Protein 4Z3N (pdb70)

Sequence (431 aa):
FTVAGMFDGSLYKLLLRMALPMFVGMLTQVTYAIADIFWLSHGIIAGVGLVFPVGMGLFAIANGIQIGMGSLLSRAIGMQRLDRAQRILSVGIIIALFFAIVITVLGYVYAQPLLRSLGATKSIIGYATEFYYYSLLTVFSIMLIGVMMGLFQGAGKIMVIMKASLLGALVNIMLDPIMIFVFDFGVKGVALASFLAQLSMVAYFIYTLMGSWKIYREFLSVGMAQMLMQLIIAVGIVIYNFFIVRLDVNAMAAFTLTGRIDYFIITPMLAIATALLTVVGQNWGHGNVTRTLNAYWAAVALAFSIVLVLAVMHIVLAPWMYPLFTRVVAVSDYAVLQTRIMALALPFVAISLLASEYYQAIGKPWYSVLLTLMRHVFISVPVVYLLAIVLEMRITGVYFGAMSGTFVAALLAWRLLRLSPRLLRWNQEAV

B-factor: mean 42.23, std 15.07, range [13.69, 118.96]

Radius of gyration: 22.19 Å; Cα contacts (8 Å, |Δi|>4): 615; chains: 1; bounding box: 62×49×59 Å

Secondary structure (DSSP, 8-state):
---TTTTTS-HHHHHHHHHHHHHHHHHHHHHHHHHHHHHTT---GGGGGGGHHHHHHHHHHHHHHHHHHHHHHHHHHHTT-TTHHHHHHHHHHHHHHHHHHHHHHHHHHTHHHHHHTT--TTT-SHHHHHHHHHHHTTHHHHHHHHHHHHHHHHTT-HHHHHHHHHHHHHHHHHHHHHHHHTS--HHHHHHHHHHHHHHHHHHHHHHHH---HHHHHHHHHHHHHHHHHHHHHHHHHHHHHHHHHHH-HHHHHHHHHHHHHHHHHHHHHHHHHHHHHHHHHHHHHTT-HHHHHHHHHHHHHHHHHHHHHHHHHHHHHHHHHGGGT-S-HHHHHHHHHHHHHHTTHHHHHHHHHHHHHHHHHHT-HHHHHHHHHHHHTTTHHHHHHIIIIISS--HHHHHHHHHHHHHHHHHHHHHHSS--HHHHHHHHHH-

Organism: Escherichia coli (NCBI:txid562)

Structure (mmCIF, N/CA/C/O backbone):
data_4Z3N
#
_entry.id   4Z3N
#
_cell.length_a   79.460
_cell.length_b   79.460
_cell.length_c   174.921
_cell.angle_alpha   90.00
_cell.angle_beta   90.00
_cell.angle_gamma   120.00
#
_symmetry.space_group_name_H-M   'P 31 2 1'
#
loop_
_entity.id
_entity.type
_entity.pdbx_description
1 polymer 'Putative drug/sodium antiporter'
2 non-polymer '(2R)-2,3-dihydroxypropyl (9Z)-octadec-9-enoate'
3 non-polymer 'CACODYLATE ION'
4 water water
#
loop_
_atom_site.group_PDB
_atom_site.id
_atom_site.type_symbol
_atom_site.label_atom_id
_atom_site.label_alt_id
_atom_site.label_comp_id
_atom_site.label_asym_id
_atom_site.label_entity_id
_atom_site.label_seq_id
_atom_site.pdbx_PDB_ins_code
_atom_site.Cartn_x
_atom_site.Cartn_y
_atom_site.Cartn_z
_atom_site.occupancy
_atom_site.B_iso_or_equiv
_atom_site.auth_seq_id
_atom_site.auth_comp_id
_atom_site.auth_asym_id
_atom_site.auth_atom_id
_atom_site.pdbx_PDB_model_num
ATOM 1 N N . PHE A 1 18 ? 17.881 -22.383 -3.206 1.00 56.04 18 PHE A N 1
ATOM 2 C CA . PHE A 1 18 ? 16.471 -22.775 -3.241 1.00 58.50 18 PHE A CA 1
ATOM 3 C C . PHE A 1 18 ? 15.532 -21.605 -2.992 1.00 63.94 18 PHE A C 1
ATOM 4 O O . PHE A 1 18 ? 14.425 -21.567 -3.538 1.00 60.95 18 PHE A O 1
ATOM 12 N N . THR A 1 19 ? 15.981 -20.654 -2.174 1.00 70.69 19 THR A N 1
ATOM 13 C CA . THR A 1 19 ? 15.109 -19.599 -1.648 1.00 73.29 19 THR A CA 1
ATOM 14 C C . THR A 1 19 ? 14.396 -18.765 -2.721 1.00 70.90 19 THR A C 1
ATOM 15 O O . THR A 1 19 ? 13.160 -18.689 -2.705 1.00 70.99 19 THR A O 1
ATOM 19 N N . VAL A 1 20 ? 15.140 -18.172 -3.659 1.00 60.97 20 VAL A N 1
ATOM 20 C CA . VAL A 1 20 ? 14.506 -17.332 -4.681 1.00 58.17 20 VAL A CA 1
ATOM 21 C C . VAL A 1 20 ? 13.774 -16.131 -4.094 1.00 54.16 20 VAL A C 1
ATOM 22 O O . VAL A 1 20 ? 12.560 -16.165 -3.946 1.00 55.92 20 VAL A O 1
ATOM 26 N N . ALA A 1 21 ? 14.519 -15.097 -3.717 1.00 54.61 21 ALA A N 1
ATOM 27 C CA . ALA A 1 21 ? 13.986 -13.949 -2.976 1.00 51.01 21 ALA A CA 1
ATOM 28 C C . ALA A 1 21 ? 12.715 -13.315 -3.546 1.00 48.74 21 ALA A C 1
ATOM 29 O O . ALA A 1 21 ? 12.597 -13.101 -4.756 1.00 50.07 21 ALA A O 1
ATOM 31 N N . GLY A 1 22 ? 11.778 -13.005 -2.647 1.00 47.86 22 GLY A N 1
ATOM 32 C CA . GLY A 1 22 ? 10.547 -12.298 -2.978 1.00 40.56 22 GLY A CA 1
ATOM 33 C C . GLY A 1 22 ? 9.401 -13.236 -3.320 1.00 45.25 22 GLY A C 1
ATOM 34 O O . GLY A 1 22 ? 8.284 -12.799 -3.636 1.00 37.24 22 GLY A O 1
ATOM 35 N N . MET A 1 23 ? 9.687 -14.535 -3.258 1.00 41.37 23 MET A N 1
ATOM 36 C CA . MET A 1 23 ? 8.753 -15.565 -3.689 1.00 37.41 23 MET A CA 1
ATOM 37 C C . MET A 1 23 ? 7.462 -15.576 -2.873 1.00 38.34 23 MET A C 1
ATOM 38 O O . MET A 1 23 ? 6.356 -15.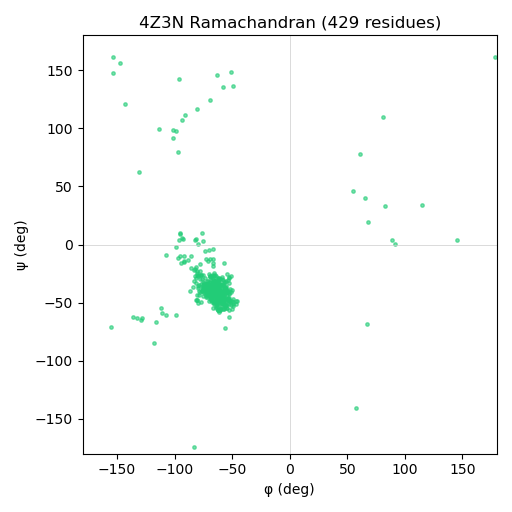525 -3.422 1.00 36.81 23 MET A O 1
ATOM 43 N N . PHE A 1 24 ? 7.608 -15.713 -1.562 1.00 38.29 24 PHE A N 1
ATOM 44 C CA . PHE A 1 24 ? 6.457 -15.794 -0.678 1.00 35.89 24 PHE A CA 1
ATOM 45 C C . PHE A 1 24 ? 5.918 -14.442 -0.215 1.00 39.50 24 PHE A C 1
ATOM 46 O O . PHE A 1 24 ? 4.704 -14.290 -0.061 1.00 41.81 24 PHE A O 1
ATOM 54 N N . ASP A 1 25 ? 6.789 -13.483 0.090 1.00 44.10 25 ASP A N 1
ATOM 55 C CA . ASP A 1 25 ? 6.286 -12.183 0.561 1.00 46.58 25 ASP A CA 1
ATOM 56 C C . ASP A 1 25 ? 6.385 -10.980 -0.385 1.00 42.60 25 ASP A C 1
ATOM 57 O O . ASP A 1 25 ? 5.790 -9.944 -0.113 1.00 57.54 25 ASP A O 1
ATOM 62 N N . GLY A 1 26 ? 7.072 -11.101 -1.505 1.00 39.83 26 GLY A N 1
ATOM 63 C CA . GLY A 1 26 ? 7.405 -9.907 -2.275 1.00 45.16 26 GLY A CA 1
ATOM 64 C C . GLY A 1 26 ? 6.393 -9.300 -3.246 1.00 41.72 26 GLY A C 1
ATOM 65 O O . GLY A 1 26 ? 5.234 -9.716 -3.326 1.00 42.14 26 GLY A O 1
ATOM 66 N N . SER A 1 27 ? 6.842 -8.289 -3.985 1.00 35.58 27 SER A N 1
ATOM 67 C CA . SER A 1 27 ? 6.058 -7.736 -5.087 1.00 35.27 27 SER A CA 1
ATOM 68 C C . SER A 1 27 ? 5.976 -8.739 -6.249 1.00 38.26 27 SER A C 1
ATOM 69 O O . SER A 1 27 ? 6.996 -9.204 -6.779 1.00 36.49 27 SER A O 1
ATOM 72 N N . LEU A 1 28 ? 4.756 -9.070 -6.645 1.00 31.15 28 LEU A N 1
ATOM 73 C CA . LEU A 1 28 ? 4.574 -10.089 -7.658 1.00 33.10 28 LEU A CA 1
ATOM 74 C C . LEU A 1 28 ? 5.091 -9.626 -9.015 1.00 33.70 28 LEU A C 1
ATOM 75 O O . LEU A 1 28 ? 5.655 -10.431 -9.761 1.00 35.17 28 LEU A O 1
ATOM 80 N N . TYR A 1 29 ? 4.933 -8.339 -9.328 1.00 30.16 29 TYR A N 1
ATOM 81 C CA . TYR A 1 29 ? 5.412 -7.830 -10.614 1.00 33.83 29 TYR A CA 1
ATOM 82 C C . TYR A 1 29 ? 6.921 -7.930 -10.720 1.00 33.64 29 TYR A C 1
ATOM 83 O O . TYR A 1 29 ? 7.429 -8.419 -11.728 1.00 34.64 29 TYR A O 1
ATOM 92 N N . LYS A 1 30 ? 7.629 -7.481 -9.686 1.00 33.90 30 LYS A N 1
ATOM 93 C CA . LYS A 1 30 ? 9.083 -7.626 -9.620 1.00 37.63 30 LYS A CA 1
ATOM 94 C C . LYS A 1 30 ? 9.491 -9.103 -9.691 1.00 37.40 30 LYS A C 1
ATOM 95 O O . LYS A 1 30 ? 10.406 -9.481 -10.431 1.00 37.46 30 LYS A O 1
ATOM 101 N N . LEU A 1 31 ? 8.798 -9.935 -8.926 1.00 34.32 31 LEU A N 1
ATOM 102 C CA . LEU A 1 31 ? 9.093 -11.358 -8.890 1.00 34.41 31 LEU A CA 1
ATOM 103 C C . LEU A 1 31 ? 8.916 -12.025 -10.269 1.00 38.85 31 LEU A C 1
ATOM 104 O O . LEU A 1 31 ? 9.821 -12.706 -10.741 1.00 39.08 31 LEU A O 1
ATOM 109 N N . LEU A 1 32 ? 7.776 -11.816 -10.926 1.00 32.15 32 LEU A N 1
ATOM 110 C CA . LEU A 1 32 ? 7.552 -12.414 -12.239 1.00 37.39 32 LEU A CA 1
ATOM 111 C C . LEU A 1 32 ? 8.511 -11.887 -13.325 1.00 38.76 32 LEU A C 1
ATOM 112 O O . LEU A 1 32 ? 8.952 -12.646 -14.199 1.00 38.34 32 LEU A O 1
ATOM 117 N N . LEU A 1 33 ? 8.821 -10.597 -13.288 1.00 35.90 33 LEU A N 1
ATOM 118 C CA . LEU A 1 33 ? 9.656 -10.010 -14.326 1.00 32.83 33 LEU A CA 1
ATOM 119 C C . LEU A 1 33 ? 11.075 -10.477 -14.220 1.00 37.07 33 LEU A C 1
ATOM 120 O O . LEU A 1 33 ? 11.717 -10.756 -15.226 1.00 43.87 33 LEU A O 1
ATOM 125 N N . ARG A 1 34 ? 11.582 -10.543 -12.996 1.00 41.10 34 ARG A N 1
ATOM 126 C CA . ARG A 1 34 ? 12.975 -10.910 -12.802 1.00 39.13 34 ARG A CA 1
ATOM 127 C C . ARG A 1 34 ? 13.200 -12.358 -13.192 1.00 37.93 34 ARG A C 1
ATOM 128 O O . ARG A 1 34 ? 14.306 -12.757 -13.546 1.00 41.67 34 ARG A O 1
ATOM 136 N N . MET A 1 35 ? 12.146 -13.149 -13.092 1.00 36.48 35 MET A N 1
ATOM 137 C CA . MET A 1 35 ? 12.177 -14.522 -13.537 1.00 31.02 35 MET A CA 1
ATOM 138 C C . MET A 1 35 ? 11.907 -14.666 -15.024 1.00 37.04 35 MET A C 1
ATOM 139 O O . MET A 1 35 ? 12.498 -15.529 -15.686 1.00 39.39 35 MET A O 1
ATOM 144 N N . ALA A 1 36 ? 11.007 -13.838 -15.556 1.00 37.63 36 ALA A N 1
ATOM 145 C CA . ALA A 1 36 ? 10.602 -13.972 -16.962 1.00 32.74 36 ALA A CA 1
ATOM 146 C C . ALA A 1 36 ? 11.580 -13.341 -17.928 1.00 33.11 36 ALA A C 1
ATOM 147 O O . ALA A 1 36 ? 11.624 -13.745 -19.077 1.00 36.21 36 ALA A O 1
ATOM 149 N N . LEU A 1 37 ? 12.340 -12.338 -17.494 1.00 34.43 37 LEU A N 1
ATOM 150 C CA . LEU A 1 37 ? 13.232 -11.638 -18.430 1.00 38.17 37 LEU A CA 1
ATOM 151 C C . LEU A 1 37 ? 14.403 -12.503 -18.899 1.00 39.98 37 LEU A C 1
ATOM 152 O O . LEU A 1 37 ? 14.693 -12.542 -20.094 1.00 39.83 37 LEU A O 1
ATOM 157 N N . PRO A 1 38 ? 15.086 -13.189 -17.963 1.00 38.64 38 PRO A N 1
ATOM 158 C CA . PRO A 1 38 ? 16.136 -14.147 -18.343 1.00 35.78 38 PRO A CA 1
ATOM 159 C C . PRO A 1 38 ? 15.614 -15.207 -19.291 1.00 35.57 38 PRO A C 1
ATOM 160 O O . PRO A 1 38 ? 16.328 -15.637 -20.193 1.00 37.28 38 PRO A O 1
ATOM 164 N N . MET A 1 39 ? 14.371 -15.624 -19.058 1.00 39.07 39 MET A N 1
ATOM 165 C CA . MET A 1 39 ? 13.709 -16.655 -19.857 1.00 40.65 39 MET A CA 1
ATOM 166 C C . MET A 1 39 ? 13.458 -16.157 -21.269 1.00 37.00 39 MET A C 1
ATOM 167 O O . MET A 1 39 ? 13.588 -16.902 -22.237 1.00 34.70 39 MET A O 1
ATOM 172 N N . PHE A 1 40 ? 13.094 -14.887 -21.374 1.00 33.87 40 PHE A N 1
ATOM 173 C CA . PHE A 1 40 ? 12.907 -14.276 -22.666 1.00 37.56 40 PHE A CA 1
ATOM 174 C C . PHE A 1 40 ? 14.240 -14.144 -23.425 1.00 37.22 40 PHE A C 1
ATOM 175 O O . PHE A 1 40 ? 14.276 -14.317 -24.644 1.00 37.64 40 PHE A O 1
ATOM 183 N N . VAL A 1 41 ? 15.331 -13.850 -22.724 1.00 33.95 41 VAL A N 1
ATOM 184 C CA . VAL A 1 41 ? 16.622 -13.729 -23.401 1.00 39.03 41 VAL A CA 1
ATOM 185 C C . VAL A 1 41 ? 16.987 -15.090 -23.968 1.00 38.31 41 VAL A C 1
ATOM 186 O O . VAL A 1 41 ? 17.451 -15.205 -25.105 1.00 32.46 41 VAL A O 1
ATOM 190 N N . GLY A 1 42 ? 16.746 -16.122 -23.164 1.00 42.73 42 GLY A N 1
ATOM 191 C CA . GLY A 1 42 ? 16.974 -17.495 -23.581 1.00 39.93 42 GLY A CA 1
ATOM 192 C C . GLY A 1 42 ? 16.206 -17.822 -24.846 1.00 38.23 42 GLY A C 1
ATOM 193 O O . GLY A 1 42 ? 16.686 -18.559 -25.708 1.00 38.45 42 GLY A O 1
ATOM 194 N N . MET A 1 43 ? 15.007 -17.260 -24.964 1.00 40.92 43 MET A N 1
ATOM 195 C CA . MET A 1 43 ? 14.162 -17.555 -26.107 1.00 38.05 43 MET A CA 1
ATOM 196 C C . MET A 1 43 ? 14.687 -16.840 -27.339 1.00 36.07 43 MET A C 1
ATOM 197 O O . MET A 1 43 ? 14.600 -17.360 -28.429 1.00 40.60 43 MET A O 1
ATOM 202 N N . LEU A 1 44 ? 15.263 -15.663 -27.164 1.00 37.51 44 LEU A N 1
ATOM 203 C CA . LEU A 1 44 ? 15.847 -14.978 -28.301 1.00 40.44 44 LEU A CA 1
ATOM 204 C C . LEU A 1 44 ? 17.057 -15.750 -28.845 1.00 42.76 44 LEU A C 1
ATOM 205 O O . LEU A 1 44 ? 17.226 -15.823 -30.064 1.00 45.35 44 LEU A O 1
ATOM 210 N N . THR A 1 45 ? 17.881 -16.332 -27.964 1.00 37.60 45 THR A N 1
ATOM 211 C CA . THR A 1 45 ? 19.032 -17.124 -28.414 1.00 39.91 45 THR A CA 1
ATOM 212 C C . THR A 1 45 ? 18.613 -18.174 -29.440 1.00 47.59 45 THR A C 1
ATOM 213 O O . THR A 1 45 ? 19.319 -18.411 -30.424 1.00 51.87 45 THR A O 1
ATOM 217 N N . GLN A 1 46 ? 17.472 -18.813 -29.190 1.00 47.96 46 GLN A N 1
ATOM 218 C CA . GLN A 1 46 ? 16.973 -19.867 -30.060 1.00 47.78 46 GLN A CA 1
ATOM 219 C C . GLN A 1 46 ? 16.842 -19.398 -31.498 1.00 46.74 46 GLN A C 1
ATOM 220 O O . GLN A 1 46 ? 17.100 -20.167 -32.421 1.00 53.22 46 GLN A O 1
ATOM 226 N N . VAL A 1 47 ? 16.463 -18.139 -31.687 1.00 44.54 47 VAL A N 1
ATOM 227 C CA . VAL A 1 47 ? 16.272 -17.607 -33.032 1.00 48.62 47 VAL A CA 1
ATOM 228 C C . VAL A 1 47 ? 17.607 -17.525 -33.753 1.00 50.02 47 VAL A C 1
ATOM 229 O O . VAL A 1 47 ? 17.696 -17.861 -34.934 1.00 50.54 47 VAL A O 1
ATOM 233 N N . THR A 1 48 ? 18.646 -17.107 -33.030 1.00 49.07 48 THR A N 1
ATOM 234 C CA . THR A 1 48 ? 19.969 -16.929 -33.624 1.00 50.62 48 THR A CA 1
ATOM 235 C C . THR A 1 48 ? 20.468 -18.168 -34.373 1.00 48.84 48 THR A C 1
ATOM 236 O O . THR A 1 48 ? 21.240 -18.038 -35.317 1.00 48.84 48 THR A O 1
ATOM 240 N N . TYR A 1 49 ? 20.030 -19.359 -33.963 1.00 45.39 49 TYR A N 1
ATOM 241 C CA . TYR A 1 49 ? 20.458 -20.587 -34.635 1.00 46.53 49 TYR A CA 1
ATOM 242 C C . TYR A 1 49 ? 20.177 -20.527 -36.130 1.00 45.14 49 TYR A C 1
ATOM 243 O O . TYR A 1 49 ? 21.084 -20.692 -36.927 1.00 43.00 49 TYR A O 1
ATOM 252 N N . ALA A 1 50 ? 18.925 -20.267 -36.493 1.00 46.29 50 ALA A N 1
ATOM 253 C CA . ALA A 1 50 ? 18.525 -20.156 -37.888 1.00 42.63 50 ALA A CA 1
ATOM 254 C C . ALA A 1 50 ? 19.263 -19.022 -38.618 1.00 50.86 50 ALA A C 1
ATOM 255 O O . ALA A 1 50 ? 19.744 -19.201 -39.742 1.00 53.63 50 ALA A O 1
ATOM 257 N N . ILE A 1 51 ? 19.355 -17.858 -37.984 1.00 48.11 51 ILE A N 1
ATOM 258 C CA . ILE A 1 51 ? 20.081 -16.745 -38.583 1.00 48.64 51 ILE A CA 1
ATOM 259 C C . ILE A 1 51 ? 21.524 -17.138 -38.919 1.00 50.43 51 ILE A C 1
ATOM 260 O O . ILE A 1 51 ? 21.956 -16.973 -40.064 1.00 50.55 51 ILE A O 1
ATOM 265 N N . ALA A 1 52 ? 22.254 -17.663 -37.931 1.00 48.55 52 ALA A N 1
ATOM 266 C CA . ALA A 1 52 ? 23.635 -18.097 -38.136 1.00 48.13 52 ALA A CA 1
ATOM 267 C C . ALA A 1 52 ? 23.695 -19.222 -39.165 1.00 49.82 52 ALA A C 1
ATOM 268 O O . ALA A 1 52 ? 24.534 -19.213 -40.065 1.00 49.72 52 ALA A O 1
ATOM 270 N N . ASP A 1 53 ? 22.799 -20.189 -39.025 1.00 50.52 53 ASP A N 1
ATOM 271 C CA . ASP A 1 53 ? 22.732 -21.295 -39.965 1.00 51.86 53 ASP A CA 1
ATOM 272 C C . ASP A 1 53 ? 22.626 -20.790 -41.394 1.00 55.67 53 ASP A C 1
ATOM 273 O O . ASP A 1 53 ? 23.463 -21.124 -42.233 1.00 56.99 53 ASP A O 1
ATOM 278 N N . ILE A 1 54 ? 21.619 -19.967 -41.670 1.00 57.17 54 ILE A N 1
ATOM 279 C CA . ILE A 1 54 ? 21.380 -19.536 -43.046 1.00 60.25 54 ILE A CA 1
ATOM 280 C C . ILE A 1 54 ? 22.447 -18.552 -43.529 1.00 55.75 54 ILE A C 1
ATOM 281 O O . ILE A 1 54 ? 22.779 -18.522 -44.708 1.00 66.57 54 ILE A O 1
ATOM 286 N N . PHE A 1 55 ? 22.989 -17.764 -42.614 1.00 55.02 55 PHE A N 1
ATOM 287 C CA . PHE A 1 55 ? 24.109 -16.875 -42.917 1.00 57.77 55 PHE A CA 1
ATOM 288 C C . PHE A 1 55 ? 25.293 -17.658 -43.471 1.00 60.26 55 PHE A C 1
ATOM 289 O O . PHE A 1 55 ? 25.874 -17.285 -44.484 1.00 64.87 55 PHE A O 1
ATOM 297 N N . TRP A 1 56 ? 25.642 -18.751 -42.800 1.00 63.09 56 TRP A N 1
ATOM 298 C CA . TRP A 1 56 ? 26.755 -19.599 -43.218 1.00 58.97 56 TRP A CA 1
ATOM 299 C C . TRP A 1 56 ? 26.397 -20.552 -44.360 1.00 64.52 56 TRP A C 1
ATOM 300 O O . TRP A 1 56 ? 27.267 -20.943 -45.134 1.00 68.15 56 TRP A O 1
ATOM 311 N N . LEU A 1 57 ? 25.121 -20.921 -44.460 1.00 65.61 57 LEU A N 1
ATOM 312 C CA . LEU A 1 57 ? 24.625 -21.770 -45.550 1.00 64.73 57 LEU A CA 1
ATOM 313 C C . LEU A 1 57 ? 24.629 -21.017 -46.887 1.00 77.12 57 LEU A C 1
ATOM 314 O O . LEU A 1 57 ? 24.320 -21.580 -47.943 1.00 81.49 57 LEU A O 1
ATOM 319 N N . SER A 1 58 ? 24.979 -19.736 -46.826 1.00 79.57 58 SER A N 1
ATOM 320 C CA . SER A 1 58 ? 25.063 -18.890 -48.006 1.00 80.28 58 SER A CA 1
ATOM 321 C C . SER A 1 58 ? 26.410 -19.113 -48.688 1.00 84.29 58 SER A C 1
ATOM 322 O O . SER A 1 58 ? 26.743 -18.436 -49.667 1.00 84.38 58 SER A O 1
ATOM 325 N N . HIS A 1 59 ? 27.185 -20.054 -48.147 1.00 78.11 59 HIS A N 1
ATOM 326 C CA . HIS A 1 59 ? 28.531 -20.339 -48.640 1.00 83.60 59 HIS A CA 1
ATOM 327 C C . HIS A 1 59 ? 29.451 -19.151 -48.374 1.00 84.51 59 HIS A C 1
ATOM 328 O O . HIS A 1 59 ? 30.113 -19.079 -47.337 1.00 84.05 59 HIS A O 1
ATOM 335 N N . GLY A 1 66 ? 19.669 -27.511 -53.045 1.00 83.21 66 GLY A N 1
ATOM 336 C CA . GLY A 1 66 ? 18.678 -27.871 -54.041 1.00 85.81 66 GLY A CA 1
ATOM 337 C C . GLY A 1 66 ? 18.597 -29.375 -54.189 1.00 89.04 66 GLY A C 1
ATOM 338 O O . GLY A 1 66 ? 17.873 -29.902 -55.039 1.00 89.78 66 GLY A O 1
ATOM 339 N N . ILE A 1 67 ? 19.358 -30.065 -53.347 1.00 84.37 67 ILE A N 1
ATOM 340 C CA . ILE A 1 67 ? 19.385 -31.520 -53.331 1.00 86.78 67 ILE A CA 1
ATOM 341 C C . ILE A 1 67 ? 19.172 -32.010 -51.883 1.00 85.00 67 ILE A C 1
ATOM 342 O O . ILE A 1 67 ? 18.154 -32.636 -51.560 1.00 78.86 67 ILE A O 1
ATOM 347 N N . ILE A 1 68 ? 20.127 -31.686 -51.015 1.00 78.14 68 ILE A N 1
ATOM 348 C CA . ILE A 1 68 ? 20.050 -31.976 -49.586 1.00 75.94 68 ILE A CA 1
ATOM 349 C C . ILE A 1 68 ? 18.932 -31.174 -48.899 1.00 76.24 68 ILE A C 1
ATOM 350 O O . ILE A 1 68 ? 18.638 -31.373 -47.719 1.00 74.13 68 ILE A O 1
ATOM 355 N N . ALA A 1 69 ? 18.269 -30.307 -49.657 1.00 78.09 69 ALA A N 1
ATOM 356 C CA . ALA A 1 69 ? 17.372 -29.304 -49.092 1.00 72.49 69 ALA A CA 1
ATOM 357 C C . ALA A 1 69 ? 16.057 -29.924 -48.638 1.00 69.35 69 ALA A C 1
ATOM 358 O O . ALA A 1 69 ? 15.149 -29.213 -48.228 1.00 66.89 69 ALA A O 1
ATOM 360 N N . GLY A 1 70 ? 15.951 -31.247 -48.757 1.00 72.11 70 GLY A N 1
ATOM 361 C CA . GLY A 1 70 ? 14.911 -32.015 -48.088 1.00 70.23 70 GLY A CA 1
ATOM 362 C C . GLY A 1 70 ? 15.184 -32.208 -46.594 1.00 77.49 70 GLY A C 1
ATOM 363 O O . GLY A 1 70 ? 14.517 -32.996 -45.918 1.00 76.42 70 GLY A O 1
ATOM 364 N N . VAL A 1 71 ? 16.192 -31.504 -46.082 1.00 74.82 71 VAL A N 1
ATOM 365 C CA . VAL A 1 71 ? 16.382 -31.351 -44.648 1.00 65.26 71 VAL A CA 1
ATOM 366 C C . VAL A 1 71 ? 15.111 -30.722 -44.068 1.00 68.60 71 VAL A C 1
ATOM 367 O O . VAL A 1 71 ? 14.693 -31.033 -42.950 1.00 68.84 71 VAL A O 1
ATOM 371 N N . GLY A 1 72 ? 14.493 -29.840 -44.850 1.00 67.67 72 GLY A N 1
ATOM 372 C CA . GLY A 1 72 ? 13.299 -29.135 -44.422 1.00 61.43 72 GLY A CA 1
ATOM 373 C C . GLY A 1 72 ? 12.124 -30.072 -44.255 1.00 62.94 72 GLY A C 1
ATOM 374 O O . GLY A 1 72 ? 11.208 -29.804 -43.488 1.00 69.78 72 GLY A O 1
ATOM 375 N N . LEU A 1 73 ? 12.150 -31.178 -44.983 1.00 65.86 73 LEU A N 1
ATOM 376 C CA . LEU A 1 73 ? 11.104 -32.188 -44.884 1.00 66.80 73 LEU A CA 1
ATOM 377 C C . LEU A 1 73 ? 11.046 -32.751 -43.466 1.00 67.31 73 LEU A C 1
ATOM 378 O O . LEU A 1 73 ? 9.981 -33.110 -42.963 1.00 68.54 73 LEU A O 1
ATOM 383 N N . VAL A 1 74 ? 12.203 -32.810 -42.820 1.00 64.06 74 VAL A N 1
ATOM 384 C CA . VAL A 1 74 ? 12.314 -33.461 -41.524 1.00 64.36 74 VAL A CA 1
ATOM 385 C C . VAL A 1 74 ? 12.129 -32.455 -40.383 1.00 62.90 74 VAL A C 1
ATOM 386 O O . VAL A 1 74 ? 12.259 -32.799 -39.205 1.00 53.17 74 VAL A O 1
ATOM 390 N N . PHE A 1 75 ? 11.816 -31.214 -40.744 1.00 63.15 75 PHE A N 1
ATOM 391 C CA . PHE A 1 75 ? 11.660 -30.134 -39.772 1.00 59.05 75 PHE A CA 1
ATOM 392 C C . PHE A 1 75 ? 10.576 -30.408 -38.722 1.00 56.21 75 PHE A C 1
ATOM 393 O O . PHE A 1 75 ? 10.794 -30.185 -37.533 1.00 51.76 75 PHE A O 1
ATOM 401 N N . PRO A 1 76 ? 9.396 -30.881 -39.155 1.00 60.15 76 PRO A N 1
ATOM 402 C CA . PRO A 1 76 ? 8.333 -31.230 -38.203 1.00 54.87 76 PRO A CA 1
ATOM 403 C C . PRO A 1 76 ? 8.767 -32.215 -37.113 1.00 50.03 76 PRO A C 1
ATOM 404 O O . PRO A 1 76 ? 8.224 -32.173 -36.011 1.00 47.06 76 PRO A O 1
ATOM 408 N N . VAL A 1 77 ? 9.712 -33.099 -37.413 1.00 50.14 77 VAL A N 1
ATOM 409 C CA . VAL A 1 77 ? 10.108 -34.101 -36.430 1.00 49.35 77 VAL A CA 1
ATOM 410 C C . VAL A 1 77 ? 10.871 -33.422 -35.291 1.00 44.22 77 VAL A C 1
ATOM 411 O O . VAL A 1 77 ? 10.669 -33.744 -34.119 1.00 41.77 77 VAL A O 1
ATOM 415 N N . GLY A 1 78 ? 11.713 -32.456 -35.639 1.00 37.86 78 GLY A N 1
ATOM 416 C CA . GLY A 1 78 ? 12.430 -31.689 -34.646 1.00 36.11 78 GLY A CA 1
ATOM 417 C C . GLY A 1 78 ? 11.487 -30.919 -33.742 1.00 44.34 78 GLY A C 1
ATOM 418 O O . GLY A 1 78 ? 11.793 -30.648 -32.580 1.00 48.62 78 GLY A O 1
ATOM 419 N N . MET A 1 79 ? 10.329 -30.558 -34.278 1.00 46.36 79 MET A N 1
ATOM 420 C CA . MET A 1 79 ? 9.353 -29.800 -33.504 1.00 47.86 79 MET A CA 1
ATOM 421 C C . MET A 1 79 ? 8.469 -30.646 -32.577 1.00 46.18 79 MET A C 1
ATOM 422 O O . MET A 1 79 ? 8.005 -30.153 -31.559 1.00 44.99 79 MET A O 1
ATOM 427 N N . GLY A 1 80 ? 8.252 -31.910 -32.918 1.00 41.60 80 GLY A N 1
ATOM 428 C CA . GLY A 1 80 ? 7.578 -32.822 -32.019 1.00 39.17 80 GLY A CA 1
ATOM 429 C C . GLY A 1 80 ? 8.515 -33.314 -30.925 1.00 38.10 80 GLY A C 1
ATOM 430 O O . GLY A 1 80 ? 8.083 -33.863 -29.906 1.00 32.75 80 GLY A O 1
ATOM 431 N N . LEU A 1 81 ? 9.812 -33.137 -31.143 1.00 38.94 81 LEU A N 1
ATOM 432 C CA . LEU A 1 81 ? 10.791 -33.470 -30.120 1.00 37.13 81 LEU A CA 1
ATOM 433 C C . LEU A 1 81 ? 10.884 -32.355 -29.090 1.00 38.98 81 LEU A C 1
ATOM 434 O O . LEU A 1 81 ? 10.909 -32.632 -27.887 1.00 40.96 81 LEU A O 1
ATOM 439 N N . PHE A 1 82 ? 10.912 -31.102 -29.545 1.00 37.02 82 PHE A N 1
ATOM 440 C CA . PHE A 1 82 ? 10.863 -29.983 -28.602 1.00 38.71 82 PHE A CA 1
ATOM 441 C C . PHE A 1 82 ? 9.528 -29.976 -27.857 1.00 35.63 82 PHE A C 1
ATOM 442 O O . PHE A 1 82 ? 9.456 -29.565 -26.712 1.00 35.68 82 PHE A O 1
ATOM 450 N N . ALA A 1 83 ? 8.478 -30.448 -28.520 1.00 35.85 83 ALA A N 1
ATOM 451 C CA . ALA A 1 83 ? 7.144 -30.480 -27.942 1.00 36.05 83 ALA A CA 1
ATOM 452 C C . ALA A 1 83 ? 7.072 -31.455 -26.772 1.00 34.02 83 ALA A C 1
ATOM 453 O O . ALA A 1 83 ? 6.491 -31.154 -25.727 1.00 32.34 83 ALA A O 1
ATOM 455 N N . ILE A 1 84 ? 7.663 -32.625 -26.966 1.00 29.74 84 ILE A N 1
ATOM 456 C CA . ILE A 1 84 ? 7.680 -33.645 -25.949 1.00 30.44 84 ILE A CA 1
ATOM 457 C C . ILE A 1 84 ? 8.668 -33.251 -24.859 1.00 33.61 84 ILE A C 1
ATOM 458 O O . ILE A 1 84 ? 8.415 -33.472 -23.679 1.00 32.15 84 ILE A O 1
ATOM 463 N N . ALA A 1 85 ? 9.787 -32.651 -25.255 1.00 32.11 85 ALA A N 1
ATOM 464 C CA . ALA A 1 85 ? 10.766 -32.180 -24.288 1.00 27.64 85 ALA A CA 1
ATOM 465 C C . ALA A 1 85 ? 10.127 -31.126 -23.383 1.00 32.76 85 ALA A C 1
ATOM 466 O O . ALA A 1 85 ? 10.428 -31.019 -22.184 1.00 30.21 85 ALA A O 1
ATOM 468 N N . ASN A 1 86 ? 9.224 -30.358 -23.977 1.00 32.48 86 ASN A N 1
ATOM 469 C CA . ASN A 1 86 ? 8.564 -29.274 -23.280 1.00 32.62 86 ASN A CA 1
ATOM 470 C C . ASN A 1 86 ? 7.605 -29.797 -22.216 1.00 35.22 86 ASN A C 1
ATOM 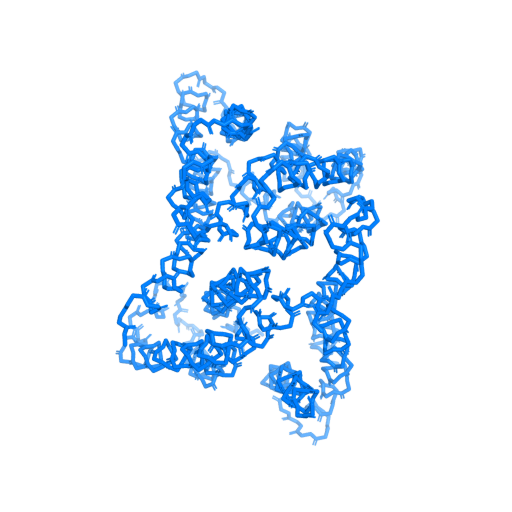471 O O . ASN A 1 86 ? 7.450 -29.192 -21.151 1.00 33.65 86 ASN A O 1
ATOM 476 N N . GLY A 1 87 ? 6.957 -30.913 -22.536 1.00 31.44 87 GLY A N 1
ATOM 477 C CA . GLY A 1 87 ? 6.034 -31.566 -21.640 1.00 28.59 87 GLY A CA 1
ATOM 478 C C . GLY A 1 87 ? 6.791 -32.125 -20.460 1.00 30.72 87 GLY A C 1
ATOM 479 O O . GLY A 1 87 ? 6.313 -32.075 -19.319 1.00 30.94 87 GLY A O 1
ATOM 480 N N . ILE A 1 88 ? 7.980 -32.656 -20.735 1.00 30.74 88 ILE A N 1
ATOM 481 C CA . ILE A 1 88 ? 8.865 -33.151 -19.675 1.00 32.39 88 ILE A CA 1
ATOM 482 C C . ILE A 1 88 ? 9.298 -32.004 -18.782 1.00 32.62 88 ILE A C 1
ATOM 483 O O . ILE A 1 88 ? 9.399 -32.148 -17.574 1.00 33.21 88 ILE A O 1
ATOM 488 N N . GLN A 1 89 ? 9.532 -30.849 -19.388 1.00 33.61 89 GLN A N 1
ATOM 489 C CA . GLN A 1 89 ? 9.983 -29.700 -18.631 1.00 30.29 89 GLN A CA 1
ATOM 490 C C . GLN A 1 89 ? 8.949 -29.246 -17.591 1.00 31.36 89 GLN A C 1
ATOM 491 O O . GLN A 1 89 ? 9.313 -28.978 -16.451 1.00 30.72 89 GLN A O 1
ATOM 497 N N . ILE A 1 90 ? 7.679 -29.177 -17.989 1.00 28.23 90 ILE A N 1
ATOM 498 C CA . ILE A 1 90 ? 6.617 -28.609 -17.162 1.00 28.40 90 ILE A CA 1
ATOM 499 C C . ILE A 1 90 ? 6.260 -29.624 -16.065 1.00 30.64 90 ILE A C 1
ATOM 500 O O . ILE A 1 90 ? 6.040 -29.262 -14.913 1.00 31.05 90 ILE A O 1
ATOM 505 N N . GLY A 1 91 ? 6.238 -30.900 -16.419 1.00 28.18 91 GLY A N 1
ATOM 506 C CA . GLY A 1 91 ? 6.087 -31.943 -15.431 1.00 28.70 91 GLY A CA 1
ATOM 507 C C . GLY A 1 91 ? 7.168 -31.797 -14.371 1.00 31.64 91 GLY A C 1
ATOM 508 O O . GLY A 1 91 ? 6.908 -31.847 -13.159 1.00 33.36 91 GLY A O 1
ATOM 509 N N . MET A 1 92 ? 8.399 -31.616 -14.822 1.00 30.20 92 MET A N 1
ATOM 510 C CA . MET A 1 92 ? 9.485 -31.380 -13.895 1.00 32.92 92 MET A CA 1
ATOM 511 C C . MET A 1 92 ? 9.249 -30.077 -13.113 1.00 35.21 92 MET A C 1
ATOM 512 O O . MET A 1 92 ? 9.213 -30.092 -11.884 1.00 37.29 92 MET A O 1
ATOM 517 N N . GLY A 1 93 ? 9.077 -28.965 -13.827 1.00 31.63 93 GLY A N 1
ATOM 518 C CA . GLY A 1 93 ? 8.853 -27.676 -13.206 1.00 27.72 93 GLY A CA 1
ATOM 519 C C . GLY A 1 93 ? 7.669 -27.674 -12.245 1.00 32.75 93 GLY A C 1
ATOM 520 O O . GLY A 1 93 ? 7.692 -27.050 -11.187 1.00 30.44 93 GLY A O 1
ATOM 521 N N . SER A 1 94 ? 6.618 -28.390 -12.606 1.00 31.46 94 SER A N 1
ATOM 522 C CA . SER A 1 94 ? 5.395 -28.335 -11.827 1.00 29.12 94 SER A CA 1
ATOM 523 C C . SER A 1 94 ? 5.603 -29.066 -10.492 1.00 32.15 94 SER A C 1
ATOM 524 O O . SER A 1 94 ? 5.254 -28.572 -9.420 1.00 29.38 94 SER A O 1
ATOM 527 N N . LEU A 1 95 ? 6.218 -30.236 -10.580 1.00 32.33 95 LEU A N 1
ATOM 528 C CA . LEU A 1 95 ? 6.362 -31.134 -9.453 1.00 32.85 95 LEU A CA 1
ATOM 529 C C . LEU A 1 95 ? 7.445 -30.672 -8.461 1.00 35.20 95 LEU A C 1
ATOM 530 O O . LEU A 1 95 ? 7.281 -30.773 -7.247 1.00 30.42 95 LEU A O 1
ATOM 535 N N . LEU A 1 96 ? 8.550 -30.170 -9.001 1.00 33.28 96 LEU A N 1
ATOM 536 C CA . LEU A 1 96 ? 9.670 -29.722 -8.201 1.00 34.88 96 LEU A CA 1
ATOM 537 C C . LEU A 1 96 ? 9.303 -28.466 -7.413 1.00 35.81 96 LEU A C 1
ATOM 538 O O . LEU A 1 96 ? 9.569 -28.362 -6.206 1.00 34.46 96 LEU A O 1
ATOM 543 N N . SER A 1 97 ? 8.676 -27.523 -8.103 1.00 34.50 97 SER A N 1
ATOM 544 C CA . SER A 1 97 ? 8.282 -26.261 -7.495 1.00 34.52 97 SER A CA 1
ATOM 545 C C . SER A 1 97 ? 7.254 -26.438 -6.354 1.00 33.41 97 SER A C 1
ATOM 546 O O . SER A 1 97 ? 7.275 -25.662 -5.395 1.00 30.84 97 SER A O 1
ATOM 549 N N . ARG A 1 98 ? 6.362 -27.430 -6.461 1.00 30.86 98 ARG A N 1
ATOM 550 C CA . ARG A 1 98 ? 5.430 -27.729 -5.356 1.00 35.42 98 ARG A CA 1
ATOM 551 C C . ARG A 1 98 ? 6.159 -28.415 -4.191 1.00 33.47 98 ARG A C 1
ATOM 552 O O . ARG A 1 98 ? 5.899 -28.102 -3.027 1.00 34.15 98 ARG A O 1
ATOM 560 N N . ALA A 1 99 ? 7.070 -29.332 -4.506 1.00 35.11 99 ALA A N 1
ATOM 561 C CA . ALA A 1 99 ? 7.925 -29.953 -3.487 1.00 37.29 99 ALA A CA 1
ATOM 562 C C . ALA A 1 99 ? 8.749 -28.914 -2.720 1.00 36.66 99 ALA A C 1
ATOM 563 O O . ALA A 1 99 ? 8.845 -28.968 -1.501 1.00 33.93 99 ALA A O 1
ATOM 565 N N . ILE A 1 100 ? 9.360 -27.979 -3.437 1.00 36.59 100 ILE A N 1
ATOM 566 C CA . ILE A 1 100 ? 10.150 -26.954 -2.772 1.00 37.87 100 ILE A CA 1
ATOM 567 C C . ILE A 1 100 ? 9.270 -26.088 -1.875 1.00 39.74 100 ILE A C 1
ATOM 568 O O . ILE A 1 100 ? 9.621 -25.829 -0.738 1.00 40.97 100 ILE A O 1
ATOM 573 N N . GLY A 1 101 ? 8.126 -25.652 -2.391 1.00 39.54 101 GLY A N 1
ATOM 574 C CA . GLY A 1 101 ? 7.219 -24.818 -1.633 1.00 34.63 101 GLY A CA 1
ATOM 575 C C . GLY A 1 101 ? 6.720 -25.534 -0.388 1.00 40.55 101 GLY A C 1
ATOM 576 O O . GLY A 1 101 ? 6.560 -24.922 0.672 1.00 40.57 101 GLY A O 1
ATOM 577 N N . MET A 1 102 ? 6.448 -26.830 -0.523 1.00 39.25 102 MET A N 1
ATOM 578 C CA . MET A 1 102 ? 6.071 -27.665 0.612 1.00 37.41 102 MET A CA 1
ATOM 579 C C . MET A 1 102 ? 7.246 -27.890 1.573 1.00 51.25 102 MET A C 1
ATOM 580 O O . MET A 1 102 ? 7.070 -28.386 2.693 1.00 50.26 102 MET A O 1
ATOM 585 N N . GLN A 1 103 ? 8.443 -27.524 1.114 1.00 48.97 103 GLN A N 1
ATOM 586 C CA . GLN A 1 103 ? 9.674 -27.717 1.864 1.00 45.42 103 GLN A CA 1
ATOM 587 C C . GLN A 1 103 ? 10.029 -29.176 2.074 1.00 47.25 103 GLN A C 1
ATOM 588 O O . GLN A 1 103 ? 10.489 -29.556 3.147 1.00 48.11 103 GLN A O 1
ATOM 594 N N . ARG A 1 104 ? 9.815 -30.000 1.056 1.00 47.86 104 ARG A N 1
ATOM 595 C CA . ARG A 1 104 ? 10.387 -31.332 1.087 1.00 53.10 104 ARG A CA 1
ATOM 596 C C . ARG A 1 104 ? 11.429 -31.478 0.010 1.00 54.76 104 ARG A C 1
ATOM 597 O O . ARG A 1 104 ? 11.072 -31.843 -1.115 1.00 55.84 104 ARG A O 1
ATOM 605 N N . LEU A 1 105 ? 12.718 -31.355 0.350 1.00 58.59 105 LEU A N 1
ATOM 606 C CA . LEU A 1 105 ? 13.706 -31.594 -0.694 1.00 65.29 105 LEU A CA 1
ATOM 607 C C . LEU A 1 105 ? 14.018 -33.014 -0.367 1.00 65.25 105 LEU A C 1
ATOM 608 O O . LEU A 1 105 ? 15.018 -33.371 0.244 1.00 83.17 105 LEU A O 1
ATOM 613 N N . ASP A 1 106 ? 13.083 -33.800 -0.851 1.00 63.15 106 ASP A N 1
ATOM 614 C CA . ASP A 1 106 ? 12.765 -35.065 -0.251 1.00 64.57 106 ASP A CA 1
ATOM 615 C C . ASP A 1 106 ? 12.156 -35.908 -1.358 1.00 61.42 106 ASP A C 1
ATOM 616 O O . ASP A 1 106 ? 12.744 -36.850 -1.880 1.00 58.36 106 ASP A O 1
ATOM 621 N N . ARG A 1 107 ? 10.945 -35.484 -1.714 1.00 58.98 107 ARG A N 1
ATOM 622 C CA . ARG A 1 107 ? 10.345 -35.776 -2.999 1.00 63.17 107 ARG A CA 1
ATOM 623 C C . ARG A 1 107 ? 11.165 -35.120 -4.117 1.00 54.81 107 ARG A C 1
ATOM 624 O O . ARG A 1 107 ? 11.183 -35.604 -5.244 1.00 48.49 107 ARG A O 1
ATOM 632 N N . ALA A 1 108 ? 11.857 -34.032 -3.786 1.00 50.66 108 ALA A N 1
ATOM 633 C CA . ALA A 1 108 ? 12.623 -33.273 -4.770 1.00 51.35 108 ALA A CA 1
ATOM 634 C C . ALA A 1 108 ? 13.698 -34.107 -5.471 1.00 56.62 108 ALA A C 1
ATOM 635 O O . ALA A 1 108 ? 13.791 -34.087 -6.699 1.00 62.98 108 ALA A O 1
ATOM 637 N N . GLN A 1 109 ? 14.510 -34.834 -4.711 1.00 58.49 109 GLN A N 1
ATOM 638 C CA . GLN A 1 109 ? 15.524 -35.671 -5.330 1.00 61.41 109 GLN A CA 1
ATOM 639 C C . GLN A 1 109 ? 14.866 -36.866 -6.027 1.00 57.03 109 GLN A C 1
ATOM 640 O O . GLN A 1 109 ? 15.354 -37.335 -7.058 1.00 54.84 109 GLN A O 1
ATOM 646 N N . ARG A 1 110 ? 13.760 -37.346 -5.463 1.00 51.88 110 ARG A N 1
ATOM 647 C CA . ARG A 1 110 ? 12.916 -38.334 -6.131 1.00 51.32 110 ARG A CA 1
ATOM 648 C C . ARG A 1 110 ? 12.513 -37.868 -7.533 1.00 52.97 110 ARG A C 1
ATOM 649 O O . ARG A 1 110 ? 12.578 -38.625 -8.511 1.00 50.03 110 ARG A O 1
ATOM 657 N N . ILE A 1 111 ? 12.071 -36.614 -7.601 1.00 49.08 111 ILE A N 1
ATOM 658 C CA . ILE A 1 111 ? 11.430 -36.071 -8.781 1.00 47.69 111 ILE A CA 1
ATOM 659 C C . ILE A 1 111 ? 12.417 -36.021 -9.930 1.00 49.18 111 ILE A C 1
ATOM 660 O O . ILE A 1 111 ? 12.063 -36.348 -11.060 1.00 45.58 111 ILE A O 1
ATOM 665 N N . LEU A 1 112 ? 13.655 -35.627 -9.637 1.00 52.03 112 LEU A N 1
ATOM 666 C CA . LEU A 1 112 ? 14.693 -35.563 -10.661 1.00 47.89 112 LEU A CA 1
ATOM 667 C C . LEU A 1 112 ? 14.885 -36.975 -11.205 1.00 52.23 112 LEU A C 1
ATOM 668 O O . LEU A 1 112 ? 14.904 -37.206 -12.423 1.00 48.78 112 LEU A O 1
ATOM 673 N N . SER A 1 113 ? 14.983 -37.924 -10.282 1.00 50.04 113 SER A N 1
ATOM 674 C CA . SER A 1 113 ? 15.111 -39.324 -10.641 1.00 44.50 113 SER A CA 1
ATOM 675 C C . SER A 1 113 ? 14.012 -39.754 -11.605 1.00 46.28 113 SER A C 1
ATOM 676 O O . SER A 1 113 ? 14.299 -40.173 -12.728 1.00 49.10 113 SER A O 1
ATOM 679 N N . VAL A 1 114 ? 12.765 -39.669 -11.142 1.00 46.51 114 VAL A N 1
ATOM 680 C CA . VAL A 1 114 ? 11.596 -39.978 -11.952 1.00 43.48 114 VAL A CA 1
ATOM 681 C C . VAL A 1 114 ? 11.548 -39.124 -13.218 1.00 42.58 114 VAL A C 1
ATOM 682 O O . VAL A 1 114 ? 11.091 -39.584 -14.264 1.00 43.35 114 VAL A O 1
ATOM 686 N N . GLY A 1 115 ? 12.049 -37.897 -13.131 1.00 39.83 115 GLY A N 1
ATOM 687 C CA . GLY A 1 115 ? 12.170 -37.039 -14.299 1.00 42.29 115 GLY A CA 1
ATOM 688 C C . GLY A 1 115 ? 13.102 -37.620 -15.355 1.00 42.69 115 GLY A C 1
ATOM 689 O O . GLY A 1 115 ? 12.783 -37.673 -16.537 1.00 37.80 115 GLY A O 1
ATOM 690 N N . ILE A 1 116 ? 14.264 -38.075 -14.911 1.00 45.62 116 ILE A N 1
ATOM 691 C CA . ILE A 1 116 ? 15.248 -38.668 -15.803 1.00 46.70 116 ILE A CA 1
ATOM 692 C C . ILE A 1 116 ? 14.749 -39.983 -16.415 1.00 46.96 116 ILE A C 1
ATOM 693 O O . ILE A 1 116 ? 14.904 -40.207 -17.629 1.00 44.67 116 ILE A O 1
ATOM 698 N N . ILE A 1 117 ? 14.144 -40.836 -15.586 1.00 43.14 117 ILE A N 1
ATOM 699 C CA . ILE A 1 117 ? 13.645 -42.143 -16.030 1.00 41.62 117 ILE A CA 1
ATOM 700 C C . ILE A 1 117 ? 12.547 -42.002 -17.086 1.00 43.18 117 ILE A C 1
ATOM 701 O O . ILE A 1 117 ? 12.505 -42.744 -18.074 1.00 42.48 117 ILE A O 1
ATOM 706 N N . ILE A 1 118 ? 11.659 -41.042 -16.863 1.00 42.71 118 ILE A N 1
ATOM 707 C CA . ILE A 1 118 ? 10.582 -40.760 -17.797 1.00 39.14 118 ILE A CA 1
ATOM 708 C C . ILE A 1 118 ? 11.157 -40.296 -19.136 1.00 40.50 118 ILE A C 1
ATOM 709 O O . ILE A 1 118 ? 10.714 -40.710 -20.210 1.00 37.20 118 ILE A O 1
ATOM 714 N N . ALA A 1 119 ? 12.164 -39.437 -19.054 1.00 45.24 119 ALA A N 1
ATOM 715 C CA . ALA A 1 119 ? 12.849 -38.924 -20.227 1.00 38.19 119 ALA A CA 1
ATOM 716 C C . ALA A 1 119 ? 13.516 -40.062 -20.987 1.00 42.16 119 ALA A C 1
ATOM 717 O O . ALA A 1 119 ? 13.567 -40.060 -22.214 1.00 41.98 119 ALA A O 1
ATOM 719 N N . LEU A 1 120 ? 14.038 -41.037 -20.248 1.00 44.15 120 LEU A N 1
ATOM 720 C CA . LEU A 1 120 ? 14.710 -42.166 -20.867 1.00 39.74 120 LEU A CA 1
ATOM 721 C C . LEU A 1 120 ? 13.736 -43.031 -21.680 1.00 43.52 120 LEU A C 1
ATOM 722 O O . LEU A 1 120 ? 13.963 -43.268 -22.877 1.00 43.15 120 LEU A O 1
ATOM 727 N N . PHE A 1 121 ? 12.654 -43.489 -21.043 1.00 42.60 121 PHE A N 1
ATOM 728 C CA . PHE A 1 121 ? 11.665 -44.341 -21.720 1.00 43.90 121 PHE A CA 1
ATOM 729 C C . PHE A 1 121 ? 11.044 -43.651 -22.927 1.00 44.30 121 PHE A C 1
ATOM 730 O O . PHE A 1 121 ? 10.705 -44.278 -23.934 1.00 41.28 121 PHE A O 1
ATOM 738 N N . PHE A 1 122 ? 10.873 -42.344 -22.806 1.00 47.69 122 PHE A N 1
ATOM 739 C CA . PHE A 1 122 ? 10.326 -41.570 -23.895 1.00 45.15 122 PHE A CA 1
ATOM 740 C C . PHE A 1 122 ? 11.311 -41.605 -25.054 1.00 39.86 122 PHE A C 1
ATOM 741 O O . PHE A 1 122 ? 10.898 -41.706 -26.201 1.00 42.68 122 PHE A O 1
ATOM 749 N N . ALA A 1 123 ? 12.608 -41.572 -24.760 1.00 38.00 123 ALA A N 1
ATOM 750 C CA . ALA A 1 123 ? 13.621 -41.603 -25.830 1.00 44.19 123 ALA A CA 1
ATOM 751 C C . ALA A 1 123 ? 13.701 -42.975 -26.524 1.00 41.45 123 ALA A C 1
ATOM 752 O O . ALA A 1 123 ? 13.818 -43.062 -27.741 1.00 34.62 123 ALA A O 1
ATOM 754 N N . ILE A 1 124 ? 13.637 -44.039 -25.728 1.00 46.46 124 ILE A N 1
ATOM 755 C CA . ILE A 1 124 ? 13.583 -45.410 -26.237 1.00 44.23 124 ILE A CA 1
ATOM 756 C C . ILE A 1 124 ? 12.352 -45.686 -27.115 1.00 42.54 124 ILE A C 1
ATOM 757 O O . ILE A 1 124 ? 12.472 -46.147 -28.245 1.00 46.37 124 ILE A O 1
ATOM 762 N N . VAL A 1 125 ? 11.165 -45.437 -26.583 1.00 41.83 125 VAL A N 1
ATOM 763 C CA . VAL A 1 125 ? 9.952 -45.639 -27.359 1.00 44.24 125 VAL A CA 1
ATOM 764 C C . VAL A 1 125 ? 10.001 -44.842 -28.673 1.00 42.90 125 VAL A C 1
ATOM 765 O O . VAL A 1 125 ? 9.608 -45.337 -29.722 1.00 45.18 125 VAL A O 1
ATOM 769 N N . ILE A 1 126 ? 10.509 -43.616 -28.616 1.00 42.89 126 ILE A N 1
ATOM 770 C CA . ILE A 1 126 ? 10.552 -42.757 -29.798 1.00 43.29 126 ILE A CA 1
ATOM 771 C C . ILE A 1 126 ? 11.606 -43.192 -30.840 1.00 45.04 126 ILE A C 1
ATOM 772 O O . ILE A 1 126 ? 11.356 -43.117 -32.043 1.00 45.39 126 ILE A O 1
ATOM 777 N N . THR A 1 127 ? 12.780 -43.630 -30.380 1.00 43.39 127 THR A N 1
ATOM 778 C CA . THR A 1 127 ? 13.824 -44.123 -31.280 1.00 43.81 127 THR A CA 1
ATOM 779 C C . THR A 1 127 ? 13.460 -45.491 -31.864 1.00 49.17 127 THR A C 1
ATOM 780 O O . THR A 1 127 ? 13.799 -45.807 -33.006 1.00 52.96 127 THR A O 1
ATOM 784 N N . VAL A 1 128 ? 12.781 -46.311 -31.080 1.00 46.41 128 VAL A N 1
ATOM 785 C CA . VAL A 1 128 ? 12.449 -47.646 -31.535 1.00 48.64 128 VAL A CA 1
ATOM 786 C C . VAL A 1 128 ? 11.280 -47.641 -32.519 1.00 50.31 128 VAL A C 1
ATOM 787 O O . VAL A 1 128 ? 11.368 -48.236 -33.589 1.00 56.47 128 VAL A O 1
ATOM 791 N N . LEU A 1 129 ? 10.194 -46.965 -32.162 1.00 47.44 129 LEU A N 1
ATOM 792 C CA . LEU A 1 129 ? 9.091 -46.765 -33.092 1.00 47.36 129 LEU A CA 1
ATOM 793 C C . LEU A 1 129 ? 9.505 -45.830 -34.212 1.00 50.55 129 LEU A C 1
ATOM 794 O O . LEU A 1 129 ? 8.957 -45.883 -35.314 1.00 56.45 129 LEU A O 1
ATOM 799 N N . GLY A 1 130 ? 10.467 -44.962 -33.922 1.00 49.06 130 GLY A N 1
ATOM 800 C CA . GLY A 1 130 ? 11.028 -44.098 -34.942 1.00 52.30 130 GLY A CA 1
ATOM 801 C C . GLY A 1 130 ? 11.632 -44.934 -36.052 1.00 51.53 130 GLY A C 1
ATOM 802 O O . GLY A 1 130 ? 11.294 -44.766 -37.221 1.00 48.15 130 GLY A O 1
ATOM 803 N N . TYR A 1 131 ? 12.506 -45.857 -35.661 1.00 47.86 131 TYR A N 1
ATOM 804 C CA . TYR A 1 131 ? 13.232 -46.721 -36.580 1.00 52.53 131 TYR A CA 1
ATOM 805 C C . TYR A 1 131 ? 12.330 -47.615 -37.433 1.00 58.09 131 TYR A C 1
ATOM 806 O O . TYR A 1 131 ? 12.428 -47.611 -38.661 1.00 62.16 131 TYR A O 1
ATOM 815 N N . VAL A 1 132 ? 11.458 -48.378 -36.777 1.00 56.45 132 VAL A N 1
ATOM 816 C CA . VAL A 1 132 ? 10.748 -49.470 -37.433 1.00 54.74 132 VAL A CA 1
ATOM 817 C C . VAL A 1 132 ? 9.632 -48.953 -38.320 1.00 56.93 132 VAL A C 1
ATOM 818 O O . VAL A 1 132 ? 9.343 -49.525 -39.372 1.00 60.80 132 VAL A O 1
ATOM 822 N N . TYR A 1 133 ? 9.000 -47.870 -37.893 1.00 58.41 133 TYR A N 1
ATOM 823 C CA . TYR A 1 133 ? 7.962 -47.238 -38.695 1.00 63.62 133 TYR A CA 1
ATOM 824 C C . TYR A 1 133 ? 8.520 -46.090 -39.522 1.00 58.91 133 TYR A C 1
ATOM 825 O O . TYR A 1 133 ? 7.764 -45.322 -40.106 1.00 58.82 133 TYR A O 1
ATOM 834 N N . ALA A 1 134 ? 9.846 -45.967 -39.543 1.00 58.67 134 ALA A N 1
ATOM 835 C CA . ALA A 1 134 ? 10.532 -44.903 -40.290 1.00 56.93 134 ALA A CA 1
ATOM 836 C C . ALA A 1 134 ? 10.013 -44.708 -41.717 1.00 60.71 134 ALA A C 1
ATOM 837 O O . ALA A 1 134 ? 9.712 -43.587 -42.126 1.00 61.73 134 ALA A O 1
ATOM 839 N N . GLN A 1 135 ? 9.893 -45.798 -42.464 1.00 60.14 135 GLN A N 1
ATOM 840 C CA . GLN A 1 135 ? 9.500 -45.713 -43.860 1.00 60.29 135 GLN A CA 1
ATOM 841 C C . GLN A 1 135 ? 8.098 -45.096 -44.035 1.00 68.16 135 GLN A C 1
ATOM 842 O O . GLN A 1 135 ? 7.949 -44.061 -44.694 1.00 69.09 135 GLN A O 1
ATOM 848 N N . PRO A 1 136 ? 7.068 -45.706 -43.419 1.00 67.42 136 PRO A N 1
ATOM 849 C CA . PRO A 1 136 ? 5.710 -45.151 -43.531 1.00 69.14 136 PRO A CA 1
ATOM 850 C C . PRO A 1 136 ? 5.562 -43.732 -42.978 1.00 69.34 136 PRO A C 1
ATOM 851 O O . PRO A 1 136 ? 4.875 -42.904 -43.595 1.00 70.98 136 PRO A O 1
ATOM 855 N N . LEU A 1 137 ? 6.191 -43.460 -41.836 1.00 63.51 137 LEU A N 1
ATOM 856 C CA . LEU A 1 137 ? 6.149 -42.123 -41.241 1.00 67.92 137 LEU A CA 1
ATOM 857 C C . LEU A 1 137 ? 6.627 -41.073 -42.243 1.00 68.14 137 LEU A C 1
ATOM 858 O O . LEU A 1 137 ? 5.930 -40.097 -42.509 1.00 68.16 137 LEU A O 1
ATOM 863 N N . LEU A 1 138 ? 7.808 -41.299 -42.810 1.00 67.84 138 LEU A N 1
ATOM 864 C CA . LEU A 1 138 ? 8.384 -40.403 -43.807 1.00 67.61 138 LEU A CA 1
ATOM 865 C C . LEU A 1 138 ? 7.463 -40.165 -45.014 1.00 73.95 138 LEU A C 1
ATOM 866 O O . LEU A 1 138 ? 7.487 -39.087 -45.620 1.00 69.00 138 LEU A O 1
ATOM 871 N N . ARG A 1 139 ? 6.651 -41.162 -45.362 1.00 72.74 139 ARG A N 1
ATOM 872 C CA . ARG A 1 139 ? 5.729 -41.011 -46.487 1.00 75.67 139 ARG A CA 1
ATOM 873 C C . ARG A 1 139 ? 4.721 -39.888 -46.245 1.00 72.58 139 ARG A C 1
ATOM 874 O O . ARG A 1 139 ? 4.371 -39.165 -47.174 1.00 76.65 139 ARG A O 1
ATOM 882 N N . SER A 1 140 ? 4.291 -39.713 -44.998 1.00 70.11 140 SER A N 1
ATOM 883 C CA . SER A 1 140 ? 3.225 -38.758 -44.689 1.00 73.96 140 SER A CA 1
ATOM 884 C C . SER A 1 140 ? 3.776 -37.341 -44.587 1.00 76.68 140 SER A C 1
ATOM 885 O O . SER A 1 140 ? 3.055 -36.403 -44.248 1.00 78.97 140 SER A O 1
ATOM 888 N N . LEU A 1 141 ? 5.065 -37.204 -44.878 1.00 79.23 141 LEU A N 1
ATOM 889 C CA . LEU A 1 141 ? 5.742 -35.912 -44.894 1.00 73.64 141 LEU A CA 1
ATOM 890 C C . LEU A 1 141 ? 6.070 -35.416 -46.321 1.00 74.58 141 LEU A C 1
ATOM 891 O O . LEU A 1 141 ? 5.631 -34.331 -46.709 1.00 74.79 141 LEU A O 1
ATOM 896 N N . GLY A 1 142 ? 6.869 -36.174 -47.080 1.00 76.10 142 GLY A N 1
ATOM 897 C CA . GLY A 1 142 ? 7.305 -35.733 -48.406 1.00 81.09 142 GLY A CA 1
ATOM 898 C C . GLY A 1 142 ? 7.661 -36.790 -49.448 1.00 81.74 142 GLY A C 1
ATOM 899 O O . GLY A 1 142 ? 7.951 -37.934 -49.110 1.00 84.41 142 GLY A O 1
ATOM 900 N N . ALA A 1 143 ? 7.677 -36.383 -50.720 1.00 91.12 143 ALA A N 1
ATOM 901 C CA . ALA A 1 143 ? 7.782 -37.307 -51.868 1.00 99.27 143 ALA A CA 1
ATOM 902 C C . ALA A 1 143 ? 9.202 -37.500 -52.430 1.00 94.40 143 ALA A C 1
ATOM 903 O O . ALA A 1 143 ? 9.973 -36.551 -52.549 1.00 95.74 143 ALA A O 1
ATOM 905 N N . THR A 1 144 ? 9.506 -38.733 -52.829 1.00 93.88 144 THR A N 1
ATOM 906 C CA . THR A 1 144 ? 10.886 -39.173 -53.069 1.00 98.81 144 THR A CA 1
ATOM 907 C C . THR A 1 144 ? 11.419 -39.056 -54.508 1.00 101.86 144 THR A C 1
ATOM 908 O O . THR A 1 144 ? 12.536 -39.510 -54.783 1.00 96.56 144 THR A O 1
ATOM 912 N N . LYS A 1 145 ? 10.640 -38.460 -55.411 1.00 105.77 145 LYS A N 1
ATOM 913 C CA . LYS A 1 145 ? 11.032 -38.333 -56.820 1.00 109.94 145 LYS A CA 1
ATOM 914 C C . LYS A 1 145 ? 12.433 -37.746 -56.958 1.00 112.67 145 LYS A C 1
ATOM 915 O O . LYS A 1 145 ? 13.137 -38.002 -57.940 1.00 118.96 145 LYS A O 1
ATOM 921 N N . SER A 1 146 ? 12.830 -36.957 -55.969 1.00 101.56 146 SER A N 1
ATOM 922 C CA . SER A 1 146 ? 14.199 -36.480 -55.880 1.00 101.71 146 SER A CA 1
ATOM 923 C C . SER A 1 146 ? 14.735 -36.789 -54.486 1.00 101.96 146 SER A C 1
ATOM 924 O O . SER A 1 146 ? 15.663 -37.581 -54.328 1.00 100.89 146 SER A O 1
ATOM 927 N N . ILE A 1 147 ? 14.122 -36.183 -53.473 1.00 100.75 147 ILE A N 1
ATOM 928 C CA . ILE A 1 147 ? 14.613 -36.300 -52.111 1.00 92.80 147 ILE A CA 1
ATOM 929 C C . ILE A 1 147 ? 13.951 -37.435 -51.331 1.00 89.81 147 ILE A C 1
ATOM 930 O O . ILE A 1 147 ? 12.778 -37.360 -50.977 1.00 89.89 147 ILE A O 1
ATOM 935 N N . ILE A 1 148 ? 14.709 -38.503 -51.102 1.00 91.06 148 ILE A N 1
ATOM 936 C CA . ILE A 1 148 ? 14.351 -39.534 -50.131 1.00 83.85 148 ILE A CA 1
ATOM 937 C C . ILE A 1 148 ? 15.573 -39.920 -49.295 1.00 79.32 148 ILE A C 1
ATOM 938 O O . ILE A 1 148 ? 15.567 -39.790 -48.074 1.00 78.40 148 ILE A O 1
ATOM 943 N N . GLY A 1 149 ? 16.594 -40.452 -49.966 1.00 81.30 149 GLY A N 1
ATOM 944 C CA . GLY A 1 149 ? 17.829 -40.865 -49.323 1.00 75.90 149 GLY A CA 1
ATOM 945 C C . GLY A 1 149 ? 18.381 -39.766 -48.446 1.00 73.20 149 GLY A C 1
ATOM 946 O O . GLY A 1 149 ? 18.882 -40.033 -47.352 1.00 72.91 149 GLY A O 1
ATOM 947 N N . TYR A 1 150 ? 18.271 -38.526 -48.919 1.00 76.93 150 TYR A N 1
ATOM 948 C CA . TYR A 1 150 ? 18.625 -37.363 -48.109 1.00 76.52 150 TYR A CA 1
ATOM 949 C C . TYR A 1 150 ? 17.673 -37.213 -46.930 1.00 66.75 150 TYR A C 1
ATOM 950 O O . TYR A 1 150 ? 18.091 -36.896 -45.819 1.00 64.47 150 TYR A O 1
ATOM 959 N N . ALA A 1 151 ? 16.393 -37.459 -47.186 1.00 67.37 151 ALA A N 1
ATOM 960 C CA . ALA A 1 151 ? 15.367 -37.390 -46.156 1.00 64.72 151 ALA A CA 1
ATOM 961 C C . ALA A 1 151 ? 15.582 -38.434 -45.054 1.00 58.96 151 ALA A C 1
ATOM 962 O O . ALA A 1 151 ? 15.549 -38.098 -43.871 1.00 60.23 151 ALA A O 1
ATOM 964 N N . THR A 1 152 ? 15.817 -39.688 -45.444 1.00 58.10 152 THR A N 1
ATOM 965 C CA . THR A 1 152 ? 15.973 -40.789 -44.488 1.00 56.12 152 THR A CA 1
ATOM 966 C C . THR A 1 152 ? 17.200 -40.635 -43.592 1.00 51.99 152 THR A C 1
ATOM 967 O O . THR A 1 152 ? 17.169 -41.002 -42.424 1.00 46.10 152 THR A O 1
ATOM 971 N N . GLU A 1 153 ? 18.284 -40.110 -44.151 1.00 53.07 153 GLU A N 1
ATOM 972 C CA . GLU A 1 153 ? 19.532 -39.965 -43.411 1.00 48.16 153 GLU A CA 1
ATOM 973 C C . GLU A 1 153 ? 19.378 -38.947 -42.278 1.00 47.62 153 GLU A C 1
ATOM 974 O O . GLU A 1 153 ? 19.826 -39.149 -41.145 1.00 43.39 153 GLU A O 1
ATOM 980 N N . PHE A 1 154 ? 18.717 -37.853 -42.606 1.00 49.14 154 PHE A N 1
ATOM 981 C CA . PHE A 1 154 ? 18.468 -36.785 -41.669 1.00 46.02 154 PHE A CA 1
ATOM 982 C C . PHE A 1 154 ? 17.425 -37.160 -40.616 1.00 45.77 154 PHE A C 1
ATOM 983 O O . PHE A 1 154 ? 17.520 -36.754 -39.456 1.00 38.54 154 PHE A O 1
ATOM 991 N N . TYR A 1 155 ? 16.445 -37.960 -41.030 1.00 43.81 155 TYR A N 1
ATOM 992 C CA . TYR A 1 155 ? 15.485 -38.531 -40.109 1.00 42.58 155 TYR A CA 1
ATOM 993 C C . TYR A 1 155 ? 16.210 -39.377 -39.055 1.00 42.43 155 TYR A C 1
ATOM 994 O O . TYR A 1 155 ? 15.965 -39.259 -37.852 1.00 41.50 155 TYR A O 1
ATOM 1003 N N . TYR A 1 156 ? 17.119 -40.215 -39.526 1.00 42.18 156 TYR A N 1
ATOM 1004 C CA . TYR A 1 156 ? 17.934 -41.062 -38.674 1.00 41.16 156 TYR A CA 1
ATOM 1005 C C . TYR A 1 156 ? 18.860 -40.268 -37.732 1.00 39.99 156 TYR A C 1
ATOM 1006 O O . TYR A 1 156 ? 18.991 -40.590 -36.560 1.00 35.89 156 TYR A O 1
ATOM 1015 N N . TYR A 1 157 ? 19.507 -39.233 -38.248 1.00 40.87 157 TYR A N 1
ATOM 1016 C CA . TYR A 1 157 ? 20.329 -38.379 -37.407 1.00 38.14 157 TYR A CA 1
ATOM 1017 C C . TYR A 1 157 ? 19.456 -37.698 -36.346 1.00 36.62 157 TYR A C 1
ATOM 1018 O O . TYR A 1 157 ? 19.869 -37.554 -35.191 1.00 37.31 157 TYR A O 1
ATOM 1027 N N . SER A 1 158 ? 18.253 -37.289 -36.742 1.00 31.24 158 SER A N 1
ATOM 1028 C CA . SER A 1 158 ? 17.256 -36.758 -35.810 1.00 32.82 158 SER A CA 1
ATOM 1029 C C . SER A 1 158 ? 16.946 -37.710 -34.636 1.00 35.34 158 SER A C 1
ATOM 1030 O O . SER A 1 158 ? 16.762 -37.274 -33.502 1.00 31.99 158 SER A O 1
ATOM 1033 N N . LEU A 1 159 ? 16.866 -39.007 -34.926 1.00 36.78 159 LEU A N 1
ATOM 1034 C CA . LEU A 1 159 ? 16.630 -40.013 -33.899 1.00 37.25 159 LEU A CA 1
ATOM 1035 C C . LEU A 1 159 ? 17.807 -40.070 -32.921 1.00 33.96 159 LEU A C 1
ATOM 1036 O O . LEU A 1 159 ? 17.636 -40.356 -31.734 1.00 33.50 159 LEU A O 1
ATOM 1041 N N . LEU A 1 160 ? 19.005 -39.788 -33.416 1.00 32.15 160 LEU A N 1
ATOM 1042 C CA . LEU A 1 160 ? 20.179 -39.861 -32.562 1.00 36.16 160 LEU A CA 1
ATOM 1043 C C . LEU A 1 160 ? 20.231 -38.699 -31.570 1.00 31.90 160 LEU A C 1
ATOM 1044 O O . LEU A 1 160 ? 21.026 -38.703 -30.651 1.00 28.42 160 LEU A O 1
ATOM 1049 N N . THR A 1 161 ? 19.390 -37.699 -31.778 1.00 32.25 161 THR A N 1
ATOM 1050 C CA . THR A 1 161 ? 19.365 -36.533 -30.920 1.00 31.85 161 THR A CA 1
ATOM 1051 C C . THR A 1 161 ? 18.318 -36.597 -29.790 1.00 32.26 161 THR A C 1
ATOM 1052 O O . THR A 1 161 ? 18.337 -35.777 -28.880 1.00 30.71 161 THR A O 1
ATOM 1056 N N . VAL A 1 162 ? 17.433 -37.586 -29.839 1.00 31.06 162 VAL A N 1
ATOM 1057 C CA . VAL A 1 162 ? 16.271 -37.648 -28.949 1.00 33.07 162 VAL A CA 1
ATOM 1058 C C . VAL A 1 162 ? 16.569 -37.636 -27.433 1.00 34.76 162 VAL A C 1
ATOM 1059 O O . VAL A 1 162 ? 16.040 -36.794 -26.704 1.00 30.61 162 VAL A O 1
ATOM 1063 N N . PHE A 1 163 ? 17.393 -38.568 -26.961 1.00 31.13 163 PHE A N 1
ATOM 1064 C CA . PHE A 1 163 ? 17.697 -38.647 -25.544 1.00 32.87 163 PHE A CA 1
ATOM 1065 C C . PHE A 1 163 ? 18.321 -37.345 -25.047 1.00 35.75 163 PHE A C 1
ATOM 1066 O O . PHE A 1 163 ? 18.013 -36.881 -23.951 1.00 38.78 163 PHE A O 1
ATOM 1074 N N . SER A 1 164 ? 19.168 -36.736 -25.863 1.00 36.23 164 SER A N 1
ATOM 1075 C CA . SER A 1 164 ? 19.844 -35.507 -25.468 1.00 35.06 164 SER A CA 1
ATOM 1076 C C . SER A 1 164 ? 18.841 -34.362 -25.354 1.00 35.03 164 SER A C 1
ATOM 1077 O O . SER A 1 164 ? 18.906 -33.558 -24.414 1.00 38.38 164 SER A O 1
ATOM 1080 N N . ILE A 1 165 ? 17.914 -34.298 -26.304 1.00 29.10 165 ILE A N 1
ATOM 1081 C CA . ILE A 1 165 ? 16.828 -33.327 -26.256 1.00 32.42 165 ILE A CA 1
ATOM 1082 C C . ILE A 1 165 ? 15.928 -33.536 -25.021 1.00 34.86 165 ILE A C 1
ATOM 1083 O O . ILE A 1 165 ? 15.567 -32.575 -24.328 1.00 34.73 165 ILE A O 1
ATOM 1088 N N . MET A 1 166 ? 15.554 -34.784 -24.749 1.00 31.73 166 MET A N 1
ATOM 1089 C CA . MET A 1 166 ? 14.760 -35.080 -23.557 1.00 35.59 166 MET A CA 1
ATOM 1090 C C . MET A 1 166 ? 15.496 -34.658 -22.289 1.00 32.10 166 MET A C 1
ATOM 1091 O O . MET A 1 166 ? 14.893 -34.107 -21.375 1.00 30.66 166 MET A O 1
ATOM 1096 N N . LEU A 1 167 ? 16.798 -34.935 -22.251 1.00 32.66 167 LEU A N 1
ATOM 1097 C CA . LEU A 1 167 ? 17.674 -34.553 -21.144 1.00 33.28 167 LEU A CA 1
ATOM 1098 C C . LEU A 1 167 ? 17.615 -33.064 -20.826 1.00 35.16 167 LEU A C 1
ATOM 1099 O O . LEU A 1 167 ? 17.625 -32.679 -19.662 1.00 35.89 167 LEU A O 1
ATOM 1104 N N . ILE A 1 168 ? 17.565 -32.236 -21.870 1.00 36.11 168 ILE A N 1
ATOM 1105 C CA . ILE A 1 168 ? 17.461 -30.784 -21.736 1.00 30.98 168 ILE A CA 1
ATOM 1106 C C . ILE A 1 168 ? 16.131 -30.350 -21.136 1.00 32.79 168 ILE A C 1
ATOM 1107 O O . ILE A 1 168 ? 16.076 -29.405 -20.352 1.00 32.70 168 ILE A O 1
ATOM 1112 N N . GLY A 1 169 ? 15.057 -31.037 -21.516 1.00 35.18 169 GLY A N 1
ATOM 1113 C CA . GLY A 1 169 ? 13.766 -30.846 -20.877 1.00 32.43 169 GLY A CA 1
ATOM 1114 C C . GLY A 1 169 ? 13.819 -31.037 -19.366 1.00 32.37 169 GLY A C 1
ATOM 1115 O O . GLY A 1 169 ? 13.417 -30.156 -18.607 1.00 31.72 169 GLY A O 1
ATOM 1116 N N . VAL A 1 170 ? 14.325 -32.189 -18.929 1.00 32.84 170 VAL A N 1
ATOM 1117 C CA . VAL A 1 170 ? 14.564 -32.442 -17.505 1.00 32.00 170 VAL A CA 1
ATOM 1118 C C . VAL A 1 170 ? 15.332 -31.291 -16.812 1.00 36.30 170 VAL A C 1
ATOM 1119 O O . VAL A 1 170 ? 14.903 -30.780 -15.767 1.00 34.95 170 VAL A O 1
ATOM 1123 N N . MET A 1 171 ? 16.456 -30.896 -17.407 1.00 29.91 171 MET A N 1
ATOM 1124 C CA . MET A 1 171 ? 17.315 -29.859 -16.865 1.00 31.66 171 MET A CA 1
ATOM 1125 C C . MET A 1 171 ? 16.611 -28.507 -16.798 1.00 35.69 171 MET A C 1
ATOM 1126 O O . MET A 1 171 ? 16.639 -27.829 -15.754 1.00 34.54 171 MET A O 1
ATOM 1131 N N . MET A 1 172 ? 15.990 -28.122 -17.913 1.00 35.56 172 MET A N 1
ATOM 1132 C CA . MET A 1 172 ? 15.166 -26.920 -17.967 1.00 33.95 172 MET A CA 1
ATOM 1133 C C . MET A 1 172 ? 14.129 -26.966 -16.857 1.00 34.50 172 MET A C 1
ATOM 1134 O O . MET A 1 172 ? 13.955 -25.991 -16.124 1.00 38.36 172 MET A O 1
ATOM 1139 N N . GLY A 1 173 ? 13.455 -28.108 -16.732 1.00 29.26 173 GLY A N 1
ATOM 1140 C CA . GLY A 1 173 ? 12.438 -28.299 -15.711 1.00 33.10 173 GLY A CA 1
ATOM 1141 C C . GLY A 1 173 ? 13.002 -28.245 -14.299 1.00 34.39 173 GLY A C 1
ATOM 1142 O O . GLY A 1 173 ? 12.368 -27.737 -13.369 1.00 31.35 173 GLY A O 1
ATOM 1143 N N . LEU A 1 174 ? 14.212 -28.762 -14.146 1.00 34.67 174 LEU A N 1
ATOM 1144 C CA . LEU A 1 174 ? 14.899 -28.717 -12.866 1.00 35.29 174 LEU A CA 1
ATOM 1145 C C . LEU A 1 174 ? 15.200 -27.270 -12.422 1.00 36.50 174 LEU A C 1
ATOM 1146 O O . LEU A 1 174 ? 14.809 -26.861 -11.328 1.00 35.07 174 LEU A O 1
ATOM 1151 N N . PHE A 1 175 ? 15.870 -26.490 -13.270 1.00 31.73 175 PHE A N 1
ATOM 1152 C CA . PHE A 1 175 ? 16.280 -25.143 -12.880 1.00 29.84 175 PHE A CA 1
ATOM 1153 C C . PHE A 1 175 ? 15.138 -24.111 -12.902 1.00 36.27 175 PHE A C 1
ATOM 1154 O O . PHE A 1 175 ? 15.164 -23.117 -12.175 1.00 36.50 175 PHE A O 1
ATOM 1162 N N . GLN A 1 176 ? 14.130 -24.350 -13.732 1.00 36.29 176 GLN A N 1
ATOM 1163 C CA . GLN A 1 176 ? 12.930 -23.534 -13.714 1.00 31.07 176 GLN A CA 1
ATOM 1164 C C . GLN A 1 176 ? 12.073 -23.801 -12.446 1.00 34.69 176 GLN A C 1
ATOM 1165 O O . GLN A 1 176 ? 11.486 -22.877 -11.877 1.00 33.94 176 GLN A O 1
ATOM 1171 N N . GLY A 1 177 ? 12.018 -25.055 -11.995 1.00 32.02 177 GLY A N 1
ATOM 1172 C CA . GLY A 1 177 ? 11.313 -25.391 -10.762 1.00 33.06 177 GLY A CA 1
ATOM 1173 C C . GLY A 1 177 ? 11.912 -24.713 -9.530 1.00 34.78 177 GLY A C 1
ATOM 1174 O O . GLY A 1 177 ? 11.189 -24.213 -8.657 1.00 32.10 177 GLY A O 1
ATOM 1175 N N . ALA A 1 178 ? 13.240 -24.659 -9.490 1.00 31.72 178 ALA A N 1
ATOM 1176 C CA . ALA A 1 178 ? 13.970 -24.016 -8.404 1.00 33.16 178 ALA A CA 1
ATOM 1177 C C . ALA A 1 178 ? 14.031 -22.496 -8.535 1.00 36.80 178 ALA A C 1
ATOM 1178 O O . ALA A 1 178 ? 14.656 -21.831 -7.716 1.00 40.73 178 ALA A O 1
ATOM 1180 N N . GLY A 1 179 ? 13.417 -21.952 -9.583 1.00 39.52 179 GLY A N 1
ATOM 1181 C CA . GLY A 1 179 ? 13.444 -20.522 -9.824 1.00 33.97 179 GLY A CA 1
ATOM 1182 C C . GLY A 1 179 ? 14.815 -19.975 -10.203 1.00 38.12 179 GLY A C 1
ATOM 1183 O O . GLY A 1 179 ? 15.061 -18.770 -10.103 1.00 36.70 179 GLY A O 1
ATOM 1184 N N . LYS A 1 180 ? 15.721 -20.840 -10.650 1.00 38.84 180 LYS A N 1
ATOM 1185 C CA . LYS A 1 180 ? 17.011 -20.326 -11.079 1.00 41.17 180 LYS A CA 1
ATOM 1186 C C . LYS A 1 180 ? 17.093 -20.236 -12.606 1.00 37.92 180 LYS A C 1
ATOM 1187 O O . LYS A 1 180 ? 17.587 -21.145 -13.273 1.00 39.16 180 LYS A O 1
ATOM 1193 N N . ILE A 1 181 ? 16.734 -19.076 -13.140 1.00 35.02 181 ILE A N 1
ATOM 1194 C CA . ILE A 1 181 ? 16.586 -18.948 -14.580 1.00 33.20 181 ILE A CA 1
ATOM 1195 C C . ILE A 1 181 ? 17.854 -18.434 -15.232 1.00 37.31 181 ILE A C 1
ATOM 1196 O O . ILE A 1 181 ? 18.042 -18.563 -16.439 1.00 40.58 181 ILE A O 1
ATOM 1201 N N . MET A 1 182 ? 18.740 -17.889 -14.411 1.00 38.99 182 MET A N 1
ATOM 1202 C CA . MET A 1 182 ? 19.984 -17.324 -14.888 1.00 39.28 182 MET A CA 1
ATOM 1203 C C . MET A 1 182 ? 20.850 -18.449 -15.428 1.00 39.61 182 MET A C 1
ATOM 1204 O O . MET A 1 182 ? 21.595 -18.277 -16.389 1.00 38.94 182 MET A O 1
ATOM 1209 N N . VAL A 1 183 ? 20.724 -19.617 -14.814 1.00 40.11 183 VAL A N 1
ATOM 1210 C CA . VAL A 1 183 ? 21.446 -20.787 -15.277 1.00 40.23 183 VAL A CA 1
ATOM 1211 C C . VAL A 1 183 ? 20.902 -21.202 -16.637 1.00 38.37 183 VAL A C 1
ATOM 1212 O O . VAL A 1 183 ? 21.653 -21.630 -17.512 1.00 37.69 183 VAL A O 1
ATOM 1216 N N . ILE A 1 184 ? 19.593 -21.042 -16.810 1.00 36.37 184 ILE A N 1
ATOM 1217 C CA . ILE A 1 184 ? 18.944 -21.323 -18.078 1.00 34.15 184 ILE A CA 1
ATOM 1218 C C . ILE A 1 184 ? 19.344 -20.267 -19.110 1.00 36.81 184 ILE A C 1
ATOM 1219 O O . ILE A 1 184 ? 19.600 -20.595 -20.271 1.00 34.99 184 ILE A O 1
ATOM 1224 N N . MET A 1 185 ? 19.436 -19.008 -18.686 1.00 34.88 185 MET A N 1
ATOM 1225 C CA . MET A 1 185 ? 19.771 -17.945 -19.627 1.00 36.96 185 MET A CA 1
ATOM 1226 C C . MET A 1 185 ? 21.225 -18.040 -20.063 1.00 39.83 185 MET A C 1
ATOM 1227 O O . MET A 1 185 ? 21.538 -17.765 -21.221 1.00 33.26 185 MET A O 1
ATOM 1232 N N . LYS A 1 186 ? 22.103 -18.419 -19.127 1.00 42.35 186 LYS A N 1
ATOM 1233 C CA . LYS A 1 186 ? 23.532 -18.570 -19.405 1.00 39.38 186 LYS A CA 1
ATOM 1234 C C . LYS A 1 186 ? 23.797 -19.815 -20.248 1.00 40.77 186 LYS A C 1
ATOM 1235 O O . LYS A 1 186 ? 24.569 -19.761 -21.204 1.00 40.59 186 LYS A O 1
ATOM 1241 N N . ALA A 1 187 ? 23.141 -20.922 -19.913 1.00 39.41 187 ALA A N 1
ATOM 1242 C CA . ALA A 1 187 ? 23.188 -22.108 -20.763 1.00 36.60 187 ALA A CA 1
ATOM 1243 C C . ALA A 1 187 ? 22.785 -21.755 -22.186 1.00 42.40 187 ALA A C 1
ATOM 1244 O O . ALA A 1 187 ? 23.443 -22.152 -23.150 1.00 46.04 187 ALA A O 1
ATOM 1246 N N . SER A 1 188 ? 21.694 -21.011 -22.316 1.00 41.23 188 SER A N 1
ATOM 1247 C CA . SER A 1 188 ? 21.197 -20.622 -23.628 1.00 40.08 188 SER A CA 1
ATOM 1248 C C . SER A 1 188 ? 22.246 -19.838 -24.433 1.00 43.08 188 SER A C 1
ATOM 1249 O O . SER A 1 188 ? 22.483 -20.113 -25.611 1.00 41.07 188 SER A O 1
ATOM 1252 N N . LEU A 1 189 ? 22.867 -18.860 -23.784 1.00 44.34 189 LEU A N 1
ATOM 1253 C CA . LEU A 1 189 ? 23.854 -18.011 -24.430 1.00 40.80 189 LEU A CA 1
ATOM 1254 C C . LEU A 1 189 ? 25.057 -18.830 -24.895 1.00 45.24 189 LEU A C 1
ATOM 1255 O O . LEU A 1 189 ? 25.541 -18.650 -26.021 1.00 47.53 189 LEU A O 1
ATOM 1260 N N . LEU A 1 190 ? 25.536 -19.724 -24.026 1.00 40.72 190 LEU A N 1
ATOM 1261 C CA . LEU A 1 190 ? 26.665 -20.582 -24.354 1.00 38.85 190 LEU A CA 1
ATOM 1262 C C . LEU A 1 190 ? 26.336 -21.446 -25.552 1.00 41.57 190 LEU A C 1
ATOM 1263 O O . LEU A 1 190 ? 27.185 -21.687 -26.401 1.00 51.03 190 LEU A O 1
ATOM 1268 N N . GLY A 1 191 ? 25.093 -21.895 -25.633 1.00 42.54 191 GLY A N 1
ATOM 1269 C CA . GLY A 1 191 ? 24.655 -22.697 -26.760 1.00 43.24 191 GLY A CA 1
ATOM 1270 C C . GLY A 1 191 ? 24.698 -21.934 -28.070 1.00 44.74 191 GLY A C 1
ATOM 1271 O O . GLY A 1 191 ? 25.065 -22.484 -29.105 1.00 49.42 191 GLY A O 1
ATOM 1272 N N . ALA A 1 192 ? 24.323 -20.660 -28.018 1.00 45.52 192 ALA A N 1
ATOM 1273 C CA . ALA A 1 192 ? 24.239 -19.824 -29.209 1.00 41.39 192 ALA A CA 1
ATOM 1274 C C . ALA A 1 192 ? 25.617 -19.414 -29.717 1.00 41.27 192 ALA A C 1
ATOM 1275 O O . ALA A 1 192 ? 25.813 -19.288 -30.923 1.00 40.32 192 ALA A O 1
ATOM 1277 N N . LEU A 1 193 ? 26.561 -19.206 -28.796 1.00 44.15 193 LEU A N 1
ATOM 1278 C CA . LEU A 1 193 ? 27.947 -18.871 -29.155 1.00 49.80 193 LEU A CA 1
ATOM 1279 C C . LEU A 1 193 ? 28.630 -20.047 -29.831 1.00 48.34 193 LEU A C 1
ATOM 1280 O O . LEU A 1 193 ? 29.235 -19.904 -30.895 1.00 49.04 193 LEU A O 1
ATOM 1285 N N . VAL A 1 194 ? 28.520 -21.208 -29.195 1.00 44.51 194 VAL A N 1
ATOM 1286 C CA . VAL A 1 194 ? 28.994 -22.466 -29.752 1.00 47.56 194 VAL A CA 1
ATOM 1287 C C . VAL A 1 194 ? 28.512 -22.714 -31.200 1.00 44.65 194 VAL A C 1
ATOM 1288 O O . VAL A 1 194 ? 29.296 -23.065 -32.079 1.00 43.99 194 VAL A O 1
ATOM 1292 N N . ASN A 1 195 ? 27.231 -22.514 -31.457 1.00 40.58 195 ASN A N 1
ATOM 1293 C CA . ASN A 1 195 ? 26.732 -22.707 -32.799 1.00 40.06 195 ASN A CA 1
ATOM 1294 C C . ASN A 1 195 ? 27.318 -21.667 -33.756 1.00 41.98 195 ASN A C 1
ATOM 1295 O O . ASN A 1 195 ? 27.502 -21.928 -34.949 1.00 38.48 195 ASN A O 1
ATOM 1300 N N . ILE A 1 196 ? 27.617 -20.488 -33.221 1.00 43.00 196 ILE A N 1
ATOM 1301 C CA . ILE A 1 196 ? 28.141 -19.389 -34.031 1.00 46.76 196 ILE A CA 1
ATOM 1302 C C . ILE A 1 196 ? 29.544 -19.696 -34.524 1.00 46.50 196 ILE A C 1
ATOM 1303 O O . ILE A 1 196 ? 29.881 -19.438 -35.682 1.00 46.05 196 ILE A O 1
ATOM 1308 N N . MET A 1 197 ? 30.349 -20.258 -33.629 1.00 47.01 197 MET A N 1
ATOM 1309 C CA . MET A 1 197 ? 31.724 -20.606 -33.928 1.00 46.01 197 MET A CA 1
ATOM 1310 C C . MET A 1 197 ? 31.863 -21.914 -34.711 1.00 44.93 197 MET A C 1
ATOM 1311 O O . MET A 1 197 ? 32.739 -22.036 -35.563 1.00 47.00 197 MET A O 1
ATOM 1316 N N . LEU A 1 198 ? 30.997 -22.884 -34.430 1.00 44.65 198 LEU A N 1
ATOM 1317 C CA . LEU A 1 198 ? 31.139 -24.217 -35.005 1.00 39.92 198 LEU A CA 1
ATOM 1318 C C . LEU A 1 198 ? 30.658 -24.294 -36.443 1.00 42.81 198 LEU A C 1
ATOM 1319 O O . LEU A 1 198 ? 31.280 -24.966 -37.264 1.00 44.32 198 LEU A O 1
ATOM 1324 N N . ASP A 1 199 ? 29.544 -23.630 -36.739 1.00 42.35 199 ASP A N 1
ATOM 1325 C CA . ASP A 1 199 ? 29.004 -23.587 -38.099 1.00 41.19 199 ASP A CA 1
ATOM 1326 C C . ASP A 1 199 ? 30.087 -23.309 -39.124 1.00 48.65 199 ASP A C 1
ATOM 1327 O O . ASP A 1 199 ? 30.163 -23.992 -40.145 1.00 48.27 199 ASP A O 1
ATOM 1332 N N . PRO A 1 200 ? 30.923 -22.287 -38.868 1.00 50.44 200 PRO A N 1
ATOM 1333 C CA . PRO A 1 200 ? 32.006 -22.018 -39.820 1.00 50.28 200 PRO A CA 1
ATOM 1334 C C . PRO A 1 200 ? 32.997 -23.189 -39.900 1.00 50.37 200 PRO A C 1
ATOM 1335 O O . PRO A 1 200 ? 33.355 -23.625 -40.996 1.00 49.56 200 PRO A O 1
ATOM 1339 N N . ILE A 1 201 ? 33.404 -23.708 -38.744 1.00 44.45 201 ILE A N 1
ATOM 1340 C CA . ILE A 1 201 ? 34.402 -24.773 -38.686 1.00 44.97 201 ILE A CA 1
ATOM 1341 C C . ILE A 1 201 ? 33.965 -26.072 -39.379 1.00 48.05 201 ILE A C 1
ATOM 1342 O O . ILE A 1 201 ? 34.800 -26.838 -39.862 1.00 46.98 201 ILE A O 1
ATOM 1347 N N . MET A 1 202 ? 32.666 -26.335 -39.417 1.00 45.98 202 MET A N 1
ATOM 1348 C CA . MET A 1 202 ? 32.180 -27.558 -40.043 1.00 42.86 202 MET A CA 1
ATOM 1349 C C . MET A 1 202 ? 32.158 -27.418 -41.539 1.00 43.00 202 MET A C 1
ATOM 1350 O O . MET A 1 202 ? 32.221 -28.407 -42.254 1.00 48.00 202 MET A O 1
ATOM 1355 N N . ILE A 1 203 ? 32.031 -26.183 -42.008 1.00 51.00 203 ILE A N 1
ATOM 1356 C CA . ILE A 1 203 ? 32.006 -25.887 -43.441 1.00 51.66 203 ILE A CA 1
ATOM 1357 C C . ILE A 1 203 ? 33.413 -25.823 -44.060 1.00 52.62 203 ILE A C 1
ATOM 1358 O O . ILE A 1 203 ? 33.621 -26.199 -45.213 1.00 52.77 203 ILE A O 1
ATOM 1363 N N . PHE A 1 204 ? 34.374 -25.361 -43.271 1.00 52.20 204 PHE A N 1
ATOM 1364 C CA . PHE A 1 204 ? 35.668 -24.943 -43.786 1.00 56.03 204 PHE A CA 1
ATOM 1365 C C . PHE A 1 204 ? 36.770 -25.900 -43.351 1.00 57.78 204 PHE A C 1
ATOM 1366 O O . PHE A 1 204 ? 37.486 -26.440 -44.195 1.00 63.48 204 PHE A O 1
ATOM 1374 N N . VAL A 1 205 ? 36.953 -26.069 -42.046 1.00 49.42 205 VAL A N 1
ATOM 1375 C CA . VAL A 1 205 ? 37.865 -27.106 -41.559 1.00 50.92 205 VAL A CA 1
ATOM 1376 C C . VAL A 1 205 ? 37.455 -28.544 -41.935 1.00 53.56 205 VAL A C 1
ATOM 1377 O O . VAL A 1 205 ? 38.236 -29.274 -42.540 1.00 56.41 205 VAL A O 1
ATOM 1381 N N . PHE A 1 206 ? 36.240 -28.949 -41.563 1.00 54.19 206 PHE A N 1
ATOM 1382 C CA . PHE A 1 206 ? 35.808 -30.339 -41.733 1.00 47.80 206 PHE A CA 1
ATOM 1383 C C . PHE A 1 206 ? 35.089 -30.619 -43.050 1.00 44.61 206 PHE A C 1
ATOM 1384 O O . PHE A 1 206 ? 34.849 -31.784 -43.378 1.00 47.11 206 PHE A O 1
ATOM 1392 N N . ASP A 1 207 ? 34.749 -29.577 -43.806 1.00 43.83 207 ASP A N 1
ATOM 1393 C CA . ASP A 1 207 ? 34.106 -29.789 -45.109 1.00 50.73 207 ASP A CA 1
ATOM 1394 C C . ASP A 1 207 ? 32.829 -30.648 -44.998 1.00 48.73 207 ASP A C 1
ATOM 1395 O O . ASP A 1 207 ? 32.635 -31.595 -45.765 1.00 46.48 207 ASP A O 1
ATOM 1400 N N . PHE A 1 208 ? 31.974 -30.330 -44.028 1.00 46.99 208 PHE A N 1
ATOM 1401 C CA . PHE A 1 208 ? 30.796 -31.151 -43.742 1.00 41.58 208 PHE A CA 1
ATOM 1402 C C . PHE A 1 208 ? 29.482 -30.636 -44.352 1.00 47.01 208 PHE A C 1
ATOM 1403 O O . PHE A 1 208 ? 28.439 -31.273 -44.205 1.00 46.73 208 PHE A O 1
ATOM 1411 N N . GLY A 1 209 ? 29.528 -29.491 -45.029 1.00 47.22 209 GLY A N 1
ATOM 1412 C CA . GLY A 1 209 ? 28.340 -28.918 -45.652 1.00 42.71 209 GLY A CA 1
ATOM 1413 C C . GLY A 1 209 ? 27.146 -28.632 -44.749 1.00 41.49 209 GLY A C 1
ATOM 1414 O O . GLY A 1 209 ? 27.295 -28.163 -43.617 1.00 40.73 209 GLY A O 1
ATOM 1415 N N . VAL A 1 210 ? 25.949 -28.901 -45.268 1.00 40.49 210 VAL A N 1
ATOM 1416 C CA . VAL A 1 210 ? 24.708 -28.750 -44.507 1.00 40.08 210 VAL A CA 1
ATOM 1417 C C . VAL A 1 210 ? 24.681 -29.638 -43.260 1.00 44.84 210 VAL A C 1
ATOM 1418 O O . VAL A 1 210 ? 24.253 -29.200 -42.191 1.00 46.24 210 VAL A O 1
ATOM 1422 N N . LYS A 1 211 ? 25.148 -30.878 -43.403 1.00 46.65 211 LYS A N 1
ATOM 1423 C CA . LYS A 1 211 ? 25.285 -31.791 -42.272 1.00 45.14 211 LYS A CA 1
ATOM 1424 C C . LYS A 1 211 ? 26.007 -31.113 -41.111 1.00 44.08 211 LYS A C 1
ATOM 1425 O O . LYS A 1 211 ? 25.516 -31.134 -39.979 1.00 42.83 211 LYS A O 1
ATOM 1431 N N . GLY A 1 212 ? 27.149 -30.492 -41.401 1.00 39.37 212 GLY A N 1
AT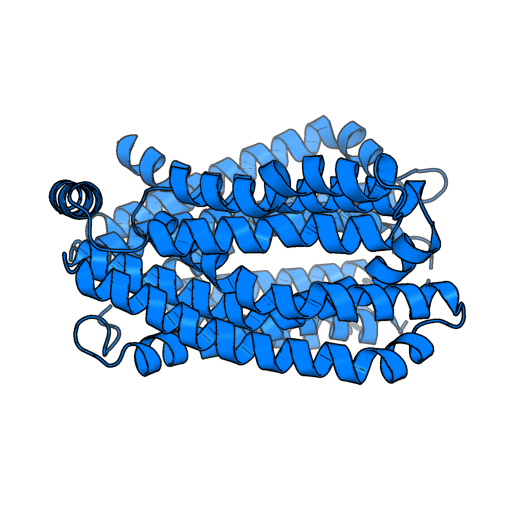OM 1432 C CA . GLY A 1 212 ? 27.916 -29.761 -40.404 1.00 41.29 212 GLY A CA 1
ATOM 1433 C C . GLY A 1 212 ? 27.193 -28.650 -39.637 1.00 39.30 212 GLY A C 1
ATOM 1434 O O . GLY A 1 212 ? 27.415 -28.501 -38.428 1.00 36.11 212 GLY A O 1
ATOM 1435 N N . VAL A 1 213 ? 26.350 -27.857 -40.307 1.00 37.68 213 VAL A N 1
ATOM 1436 C CA . VAL A 1 213 ? 25.594 -26.823 -39.583 1.00 46.64 213 VAL A CA 1
ATOM 1437 C C . VAL A 1 213 ? 24.577 -27.493 -38.644 1.00 42.81 213 VAL A C 1
ATOM 1438 O O . VAL A 1 213 ? 24.416 -27.074 -37.489 1.00 34.10 213 VAL A O 1
ATOM 1442 N N . ALA A 1 214 ? 23.910 -28.535 -39.145 1.00 38.68 214 ALA A N 1
ATOM 1443 C CA . ALA A 1 214 ? 23.079 -29.381 -38.303 1.00 37.05 214 ALA A CA 1
ATOM 1444 C C . ALA A 1 214 ? 23.859 -29.906 -37.077 1.00 38.65 214 ALA A C 1
ATOM 1445 O O . ALA A 1 214 ? 23.398 -29.769 -35.943 1.00 40.70 214 ALA A O 1
ATOM 1447 N N . LEU A 1 215 ? 25.034 -30.490 -37.301 1.00 35.27 215 LEU A N 1
ATOM 1448 C CA . LEU A 1 215 ? 25.847 -31.022 -36.205 1.00 37.35 215 LEU A CA 1
ATOM 1449 C C . LEU A 1 215 ? 26.354 -29.921 -35.263 1.00 36.93 215 LEU A C 1
ATOM 1450 O O . LEU A 1 215 ? 26.540 -30.151 -34.058 1.00 32.08 215 LEU A O 1
ATOM 1455 N N . ALA A 1 216 ? 26.586 -28.728 -35.805 1.00 36.65 216 ALA A N 1
ATOM 1456 C CA . ALA A 1 216 ? 26.992 -27.600 -34.963 1.00 38.28 216 ALA A CA 1
ATOM 1457 C C . ALA A 1 216 ? 25.855 -27.231 -34.000 1.00 38.25 216 ALA A C 1
ATOM 1458 O O . ALA A 1 216 ? 26.082 -26.999 -32.811 1.00 34.49 216 ALA A O 1
ATOM 1460 N N . SER A 1 217 ? 24.635 -27.179 -34.535 1.00 36.53 217 SER A N 1
ATOM 1461 C CA . SER A 1 217 ? 23.441 -26.937 -33.740 1.00 35.54 217 SER A CA 1
ATOM 1462 C C . SER A 1 217 ? 23.332 -27.979 -32.627 1.00 40.10 217 SER A C 1
ATOM 1463 O O . SER A 1 217 ? 23.022 -27.659 -31.487 1.00 40.68 217 SER A O 1
ATOM 1466 N N . PHE A 1 218 ? 23.613 -29.229 -32.960 1.00 36.05 218 PHE A N 1
ATOM 1467 C CA . PHE A 1 218 ? 23.523 -30.292 -31.990 1.00 35.87 218 PHE A CA 1
ATOM 1468 C C . PHE A 1 218 ? 24.634 -30.240 -30.903 1.00 38.10 218 PHE A C 1
ATOM 1469 O O . PHE A 1 218 ? 24.388 -30.586 -29.739 1.00 37.50 218 PHE A O 1
ATOM 1477 N N . LEU A 1 219 ? 25.845 -29.821 -31.262 1.00 36.02 219 LEU A N 1
ATOM 1478 C CA . LEU A 1 219 ? 26.923 -29.751 -30.271 1.00 35.37 219 LEU A CA 1
ATOM 1479 C C . LEU A 1 219 ? 26.679 -28.537 -29.391 1.00 39.44 219 LEU A C 1
ATOM 1480 O O . LEU A 1 219 ? 27.114 -28.482 -28.235 1.00 38.21 219 LEU A O 1
ATOM 1485 N N . ALA A 1 220 ? 25.974 -27.562 -29.961 1.00 41.71 220 ALA A N 1
ATOM 1486 C CA . ALA A 1 220 ? 25.436 -26.441 -29.203 1.00 40.55 220 ALA A CA 1
ATOM 1487 C C . ALA A 1 220 ? 24.495 -26.938 -28.103 1.00 37.18 220 ALA A C 1
ATOM 1488 O O . ALA A 1 220 ? 24.592 -26.513 -26.962 1.00 41.83 220 ALA A O 1
ATOM 1490 N N . GLN A 1 221 ? 23.592 -27.848 -28.445 1.00 33.91 221 GLN A N 1
ATOM 1491 C CA . GLN A 1 221 ? 22.622 -28.324 -27.479 1.00 39.69 221 GLN A CA 1
ATOM 1492 C C . GLN A 1 221 ? 23.291 -29.164 -26.391 1.00 42.75 221 GLN A C 1
ATOM 1493 O O . GLN A 1 221 ? 22.915 -29.085 -25.212 1.00 44.57 221 GLN A O 1
ATOM 1499 N N . LEU A 1 222 ? 24.285 -29.958 -26.771 1.00 38.39 222 LEU A N 1
ATOM 1500 C CA . LEU A 1 222 ? 24.998 -30.761 -25.785 1.00 38.23 222 LEU A CA 1
ATOM 1501 C C . LEU A 1 222 ? 25.809 -29.887 -24.826 1.00 41.74 222 LEU A C 1
ATOM 1502 O O . LEU A 1 222 ? 25.807 -30.129 -23.627 1.00 46.84 222 LEU A O 1
ATOM 1507 N N . SER A 1 223 ? 26.488 -28.867 -25.340 1.00 40.15 223 SER A N 1
ATOM 1508 C CA . SER A 1 223 ? 27.232 -27.967 -24.462 1.00 42.49 223 SER A CA 1
ATOM 1509 C C . SER A 1 223 ? 26.300 -27.309 -23.451 1.00 43.96 223 SER A C 1
ATOM 1510 O O . SER A 1 223 ? 26.687 -27.083 -22.301 1.00 46.45 223 SER A O 1
ATOM 1513 N N . MET A 1 224 ? 25.072 -27.019 -23.865 1.00 37.90 224 MET A N 1
ATOM 1514 C CA . MET A 1 224 ? 24.055 -26.609 -22.906 1.00 41.77 224 MET A CA 1
ATOM 1515 C C . MET A 1 224 ? 23.845 -27.693 -21.845 1.00 46.62 224 MET A C 1
ATOM 1516 O O . MET A 1 224 ? 23.877 -27.422 -20.645 1.00 44.95 224 MET A O 1
ATOM 1521 N N . VAL A 1 225 ? 23.626 -28.921 -22.310 1.00 44.01 225 VAL A N 1
ATOM 1522 C CA . VAL A 1 225 ? 23.442 -30.077 -21.442 1.00 42.14 225 VAL A CA 1
ATOM 1523 C C . VAL A 1 225 ? 24.599 -30.198 -20.458 1.00 45.35 225 VAL A C 1
ATOM 1524 O O . VAL A 1 225 ? 24.412 -30.410 -19.256 1.00 42.47 225 VAL A O 1
ATOM 1528 N N . ALA A 1 226 ? 25.803 -30.057 -20.992 1.00 47.18 226 ALA A N 1
ATOM 1529 C CA . ALA A 1 226 ? 27.007 -30.039 -20.183 1.00 46.28 226 ALA A CA 1
ATOM 1530 C C . ALA A 1 226 ? 26.948 -28.942 -19.113 1.00 50.38 226 ALA A C 1
ATOM 1531 O O . ALA A 1 226 ? 27.192 -29.202 -17.935 1.00 56.49 226 ALA A O 1
ATOM 1533 N N . TYR A 1 227 ? 26.623 -27.721 -19.525 1.00 45.85 227 TYR A N 1
ATOM 1534 C CA . TYR A 1 227 ? 26.538 -26.594 -18.601 1.00 44.63 227 TYR A CA 1
ATOM 1535 C C . TYR A 1 227 ? 25.625 -26.886 -17.414 1.00 51.11 227 TYR A C 1
ATOM 1536 O O . TYR A 1 227 ? 25.941 -26.541 -16.271 1.00 50.41 227 TYR A O 1
ATOM 1545 N N . PHE A 1 228 ? 24.486 -27.511 -17.698 1.00 50.21 228 PHE A N 1
ATOM 1546 C CA . PHE A 1 228 ? 23.497 -27.813 -16.677 1.00 41.85 228 PHE A CA 1
ATOM 1547 C C . PHE A 1 228 ? 24.045 -28.778 -15.632 1.00 47.31 228 PHE A C 1
ATOM 1548 O O . PHE A 1 228 ? 23.983 -28.512 -14.429 1.00 49.87 228 PHE A O 1
ATOM 1556 N N . ILE A 1 229 ? 24.582 -29.897 -16.095 1.00 48.03 229 ILE A N 1
ATOM 1557 C CA . ILE A 1 229 ? 25.084 -30.916 -15.191 1.00 48.76 229 ILE A CA 1
ATOM 1558 C C . ILE A 1 229 ? 26.248 -30.395 -14.355 1.00 53.53 229 ILE A C 1
ATOM 1559 O O . ILE A 1 229 ? 26.303 -30.650 -13.149 1.00 52.32 229 ILE A O 1
ATOM 1564 N N . TYR A 1 230 ? 27.165 -29.649 -14.967 1.00 54.51 230 TYR A N 1
ATOM 1565 C CA . TYR A 1 230 ? 28.257 -29.074 -14.179 1.00 58.69 230 TYR A CA 1
ATOM 1566 C C . TYR A 1 230 ? 27.717 -28.110 -13.134 1.00 54.83 230 TYR A C 1
ATOM 1567 O O . TYR A 1 230 ? 28.093 -28.200 -11.975 1.00 63.28 230 TYR A O 1
ATOM 1576 N N . THR A 1 231 ? 26.832 -27.204 -13.534 1.00 53.55 231 THR A N 1
ATOM 1577 C CA . THR A 1 231 ? 26.182 -26.310 -12.580 1.00 49.23 231 THR A CA 1
ATOM 1578 C C . THR A 1 231 ? 25.560 -27.133 -11.468 1.00 52.44 231 THR A C 1
ATOM 1579 O O . THR A 1 231 ? 25.729 -26.854 -10.280 1.00 58.06 231 THR A O 1
ATOM 1583 N N . LEU A 1 232 ? 24.867 -28.180 -11.882 1.00 52.26 232 LEU A N 1
ATOM 1584 C CA . LEU A 1 232 ? 24.098 -29.029 -10.991 1.00 54.30 232 LEU A CA 1
ATOM 1585 C C . LEU A 1 232 ? 24.986 -29.814 -10.021 1.00 61.74 232 LEU A C 1
ATOM 1586 O O . LEU A 1 232 ? 24.505 -30.365 -9.034 1.00 65.28 232 LEU A O 1
ATOM 1591 N N . MET A 1 233 ? 26.289 -29.835 -10.276 1.00 63.00 233 MET A N 1
ATOM 1592 C CA . MET A 1 233 ? 27.211 -30.508 -9.365 1.00 63.63 233 MET A CA 1
ATOM 1593 C C . MET A 1 233 ? 27.729 -29.517 -8.320 1.00 65.57 233 MET A C 1
ATOM 1594 O O . MET A 1 233 ? 28.477 -28.592 -8.628 1.00 64.94 233 MET A O 1
ATOM 1599 N N . GLY A 1 234 ? 27.314 -29.721 -7.075 1.00 70.35 234 GLY A N 1
ATOM 1600 C CA . GLY A 1 234 ? 27.569 -28.766 -6.012 1.00 70.29 234 GLY A CA 1
ATOM 1601 C C . GLY A 1 234 ? 26.259 -28.186 -5.511 1.00 75.47 234 GLY A C 1
ATOM 1602 O O . GLY A 1 234 ? 25.275 -28.116 -6.257 1.00 79.52 234 GLY A O 1
ATOM 1603 N N . SER A 1 249 ? 6.769 -46.283 -6.496 1.00 48.79 249 SER A N 1
ATOM 1604 C CA . SER A 1 249 ? 5.463 -45.649 -6.326 1.00 57.33 249 SER A CA 1
ATOM 1605 C C . SER A 1 249 ? 4.924 -45.024 -7.608 1.00 57.43 249 SER A C 1
ATOM 1606 O O . SER A 1 249 ? 5.433 -43.995 -8.055 1.00 54.47 249 SER A O 1
ATOM 1609 N N . TRP A 1 250 ? 3.876 -45.622 -8.173 1.00 55.70 250 TRP A N 1
ATOM 1610 C CA . TRP A 1 250 ? 3.311 -45.132 -9.427 1.00 55.02 250 TRP A CA 1
ATOM 1611 C C . TRP A 1 250 ? 2.581 -43.801 -9.240 1.00 55.53 250 TRP A C 1
ATOM 1612 O O . TRP A 1 250 ? 2.292 -43.113 -10.222 1.00 56.30 250 TRP A O 1
ATOM 1623 N N . LYS A 1 251 ? 2.295 -43.420 -7.996 1.00 53.50 251 LYS A N 1
ATOM 1624 C CA . LYS A 1 251 ? 1.582 -42.164 -7.773 1.00 51.49 251 LYS A CA 1
ATOM 1625 C C . LYS A 1 251 ? 2.406 -41.014 -8.346 1.00 48.14 251 LYS A C 1
ATOM 1626 O O . LYS A 1 251 ? 1.870 -40.091 -8.969 1.00 47.91 251 LYS A O 1
ATOM 1632 N N . ILE A 1 252 ? 3.716 -41.085 -8.152 1.00 42.89 252 ILE A N 1
ATOM 1633 C CA . ILE A 1 252 ? 4.582 -39.976 -8.516 1.00 45.52 252 ILE A CA 1
ATOM 1634 C C . ILE A 1 252 ? 4.928 -39.966 -10.017 1.00 45.88 252 ILE A C 1
ATOM 1635 O O . ILE A 1 252 ? 5.176 -38.907 -10.583 1.00 42.92 252 ILE A O 1
ATOM 1640 N N . TYR A 1 253 ? 4.957 -41.138 -10.647 1.00 40.70 253 TYR A N 1
ATOM 1641 C CA . TYR A 1 253 ? 5.004 -41.218 -12.101 1.00 42.08 253 TYR A CA 1
ATOM 1642 C C . TYR A 1 253 ? 3.717 -40.650 -12.674 1.00 43.96 253 TYR A C 1
ATOM 1643 O O . TYR A 1 253 ? 3.728 -39.966 -13.696 1.00 45.70 253 TYR A O 1
ATOM 1652 N N . ARG A 1 254 ? 2.610 -40.930 -11.999 1.00 43.09 254 ARG A N 1
ATOM 1653 C CA . ARG A 1 254 ? 1.304 -40.457 -12.422 1.00 46.80 254 ARG A CA 1
ATOM 1654 C C . ARG A 1 254 ? 1.204 -38.924 -12.355 1.00 44.87 254 ARG A C 1
ATOM 1655 O O . ARG A 1 254 ? 0.759 -38.280 -13.304 1.00 40.84 254 ARG A O 1
ATOM 1663 N N . GLU A 1 255 ? 1.625 -38.348 -11.236 1.00 40.14 255 GLU A N 1
ATOM 1664 C CA . GLU A 1 255 ? 1.566 -36.911 -11.065 1.00 40.00 255 GLU A CA 1
ATOM 1665 C C . GLU A 1 255 ? 2.425 -36.191 -12.114 1.00 44.71 255 GLU A C 1
ATOM 1666 O O . GLU A 1 255 ? 2.022 -35.162 -12.670 1.00 43.00 255 GLU A O 1
ATOM 1672 N N . PHE A 1 256 ? 3.603 -36.747 -12.383 1.00 39.69 256 PHE A N 1
ATOM 1673 C CA . PHE A 1 256 ? 4.538 -36.184 -13.342 1.00 32.48 256 PHE A CA 1
ATOM 1674 C C . PHE A 1 256 ? 4.000 -36.377 -14.767 1.00 41.36 256 PHE A C 1
ATOM 1675 O O . PHE A 1 256 ? 4.088 -35.473 -15.611 1.00 37.98 256 PHE A O 1
ATOM 1683 N N . LEU A 1 257 ? 3.447 -37.561 -15.031 1.00 39.48 257 LEU A N 1
ATOM 1684 C CA . LEU A 1 257 ? 3.020 -37.931 -16.380 1.00 37.15 257 LEU A CA 1
ATOM 1685 C C . LEU A 1 257 ? 1.756 -37.207 -16.801 1.00 38.60 257 LEU A C 1
ATOM 1686 O O . LEU A 1 257 ? 1.596 -36.853 -17.972 1.00 37.08 257 LEU A O 1
ATOM 1691 N N . SER A 1 258 ? 0.853 -36.990 -15.850 1.00 37.57 258 SER A N 1
ATOM 1692 C CA . SER A 1 258 ? -0.412 -36.343 -16.159 1.00 39.22 258 SER A CA 1
ATOM 1693 C C . SER A 1 258 ? -0.210 -34.860 -16.570 1.00 37.20 258 SER A C 1
ATOM 1694 O O . SER A 1 258 ? -0.749 -34.430 -17.585 1.00 33.41 258 SER A O 1
ATOM 1697 N N . VAL A 1 259 ? 0.570 -34.100 -15.800 1.00 32.23 259 VAL A N 1
ATOM 1698 C CA . VAL A 1 259 ? 0.931 -32.724 -16.160 1.00 32.66 259 VAL A CA 1
ATOM 1699 C C . VAL A 1 259 ? 1.736 -32.703 -17.460 1.00 34.55 259 VAL A C 1
ATOM 1700 O O . VAL A 1 259 ? 1.434 -31.939 -18.388 1.00 30.27 259 VAL A O 1
ATOM 1704 N N . GLY A 1 260 ? 2.749 -33.562 -17.525 1.00 32.65 260 GLY A N 1
ATOM 1705 C CA . GLY A 1 260 ? 3.667 -33.584 -18.644 1.00 30.73 260 GLY A CA 1
ATOM 1706 C C . GLY A 1 260 ? 3.023 -33.991 -19.948 1.00 33.12 260 GLY A C 1
ATOM 1707 O O . GLY A 1 260 ? 3.304 -33.427 -21.016 1.00 36.51 260 GLY A O 1
ATOM 1708 N N . MET A 1 261 ? 2.156 -34.987 -19.882 1.00 32.87 261 MET A N 1
ATOM 1709 C CA . MET A 1 261 ? 1.509 -35.440 -21.093 1.00 32.87 261 MET A CA 1
ATOM 1710 C C . MET A 1 261 ? 0.340 -34.552 -21.480 1.00 34.29 261 MET A C 1
ATOM 1711 O O . MET A 1 261 ? -0.029 -34.488 -22.650 1.00 36.82 261 MET A O 1
ATOM 1716 N N . ALA A 1 262 ? -0.236 -33.865 -20.500 1.00 34.46 262 ALA A N 1
ATOM 1717 C CA . ALA A 1 262 ? -1.268 -32.886 -20.788 1.00 32.20 262 ALA A CA 1
ATOM 1718 C C . ALA A 1 262 ? -0.648 -31.770 -21.633 1.00 30.25 262 ALA A C 1
ATOM 1719 O O . ALA A 1 262 ? -1.276 -31.225 -22.527 1.00 28.81 262 ALA A O 1
ATOM 1721 N N . GLN A 1 263 ? 0.615 -31.471 -21.358 1.00 33.51 263 GLN A N 1
ATOM 1722 C CA . GLN A 1 263 ? 1.330 -30.404 -22.047 1.00 31.95 263 GLN A CA 1
ATOM 1723 C C . GLN A 1 263 ? 1.536 -30.769 -23.505 1.00 34.99 263 GLN A C 1
ATOM 1724 O O . GLN A 1 263 ? 1.475 -29.915 -24.385 1.00 36.09 263 GLN A O 1
ATOM 1730 N N . MET A 1 264 ? 1.785 -32.052 -23.746 1.00 36.10 264 MET A N 1
ATOM 1731 C CA . MET A 1 264 ? 1.947 -32.570 -25.092 1.00 32.32 264 MET A CA 1
ATOM 1732 C C . MET A 1 264 ? 0.613 -32.592 -25.821 1.00 34.91 264 MET A C 1
ATOM 1733 O O . MET A 1 264 ? 0.531 -32.311 -27.007 1.00 34.59 264 MET A O 1
ATOM 1738 N N . LEU A 1 265 ? -0.436 -32.933 -25.091 1.00 33.10 265 LEU A N 1
ATOM 1739 C CA . LEU A 1 265 ? -1.756 -32.989 -25.664 1.00 29.26 265 LEU A CA 1
ATOM 1740 C C . LEU A 1 265 ? -2.194 -31.601 -26.132 1.00 32.24 265 LEU A C 1
ATOM 1741 O O . LEU A 1 265 ? -2.895 -31.454 -27.137 1.00 34.82 265 LEU A O 1
ATOM 1746 N N . MET A 1 266 ? -1.771 -30.582 -25.391 1.00 33.01 266 MET A N 1
ATOM 1747 C CA . MET A 1 266 ? -2.103 -29.195 -25.696 1.00 31.66 266 MET A CA 1
ATOM 1748 C C . MET A 1 266 ? -1.344 -28.666 -26.924 1.00 31.74 266 MET A C 1
ATOM 1749 O O . MET A 1 266 ? -1.890 -27.887 -27.694 1.00 28.70 266 MET A O 1
ATOM 1754 N N . GLN A 1 267 ? -0.088 -29.074 -27.088 1.00 32.02 267 GLN A N 1
ATOM 1755 C CA . GLN A 1 267 ? 0.670 -28.755 -28.289 1.00 32.40 267 GLN A CA 1
ATOM 1756 C C . GLN A 1 267 ? -0.072 -29.318 -29.485 1.00 36.65 267 GLN A C 1
ATOM 1757 O O . GLN A 1 267 ? -0.179 -28.689 -30.547 1.00 33.52 267 GLN A O 1
ATOM 1763 N N . LEU A 1 268 ? -0.566 -30.535 -29.294 1.00 31.02 268 LEU 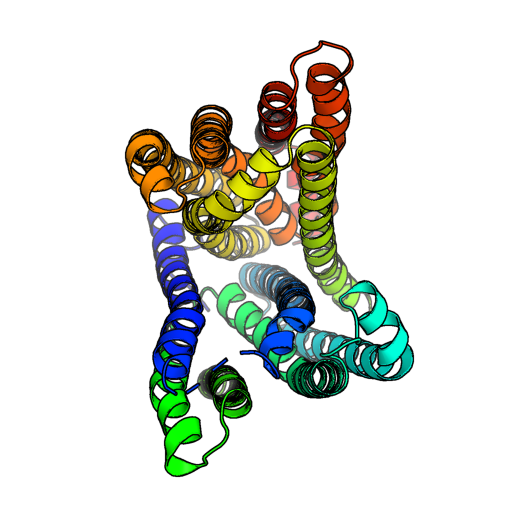A N 1
ATOM 1764 C CA . LEU A 1 268 ? -1.252 -31.258 -30.334 1.00 31.18 268 LEU A CA 1
ATOM 1765 C C . LEU A 1 268 ? -2.487 -30.470 -30.776 1.00 31.08 268 LEU A C 1
ATOM 1766 O O . LEU A 1 268 ? -2.621 -30.128 -31.952 1.00 32.29 268 LEU A O 1
ATOM 1771 N N . ILE A 1 269 ? -3.357 -30.165 -29.817 1.00 30.38 269 ILE A N 1
ATOM 1772 C CA . ILE A 1 269 ? -4.566 -29.386 -30.045 1.00 28.52 269 ILE A CA 1
ATOM 1773 C C . ILE A 1 269 ? -4.297 -28.061 -30.757 1.00 34.58 269 ILE A C 1
ATOM 1774 O O . ILE A 1 269 ? -5.074 -27.630 -31.623 1.00 35.01 269 ILE A O 1
ATOM 1779 N N . ILE A 1 270 ? -3.205 -27.403 -30.388 1.00 31.45 270 ILE A N 1
ATOM 1780 C CA . ILE A 1 270 ? -2.835 -26.165 -31.046 1.00 31.79 270 ILE A CA 1
ATOM 1781 C C . ILE A 1 270 ? -2.439 -26.466 -32.493 1.00 34.78 270 ILE A C 1
ATOM 1782 O O . ILE A 1 270 ? -2.873 -25.776 -33.409 1.00 39.53 270 ILE A O 1
ATOM 1787 N N . ALA A 1 271 ? -1.633 -27.502 -32.698 1.00 30.95 271 ALA A N 1
ATOM 1788 C CA . ALA A 1 271 ? -1.264 -27.913 -34.047 1.00 31.58 271 ALA A CA 1
ATOM 1789 C C . ALA A 1 271 ? -2.500 -28.281 -34.879 1.00 35.20 271 ALA A C 1
ATOM 1790 O O . ALA A 1 271 ? -2.590 -27.905 -36.051 1.00 39.87 271 ALA A O 1
ATOM 1792 N N . VAL A 1 272 ? -3.452 -29.002 -34.287 1.00 30.62 272 VAL A N 1
ATOM 1793 C CA . VAL A 1 272 ? -4.671 -29.393 -35.008 1.00 32.89 272 VAL A CA 1
ATOM 1794 C C . VAL A 1 272 ? -5.531 -28.196 -35.395 1.00 39.54 272 VAL A C 1
ATOM 1795 O O . VAL A 1 272 ? -6.191 -28.191 -36.436 1.00 37.78 272 VAL A O 1
ATOM 1799 N N . GLY A 1 273 ? -5.548 -27.194 -34.522 1.00 41.10 273 GLY A N 1
ATOM 1800 C CA . GLY A 1 273 ? -6.323 -25.997 -34.759 1.00 37.04 273 GLY A CA 1
ATOM 1801 C C . GLY A 1 273 ? -5.710 -25.234 -35.907 1.00 38.33 273 GLY A C 1
ATOM 1802 O O . GLY A 1 273 ? -6.418 -24.550 -36.644 1.00 39.91 273 GLY A O 1
ATOM 1803 N N . ILE A 1 274 ? -4.389 -25.351 -36.058 1.00 35.44 274 ILE A N 1
ATOM 1804 C CA . ILE A 1 274 ? -3.694 -24.705 -37.178 1.00 39.47 274 ILE A CA 1
ATOM 1805 C C . ILE A 1 274 ? -3.897 -25.481 -38.481 1.00 39.84 274 ILE A C 1
ATOM 1806 O O . ILE A 1 274 ? -3.842 -24.908 -39.556 1.00 38.07 274 ILE A O 1
ATOM 1811 N N . VAL A 1 275 ? -4.152 -26.780 -38.365 1.00 38.26 275 VAL A N 1
ATOM 1812 C CA . VAL A 1 275 ? -4.505 -27.608 -39.508 1.00 37.26 275 VAL A CA 1
ATOM 1813 C C . VAL A 1 275 ? -5.911 -27.281 -40.052 1.00 40.51 275 VAL A C 1
ATOM 1814 O O . VAL A 1 275 ? -6.113 -27.111 -41.264 1.00 42.34 275 VAL A O 1
ATOM 1818 N N . ILE A 1 276 ? -6.881 -27.217 -39.150 1.00 39.11 276 ILE A N 1
ATOM 1819 C CA . ILE A 1 276 ? -8.262 -26.915 -39.509 1.00 37.40 276 ILE A CA 1
ATOM 1820 C C . ILE A 1 276 ? -8.359 -25.520 -40.087 1.00 42.81 276 ILE A C 1
ATOM 1821 O O . ILE A 1 276 ? -9.197 -25.257 -40.945 1.00 44.06 276 ILE A O 1
ATOM 1826 N N . TYR A 1 277 ? -7.492 -24.631 -39.603 1.00 43.30 277 TYR A N 1
ATOM 1827 C CA . TYR A 1 277 ? -7.400 -23.263 -40.109 1.00 40.74 277 TYR A CA 1
ATOM 1828 C C . TYR A 1 277 ? -6.824 -23.240 -41.521 1.00 41.73 277 TYR A C 1
ATOM 1829 O O . TYR A 1 277 ? -7.315 -22.530 -42.401 1.00 42.73 277 TYR A O 1
ATOM 1838 N N . ASN A 1 278 ? -5.771 -24.017 -41.731 1.00 40.01 278 ASN A N 1
ATOM 1839 C CA . ASN A 1 278 ? -5.164 -24.112 -43.042 1.00 41.32 278 ASN A CA 1
ATOM 1840 C C . ASN A 1 278 ? -6.122 -24.727 -44.049 1.00 43.15 278 ASN A C 1
ATOM 1841 O O . ASN A 1 278 ? -6.251 -24.230 -45.159 1.00 45.89 278 ASN A O 1
ATOM 1846 N N . PHE A 1 279 ? -6.819 -25.778 -43.628 1.00 43.40 279 PHE A N 1
ATOM 1847 C CA . PHE A 1 279 ? -7.837 -26.433 -44.444 1.00 42.85 279 PHE A CA 1
ATOM 1848 C C . PHE A 1 279 ? -8.829 -25.420 -45.009 1.00 44.04 279 PHE A C 1
ATOM 1849 O O . PHE A 1 279 ? -9.016 -25.332 -46.213 1.00 46.97 279 PHE A O 1
ATOM 1857 N N . PHE A 1 280 ? -9.442 -24.638 -44.130 1.00 45.32 280 PHE A N 1
ATOM 1858 C CA . PHE A 1 280 ? -10.423 -23.641 -44.535 1.00 47.38 280 PHE A CA 1
ATOM 1859 C C . PHE A 1 280 ? -9.817 -22.548 -45.455 1.00 52.90 280 PHE A C 1
ATOM 1860 O O . PHE A 1 280 ? -10.397 -22.190 -46.490 1.00 48.73 280 PHE A O 1
ATOM 1868 N N . ILE A 1 281 ? -8.655 -22.023 -45.076 1.00 47.26 281 ILE A N 1
ATOM 1869 C CA . ILE A 1 281 ? -8.053 -20.913 -45.803 1.00 47.99 281 ILE A CA 1
ATOM 1870 C C . ILE A 1 281 ? -7.757 -21.296 -47.256 1.00 48.57 281 ILE A C 1
ATOM 1871 O O . ILE A 1 281 ? -7.971 -20.510 -48.176 1.00 46.95 281 ILE A O 1
ATOM 1876 N N . VAL A 1 282 ? -7.278 -22.520 -47.439 1.00 49.17 282 VAL A N 1
ATOM 1877 C CA . VAL A 1 282 ? -6.827 -23.021 -48.736 1.00 51.08 282 VAL A CA 1
ATOM 1878 C C . VAL A 1 282 ? -7.998 -23.302 -49.692 1.00 50.61 282 VAL A C 1
ATOM 1879 O O . VAL A 1 282 ? -7.953 -22.927 -50.862 1.00 49.14 282 VAL A O 1
ATOM 1883 N N . ARG A 1 283 ? -9.042 -23.949 -49.179 1.00 51.54 283 ARG A N 1
ATOM 1884 C CA . ARG A 1 283 ? -10.235 -24.252 -49.955 1.00 55.29 283 ARG A CA 1
ATOM 1885 C C . ARG A 1 283 ? -11.012 -22.991 -50.344 1.00 52.29 283 ARG A C 1
ATOM 1886 O O . ARG A 1 283 ? -11.859 -23.036 -51.236 1.00 58.93 283 ARG A O 1
ATOM 1894 N N . LEU A 1 284 ? -10.725 -21.867 -49.695 1.00 47.00 284 LEU A N 1
ATOM 1895 C CA . LEU A 1 284 ? -11.436 -20.623 -50.009 1.00 46.00 284 LEU A CA 1
ATOM 1896 C C . LEU A 1 284 ? -10.647 -19.708 -50.948 1.00 46.21 284 LEU A C 1
ATOM 1897 O O . LEU A 1 284 ? -11.152 -19.323 -51.998 1.00 46.16 284 LEU A O 1
ATOM 1902 N N . ASP A 1 285 ? -9.463 -19.277 -50.521 1.00 44.68 285 ASP A N 1
ATOM 1903 C CA . ASP A 1 285 ? -8.519 -18.615 -51.415 1.00 37.78 285 ASP A CA 1
ATOM 1904 C C . ASP A 1 285 ? -7.054 -18.985 -51.113 1.00 38.89 285 ASP A C 1
ATOM 1905 O O . ASP A 1 285 ? -6.529 -18.710 -50.038 1.00 43.81 285 ASP A O 1
ATOM 1910 N N . VAL A 1 286 ? -6.393 -19.548 -52.109 1.00 36.48 286 VAL A N 1
ATOM 1911 C CA . VAL A 1 286 ? -4.993 -19.944 -52.054 1.00 37.10 286 VAL A CA 1
ATOM 1912 C C . VAL A 1 286 ? -4.057 -18.818 -51.603 1.00 38.74 286 VAL A C 1
ATOM 1913 O O . VAL A 1 286 ? -2.986 -19.086 -51.054 1.00 37.15 286 VAL A O 1
ATOM 1917 N N . ASN A 1 287 ? -4.440 -17.564 -51.857 1.00 40.16 287 ASN A N 1
ATOM 1918 C CA . ASN A 1 287 ? -3.604 -16.409 -51.486 1.00 40.28 287 ASN A CA 1
ATOM 1919 C C . ASN A 1 287 ? -3.601 -16.154 -49.961 1.00 40.41 287 ASN A C 1
ATOM 1920 O O . ASN A 1 287 ? -2.571 -15.803 -49.374 1.00 34.49 287 ASN A O 1
ATOM 1925 N N . ALA A 1 288 ? -4.759 -16.351 -49.331 1.00 39.34 288 ALA A N 1
ATOM 1926 C CA . ALA A 1 288 ? -4.881 -16.258 -47.880 1.00 37.61 288 ALA A CA 1
ATOM 1927 C C . ALA A 1 288 ? -3.976 -17.284 -47.186 1.00 42.62 288 ALA A C 1
ATOM 1928 O O . ALA A 1 288 ? -3.425 -17.026 -46.106 1.00 41.16 288 ALA A O 1
ATOM 1930 N N . MET A 1 289 ? -3.810 -18.443 -47.815 1.00 39.78 289 MET A N 1
ATOM 1931 C CA . MET A 1 289 ? -2.916 -19.453 -47.271 1.00 39.89 289 MET A CA 1
ATOM 1932 C C . MET A 1 289 ? -1.466 -18.996 -47.392 1.00 40.15 289 MET A C 1
ATOM 1933 O O . MET A 1 289 ? -0.672 -19.218 -46.479 1.00 40.49 289 MET A O 1
ATOM 1938 N N . ALA A 1 290 ? -1.129 -18.346 -48.507 1.00 36.39 290 ALA A N 1
ATOM 1939 C CA . ALA A 1 290 ? 0.183 -17.723 -48.654 1.00 36.87 290 ALA A CA 1
ATOM 1940 C C . ALA A 1 290 ? 0.382 -16.548 -47.671 1.00 37.83 290 ALA A C 1
ATOM 1941 O O . ALA A 1 290 ? 1.479 -16.371 -47.119 1.00 33.76 290 ALA A O 1
ATOM 1943 N N . ALA A 1 291 ? -0.669 -15.755 -47.452 1.00 35.87 291 ALA A N 1
ATOM 1944 C CA . ALA A 1 291 ? -0.607 -14.645 -46.485 1.00 41.51 291 ALA A CA 1
ATOM 1945 C C . ALA A 1 291 ? -0.222 -15.129 -45.074 1.00 41.66 291 ALA A C 1
ATOM 1946 O O . ALA A 1 291 ? 0.695 -14.596 -44.447 1.00 43.04 291 ALA A O 1
ATOM 1948 N N . PHE A 1 292 ? -0.931 -16.145 -44.596 1.00 37.91 292 PHE A N 1
ATOM 1949 C CA . PHE A 1 292 ? -0.667 -16.771 -43.306 1.00 37.63 292 PHE A CA 1
ATOM 1950 C C . PHE A 1 292 ? 0.769 -17.261 -43.187 1.00 38.54 292 PHE A C 1
ATOM 1951 O O . PHE A 1 292 ? 1.364 -17.179 -42.122 1.00 37.90 292 PHE A O 1
ATOM 1959 N N . THR A 1 293 ? 1.326 -17.775 -44.278 1.00 38.13 293 THR A N 1
ATOM 1960 C CA . THR A 1 293 ? 2.714 -18.227 -44.258 1.00 39.20 293 THR A CA 1
ATOM 1961 C C . THR A 1 293 ? 3.657 -17.055 -43.953 1.00 40.85 293 THR A C 1
ATOM 1962 O O . THR A 1 293 ? 4.699 -17.230 -43.335 1.00 41.78 293 THR A O 1
ATOM 1966 N N . LEU A 1 294 ? 3.280 -15.856 -44.384 1.00 43.39 294 LEU A N 1
ATOM 1967 C CA . LEU A 1 29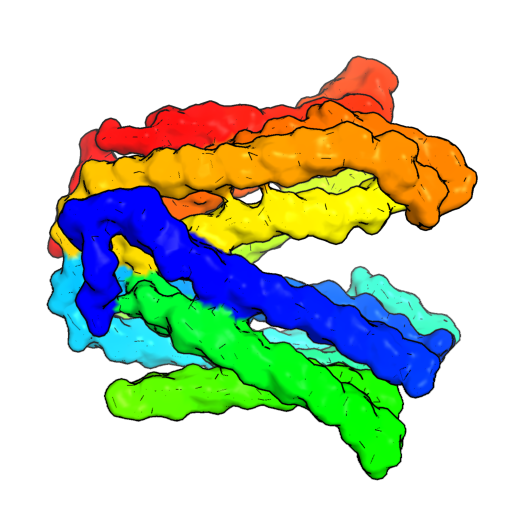4 ? 4.077 -14.668 -44.117 1.00 40.84 294 LEU A CA 1
ATOM 1968 C C . LEU A 1 294 ? 3.870 -14.140 -42.681 1.00 43.06 294 LEU A C 1
ATOM 1969 O O . LEU A 1 294 ? 4.836 -13.788 -41.996 1.00 39.77 294 LEU A O 1
ATOM 1974 N N . THR A 1 295 ? 2.620 -14.109 -42.217 1.00 39.91 295 THR A N 1
ATOM 1975 C CA . THR A 1 295 ? 2.320 -13.528 -40.911 1.00 39.42 295 THR A CA 1
ATOM 1976 C C . THR A 1 295 ? 2.816 -14.387 -39.752 1.00 42.28 295 THR A C 1
ATOM 1977 O O . THR A 1 295 ? 3.192 -13.869 -38.700 1.00 38.84 295 THR A O 1
ATOM 1981 N N . GLY A 1 296 ? 2.829 -15.697 -39.973 1.00 44.80 296 GLY A N 1
ATOM 1982 C CA . GLY A 1 296 ? 3.051 -16.684 -38.933 1.00 42.08 296 GLY A CA 1
ATOM 1983 C C . GLY A 1 296 ? 4.255 -16.521 -38.027 1.00 41.48 296 GLY A C 1
ATOM 1984 O O . GLY A 1 296 ? 4.106 -16.575 -36.810 1.00 42.13 296 GLY A O 1
ATOM 1985 N N . ARG A 1 297 ? 5.447 -16.354 -38.592 1.00 41.92 297 ARG A N 1
ATOM 1986 C CA . ARG A 1 297 ? 6.619 -16.190 -37.738 1.00 45.24 297 ARG A CA 1
ATOM 1987 C C . ARG A 1 297 ? 6.435 -14.936 -36.878 1.00 43.78 297 ARG A C 1
ATOM 1988 O O . ARG A 1 297 ? 6.702 -14.969 -35.678 1.00 45.60 297 ARG A O 1
ATOM 1996 N N . ILE A 1 298 ? 5.956 -13.851 -37.489 1.00 42.33 298 ILE A N 1
ATOM 1997 C CA . ILE A 1 298 ? 5.800 -12.576 -36.796 1.00 40.10 298 ILE A CA 1
ATOM 1998 C C . ILE A 1 298 ? 4.719 -12.661 -35.721 1.00 37.98 298 ILE A C 1
ATOM 1999 O O . ILE A 1 298 ? 4.912 -12.187 -34.608 1.00 35.01 298 ILE A O 1
ATOM 2004 N N . ASP A 1 299 ? 3.588 -13.269 -36.053 1.00 34.18 299 ASP A N 1
ATOM 2005 C CA . ASP A 1 299 ? 2.528 -13.459 -35.078 1.00 33.40 299 ASP A CA 1
ATOM 2006 C C . ASP A 1 299 ? 3.065 -14.247 -33.886 1.00 39.84 299 ASP A C 1
ATOM 2007 O O . ASP A 1 299 ? 2.635 -14.061 -32.746 1.00 33.35 299 ASP A O 1
ATOM 2012 N N . TYR A 1 300 ? 4.034 -15.112 -34.166 1.00 40.68 300 TYR A N 1
ATOM 2013 C CA . TYR A 1 300 ? 4.615 -15.958 -33.147 1.00 39.19 300 TYR A CA 1
ATOM 2014 C C . TYR A 1 300 ? 5.570 -15.182 -32.219 1.00 39.77 300 TYR A C 1
ATOM 2015 O O . TYR A 1 300 ? 5.521 -15.361 -30.993 1.00 35.44 300 TYR A O 1
ATOM 2024 N N . PHE A 1 301 ? 6.432 -14.338 -32.792 1.00 35.36 301 PHE A N 1
ATOM 2025 C CA . PHE A 1 301 ? 7.304 -13.503 -31.975 1.00 37.35 301 PHE A CA 1
ATOM 2026 C C . PHE A 1 301 ? 6.519 -12.607 -30.996 1.00 33.08 301 PHE A C 1
ATOM 2027 O O . PHE A 1 301 ? 6.939 -12.401 -29.865 1.00 30.99 301 PHE A O 1
ATOM 2035 N N . ILE A 1 302 ? 5.391 -12.070 -31.442 1.00 32.77 302 ILE A N 1
ATOM 2036 C CA . ILE A 1 302 ? 4.593 -11.166 -30.626 1.00 33.39 302 ILE A CA 1
ATOM 2037 C C . ILE A 1 302 ? 4.113 -11.866 -29.358 1.00 36.52 302 ILE A C 1
ATOM 2038 O O . ILE A 1 302 ? 3.925 -11.259 -28.288 1.00 33.76 302 ILE A O 1
ATOM 2043 N N . ILE A 1 303 ? 3.942 -13.167 -29.489 1.00 38.16 303 ILE A N 1
ATOM 2044 C CA . ILE A 1 303 ? 3.336 -13.965 -28.446 1.00 36.20 303 ILE A CA 1
ATOM 2045 C C . ILE A 1 303 ? 4.388 -14.469 -27.440 1.00 35.69 303 ILE A C 1
ATOM 2046 O O . ILE A 1 303 ? 4.047 -14.924 -26.342 1.00 34.65 303 ILE A O 1
ATOM 2051 N N . THR A 1 304 ? 5.665 -14.355 -27.806 1.00 31.13 304 THR A N 1
ATOM 2052 C CA . THR A 1 304 ? 6.741 -14.977 -27.028 1.00 32.09 304 THR A CA 1
ATOM 2053 C C . THR A 1 304 ? 6.903 -14.373 -25.623 1.00 31.76 304 THR A C 1
ATOM 2054 O O . THR A 1 304 ? 7.179 -15.109 -24.688 1.00 30.02 304 THR A O 1
ATOM 2058 N N . PRO A 1 305 ? 6.729 -13.043 -25.465 1.00 34.30 305 PRO A N 1
ATOM 2059 C CA . PRO A 1 305 ? 6.817 -12.451 -24.122 1.00 34.24 305 PRO A CA 1
ATOM 2060 C C . PRO A 1 305 ? 5.794 -13.045 -23.139 1.00 32.88 305 PRO A C 1
ATOM 2061 O O . PRO A 1 305 ? 6.038 -13.088 -21.932 1.00 30.38 305 PRO A O 1
ATOM 2065 N N . MET A 1 306 ? 4.671 -13.522 -23.661 1.00 30.68 306 MET A N 1
ATOM 2066 C CA . MET A 1 306 ? 3.676 -14.187 -22.829 1.00 33.09 306 MET A CA 1
ATOM 2067 C C . MET A 1 306 ? 4.091 -15.624 -22.444 1.00 34.41 306 MET A C 1
ATOM 2068 O O . MET A 1 306 ? 3.722 -16.128 -21.371 1.00 29.44 306 MET A O 1
ATOM 2073 N N . LEU A 1 307 ? 4.865 -16.275 -23.312 1.00 34.84 307 LEU A N 1
ATOM 2074 C CA . LEU A 1 307 ? 5.391 -17.603 -23.005 1.00 29.75 307 LEU A CA 1
ATOM 2075 C C . LEU A 1 307 ? 6.472 -17.502 -21.927 1.00 30.64 307 LEU A C 1
ATOM 2076 O O . LEU A 1 307 ? 6.595 -18.379 -21.074 1.00 27.74 307 LEU A O 1
ATOM 2081 N N . ALA A 1 308 ? 7.241 -16.417 -21.972 1.00 27.88 308 ALA A N 1
ATOM 2082 C CA . ALA A 1 308 ? 8.245 -16.116 -20.952 1.00 27.81 308 ALA A CA 1
ATOM 2083 C C . ALA A 1 308 ? 7.631 -15.897 -19.559 1.00 29.88 308 ALA A C 1
ATOM 2084 O O . ALA A 1 308 ? 8.089 -16.477 -18.568 1.00 32.19 308 ALA A O 1
ATOM 2086 N N . ILE A 1 309 ? 6.618 -15.039 -19.486 1.00 28.36 309 ILE A N 1
ATOM 2087 C CA . ILE A 1 309 ? 5.869 -14.808 -18.251 1.00 31.04 309 ILE A CA 1
ATOM 2088 C C . ILE A 1 309 ? 5.180 -16.103 -17.722 1.00 28.69 309 ILE A C 1
ATOM 2089 O O . ILE A 1 309 ? 5.185 -16.369 -16.516 1.00 25.12 309 ILE A O 1
ATOM 2094 N N . ALA A 1 310 ? 4.629 -16.903 -18.635 1.00 26.51 310 ALA A N 1
ATOM 2095 C CA . ALA A 1 310 ? 4.032 -18.190 -18.305 1.00 24.21 310 ALA A CA 1
ATOM 2096 C C . ALA A 1 310 ? 4.998 -19.083 -17.548 1.00 26.30 310 ALA A C 1
ATOM 2097 O O . ALA A 1 310 ? 4.598 -19.760 -16.579 1.00 26.12 310 ALA A O 1
ATOM 2099 N N . THR A 1 311 ? 6.253 -19.117 -18.000 1.00 24.06 311 THR A N 1
ATOM 2100 C CA . THR A 1 311 ? 7.222 -20.026 -17.402 1.00 25.53 311 THR A CA 1
ATOM 2101 C C . THR A 1 311 ? 7.488 -19.562 -15.977 1.00 26.68 311 THR A C 1
ATOM 2102 O O . THR A 1 311 ? 7.655 -20.391 -15.078 1.00 24.43 311 THR A O 1
ATOM 2106 N N . ALA A 1 312 ? 7.496 -18.238 -15.785 1.00 26.80 312 ALA A N 1
ATOM 2107 C CA . ALA A 1 312 ? 7.785 -17.624 -14.484 1.00 30.92 312 ALA A CA 1
ATOM 2108 C C . ALA A 1 312 ? 6.652 -17.894 -13.511 1.00 28.71 312 ALA A C 1
ATOM 2109 O O . ALA A 1 312 ? 6.868 -18.034 -12.309 1.00 28.29 312 ALA A O 1
ATOM 2111 N N . LEU A 1 313 ? 5.448 -17.974 -14.068 1.00 25.44 313 LEU A N 1
ATOM 2112 C CA . LEU A 1 313 ? 4.229 -18.110 -13.300 1.00 26.65 313 LEU A CA 1
ATOM 2113 C C . LEU A 1 313 ? 4.074 -19.523 -12.767 1.00 27.71 313 LEU A C 1
ATOM 2114 O O . LEU A 1 313 ? 3.505 -19.723 -11.690 1.00 28.05 313 LEU A O 1
ATOM 2119 N N . LEU A 1 314 ? 4.572 -20.496 -13.525 1.00 26.56 314 LEU A N 1
ATOM 2120 C CA . LEU A 1 314 ? 4.546 -21.894 -13.098 1.00 32.53 314 LEU A CA 1
ATOM 2121 C C . LEU A 1 314 ? 5.310 -22.076 -11.760 1.00 33.04 314 LEU A C 1
ATOM 2122 O O . LEU A 1 314 ? 4.807 -22.649 -10.787 1.00 28.83 314 LEU A O 1
ATOM 2127 N N . THR A 1 315 ? 6.524 -21.550 -11.725 1.00 31.53 315 THR A N 1
ATOM 2128 C CA . THR A 1 315 ? 7.321 -21.537 -10.514 1.00 33.86 315 THR A CA 1
ATOM 2129 C C . THR A 1 315 ? 6.675 -20.814 -9.328 1.00 33.17 315 THR A C 1
ATOM 2130 O O . THR A 1 315 ? 6.731 -21.306 -8.192 1.00 30.15 315 THR A O 1
ATOM 2134 N N . VAL A 1 316 ? 6.081 -19.652 -9.593 1.00 28.26 316 VAL A N 1
ATOM 2135 C CA . VAL A 1 316 ? 5.482 -18.855 -8.535 1.00 28.26 316 VAL A CA 1
ATOM 2136 C C . VAL A 1 316 ? 4.177 -19.494 -8.038 1.00 33.56 316 VAL A C 1
ATOM 2137 O O . VAL A 1 316 ? 3.929 -19.556 -6.826 1.00 27.94 316 VAL A O 1
ATOM 2141 N N . VAL A 1 317 ? 3.358 -19.988 -8.966 1.00 29.95 317 VAL A N 1
ATOM 2142 C CA . VAL A 1 317 ? 2.136 -20.677 -8.580 1.00 26.88 317 VAL A CA 1
ATOM 2143 C C . VAL A 1 317 ? 2.486 -21.990 -7.906 1.00 30.77 317 VAL A C 1
ATOM 2144 O O . VAL A 1 317 ? 1.966 -22.298 -6.836 1.00 29.89 317 VAL A O 1
ATOM 2148 N N . GLY A 1 318 ? 3.381 -22.759 -8.524 1.00 30.08 318 GLY A N 1
ATOM 2149 C CA . GLY A 1 318 ? 3.755 -24.054 -7.982 1.00 27.79 318 GLY A CA 1
ATOM 2150 C C . GLY A 1 318 ? 4.313 -23.990 -6.559 1.00 34.81 318 GLY A C 1
ATOM 2151 O O . GLY A 1 318 ? 3.939 -24.798 -5.695 1.00 34.09 318 GLY A O 1
ATOM 2152 N N . GLN A 1 319 ? 5.215 -23.036 -6.319 1.00 33.28 319 GLN A N 1
ATOM 2153 C CA . GLN A 1 319 ? 5.878 -22.883 -5.027 1.00 30.29 319 GLN A CA 1
ATOM 2154 C C . GLN A 1 319 ? 4.981 -22.278 -3.950 1.00 31.51 319 GLN A C 1
ATOM 2155 O O . GLN A 1 319 ? 4.981 -22.733 -2.804 1.00 34.44 319 GLN A O 1
ATOM 2161 N N . ASN A 1 320 ? 4.202 -21.267 -4.302 1.00 33.57 320 ASN A N 1
ATOM 2162 C CA . ASN A 1 320 ? 3.256 -20.718 -3.332 1.00 33.09 320 ASN A CA 1
ATOM 2163 C C . ASN A 1 320 ? 2.119 -21.686 -3.021 1.00 32.94 320 ASN A C 1
ATOM 2164 O O . ASN A 1 320 ? 1.525 -21.649 -1.944 1.00 32.96 320 ASN A O 1
ATOM 2169 N N . TRP A 1 321 ? 1.809 -22.540 -3.985 1.00 31.00 321 TRP A N 1
ATOM 2170 C CA . TRP A 1 321 ? 0.772 -23.534 -3.811 1.00 26.99 321 TRP A CA 1
ATOM 2171 C C . TRP A 1 321 ? 1.228 -24.551 -2.793 1.00 32.11 321 TRP A C 1
ATOM 2172 O O . TRP A 1 321 ? 0.469 -24.911 -1.887 1.00 33.84 321 TRP A O 1
ATOM 2183 N N . GLY A 1 322 ? 2.471 -25.009 -2.946 1.00 30.20 322 GLY A N 1
ATOM 2184 C CA . GLY A 1 322 ? 3.073 -25.936 -2.003 1.00 33.69 322 GLY A CA 1
ATOM 2185 C C . GLY A 1 322 ? 3.187 -25.370 -0.587 1.00 35.60 322 GLY A C 1
ATOM 2186 O O . GLY A 1 322 ? 3.000 -26.079 0.394 1.00 32.82 322 GLY A O 1
ATOM 2187 N N . HIS A 1 323 ? 3.500 -24.083 -0.501 1.00 34.28 323 HIS A N 1
ATOM 2188 C CA . HIS A 1 323 ? 3.610 -23.368 0.753 1.00 33.82 323 HIS A CA 1
ATOM 2189 C C . HIS A 1 323 ? 2.238 -23.096 1.375 1.00 35.89 323 HIS A C 1
ATOM 2190 O O . HIS A 1 323 ? 2.155 -22.583 2.481 1.00 43.87 323 HIS A O 1
ATOM 2197 N N . GLY A 1 324 ? 1.163 -23.426 0.662 1.00 32.10 324 GLY A N 1
ATOM 2198 C CA . GLY A 1 324 ? -0.179 -23.273 1.196 1.00 26.10 324 GLY A CA 1
ATOM 2199 C C . GLY A 1 324 ? -0.856 -21.926 0.963 1.00 29.77 324 GLY A C 1
ATOM 2200 O O . GLY A 1 324 ? -1.971 -21.726 1.414 1.00 25.55 324 GLY A O 1
ATOM 2201 N N . ASN A 1 325 ? -0.226 -21.011 0.225 1.00 31.08 325 ASN A N 1
ATOM 2202 C CA . ASN A 1 325 ? -0.826 -19.697 0.051 1.00 28.18 325 ASN A CA 1
ATOM 2203 C C . ASN A 1 325 ? -1.550 -19.601 -1.294 1.00 29.24 325 ASN A C 1
ATOM 2204 O O . ASN A 1 325 ? -0.953 -19.220 -2.302 1.00 31.41 325 ASN A O 1
ATOM 2209 N N . VAL A 1 326 ? -2.869 -19.813 -1.254 1.00 25.87 326 VAL A N 1
ATOM 2210 C CA . VAL A 1 326 ? -3.694 -19.907 -2.451 1.00 26.56 326 VAL A CA 1
ATOM 2211 C C . VAL A 1 326 ? -4.034 -18.545 -3.034 1.00 26.99 326 VAL A C 1
ATOM 2212 O O . VAL A 1 326 ? -4.113 -18.378 -4.238 1.00 31.09 326 VAL A O 1
ATOM 2216 N N . THR A 1 327 ? -4.266 -17.593 -2.144 1.00 30.62 327 THR A N 1
ATOM 2217 C CA . THR A 1 327 ? -4.566 -16.208 -2.473 1.00 27.60 327 THR A CA 1
ATOM 2218 C C . THR A 1 327 ? -3.455 -15.597 -3.324 1.00 29.10 327 THR A C 1
ATOM 2219 O O . THR A 1 327 ? -3.710 -14.920 -4.337 1.00 26.31 327 THR A O 1
ATOM 2223 N N . ARG A 1 328 ? -2.220 -15.849 -2.898 1.00 26.40 328 ARG A N 1
ATOM 2224 C CA . ARG A 1 328 ? -1.062 -15.319 -3.571 1.00 23.88 328 ARG A CA 1
ATOM 2225 C C . ARG A 1 328 ? -0.922 -15.940 -4.972 1.00 27.07 328 ARG A C 1
ATOM 2226 O O . ARG A 1 328 ? -0.472 -15.264 -5.903 1.00 25.06 328 ARG A O 1
ATOM 2234 N N . THR A 1 329 ? -1.319 -17.209 -5.121 1.00 25.47 329 THR A N 1
ATOM 2235 C CA . THR A 1 329 ? -1.236 -17.872 -6.424 1.00 29.07 329 THR A CA 1
ATOM 2236 C C . THR A 1 329 ? -2.253 -17.217 -7.365 1.00 27.74 329 THR A C 1
ATOM 2237 O O . THR A 1 329 ? -1.976 -17.019 -8.549 1.00 29.76 329 THR A O 1
ATOM 2241 N N . LEU A 1 330 ? -3.411 -16.854 -6.823 1.00 24.31 330 LEU A N 1
ATOM 2242 C CA . LEU A 1 330 ? -4.425 -16.136 -7.581 1.00 25.62 330 LEU A CA 1
ATOM 2243 C C . LEU A 1 330 ? -3.950 -14.732 -7.960 1.00 27.45 330 LEU A C 1
ATOM 2244 O O . LEU A 1 330 ? -4.168 -14.285 -9.093 1.00 26.95 330 LEU A O 1
ATOM 2249 N N . ASN A 1 331 ? -3.324 -14.033 -7.012 1.00 25.82 331 ASN A N 1
ATOM 2250 C CA . ASN A 1 331 ? -2.730 -12.730 -7.298 1.00 26.78 331 ASN A CA 1
ATOM 2251 C C . ASN A 1 331 ? -1.609 -12.840 -8.299 1.00 26.90 331 ASN A C 1
ATOM 2252 O O . ASN A 1 331 ? -1.396 -11.930 -9.092 1.00 30.24 331 ASN A O 1
ATOM 2257 N N . ALA A 1 332 ? -0.875 -13.948 -8.229 1.00 26.14 332 ALA A N 1
ATOM 2258 C CA . ALA A 1 332 ? 0.234 -14.205 -9.135 1.00 25.88 332 ALA A CA 1
ATOM 2259 C C . ALA A 1 332 ? -0.274 -14.346 -10.570 1.00 25.56 332 ALA A C 1
ATOM 2260 O O . ALA A 1 332 ? 0.300 -13.745 -11.499 1.00 24.29 332 ALA A O 1
ATOM 2262 N N . TYR A 1 333 ? -1.354 -15.107 -10.750 1.00 21.52 333 TYR A N 1
ATOM 2263 C CA . TYR A 1 333 ? -1.968 -15.234 -12.070 1.00 21.60 333 TYR A CA 1
ATOM 2264 C C . TYR A 1 333 ? -2.383 -13.880 -12.674 1.00 24.51 333 TYR A C 1
ATOM 2265 O O . TYR A 1 333 ? -2.019 -13.568 -13.809 1.00 22.66 333 TYR A O 1
ATOM 2274 N N . TRP A 1 334 ? -3.121 -13.064 -11.917 1.00 27.24 334 TRP A N 1
ATOM 2275 C CA . TRP A 1 334 ? -3.554 -11.752 -12.421 1.00 26.74 334 TRP A CA 1
ATOM 2276 C C . TRP A 1 334 ? -2.416 -10.727 -12.561 1.00 27.74 334 TRP A C 1
ATOM 2277 O O . TRP A 1 334 ? -2.532 -9.812 -13.379 1.00 29.31 334 TRP A O 1
ATOM 2288 N N . ALA A 1 335 ? -1.332 -10.866 -11.789 1.00 25.36 335 ALA A N 1
ATOM 2289 C CA . ALA A 1 335 ? -0.124 -10.050 -12.016 1.00 24.22 335 ALA A CA 1
ATOM 2290 C C . ALA A 1 335 ? 0.486 -10.369 -13.397 1.00 29.06 335 ALA A C 1
ATOM 2291 O O . ALA A 1 335 ? 0.810 -9.468 -14.202 1.00 23.12 335 ALA A O 1
ATOM 2293 N N . ALA A 1 336 ? 0.638 -11.671 -13.644 1.00 27.18 336 ALA A N 1
ATOM 2294 C CA . ALA A 1 336 ? 1.063 -12.203 -14.935 1.00 22.96 336 ALA A CA 1
ATOM 2295 C C . ALA A 1 336 ? 0.155 -11.750 -16.091 1.00 26.62 336 ALA A C 1
ATOM 2296 O O . ALA A 1 336 ? 0.655 -11.353 -17.147 1.00 24.59 336 ALA A O 1
ATOM 2298 N N . VAL A 1 337 ? -1.165 -11.826 -15.913 1.00 22.40 337 VAL A N 1
ATOM 2299 C CA . VAL A 1 337 ? -2.066 -11.413 -16.991 1.00 26.94 337 VAL A CA 1
ATOM 2300 C C . VAL A 1 337 ? -1.854 -9.916 -17.277 1.00 30.56 337 VAL A C 1
ATOM 2301 O O . VAL A 1 337 ? -1.824 -9.500 -18.437 1.00 27.78 337 VAL A O 1
ATOM 2305 N N . ALA A 1 338 ? -1.685 -9.118 -16.214 1.00 29.65 338 ALA A N 1
ATOM 2306 C CA . ALA A 1 338 ? -1.441 -7.690 -16.366 1.00 28.86 338 ALA A CA 1
ATOM 2307 C C . ALA A 1 338 ? -0.156 -7.429 -17.160 1.00 32.38 338 ALA A C 1
ATOM 2308 O O . ALA A 1 338 ? -0.150 -6.623 -18.088 1.00 31.51 338 ALA A O 1
ATOM 2310 N N . LEU A 1 339 ? 0.926 -8.123 -16.825 1.00 29.65 339 LEU A N 1
ATOM 2311 C CA . LEU A 1 339 ? 2.168 -7.956 -17.591 1.00 30.46 339 LEU A CA 1
ATOM 2312 C C . LEU A 1 339 ? 2.024 -8.399 -19.043 1.00 29.05 339 LEU A C 1
ATOM 2313 O O . LEU A 1 339 ? 2.337 -7.632 -19.967 1.00 28.37 339 LEU A O 1
ATOM 2318 N N . ALA A 1 340 ? 1.556 -9.634 -19.226 1.00 28.59 340 ALA A N 1
ATOM 2319 C CA . ALA A 1 340 ? 1.463 -10.269 -20.539 1.00 24.91 340 ALA A CA 1
ATOM 2320 C C . ALA A 1 340 ? 0.516 -9.540 -21.455 1.00 23.58 340 ALA A C 1
ATOM 2321 O O . ALA A 1 340 ? 0.807 -9.310 -22.620 1.00 27.06 340 ALA A O 1
ATOM 2323 N N . PHE A 1 341 ? -0.638 -9.191 -20.934 1.00 25.68 341 PHE A N 1
ATOM 2324 C CA . PHE A 1 341 ? -1.615 -8.477 -21.738 1.00 27.54 341 PHE A CA 1
ATOM 2325 C C . PHE A 1 341 ? -0.995 -7.155 -22.225 1.00 27.96 341 PHE A C 1
ATOM 2326 O O . PHE A 1 341 ? -1.086 -6.805 -23.393 1.00 29.79 341 PHE A O 1
ATOM 2334 N N . SER A 1 342 ? -0.331 -6.445 -21.321 1.00 27.60 342 SER A N 1
ATOM 2335 C CA . SER A 1 342 ? 0.146 -5.106 -21.604 1.00 26.41 342 SER A CA 1
ATOM 2336 C C . SER A 1 342 ? 1.210 -5.096 -22.679 1.00 25.63 342 SER A C 1
ATOM 2337 O O . SER A 1 342 ? 1.126 -4.329 -23.634 1.00 24.21 342 SER A O 1
ATOM 2340 N N . ILE A 1 343 ? 2.224 -5.930 -22.501 1.00 25.51 343 ILE A N 1
ATOM 2341 C CA . ILE A 1 343 ? 3.247 -6.113 -23.519 1.00 24.31 343 ILE A CA 1
ATOM 2342 C C . ILE A 1 343 ? 2.686 -6.586 -24.875 1.00 25.30 343 ILE A C 1
ATOM 2343 O O . ILE A 1 343 ? 3.011 -5.998 -25.910 1.00 25.78 343 ILE A O 1
ATOM 2348 N N . VAL A 1 344 ? 1.859 -7.633 -24.883 1.00 20.94 344 VAL A N 1
ATOM 2349 C CA . VAL A 1 344 ? 1.391 -8.173 -26.155 1.00 24.66 344 VAL A CA 1
ATOM 2350 C C . VAL A 1 344 ? 0.474 -7.179 -26.892 1.00 27.99 344 VAL A C 1
ATOM 2351 O O . VAL A 1 344 ? 0.479 -7.128 -28.128 1.00 29.37 344 VAL A O 1
ATOM 2355 N N . LEU A 1 345 ? -0.294 -6.385 -26.146 1.00 25.76 345 LEU A N 1
ATOM 2356 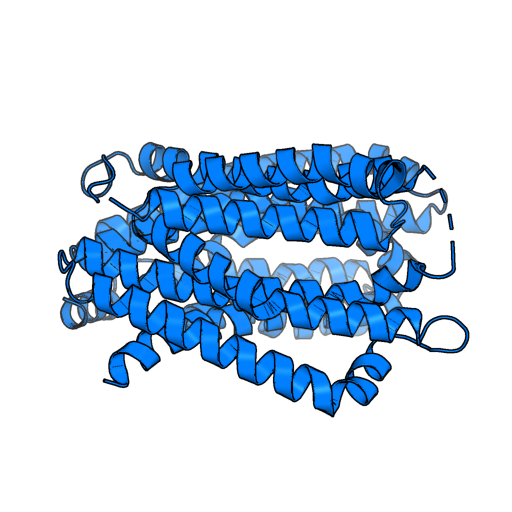C CA . LEU A 1 345 ? -1.142 -5.374 -26.765 1.00 23.99 345 LEU A CA 1
ATOM 2357 C C . LEU A 1 345 ? -0.312 -4.350 -27.575 1.00 26.52 345 LEU A C 1
ATOM 2358 O O . LEU A 1 345 ? -0.649 -4.020 -28.733 1.00 25.13 345 LEU A O 1
ATOM 2363 N N . VAL A 1 346 ? 0.777 -3.875 -26.971 1.00 24.41 346 VAL A N 1
ATOM 2364 C CA . VAL A 1 346 ? 1.743 -3.013 -27.653 1.00 26.47 346 VAL A CA 1
ATOM 2365 C C . VAL A 1 346 ? 2.343 -3.667 -28.918 1.00 26.89 346 VAL A C 1
ATOM 2366 O O . VAL A 1 346 ? 2.370 -3.054 -29.983 1.00 26.79 346 VAL A O 1
ATOM 2370 N N . LEU A 1 347 ? 2.807 -4.903 -28.807 1.00 22.82 347 LEU A N 1
ATOM 2371 C CA . LEU A 1 347 ? 3.401 -5.576 -29.954 1.00 26.24 347 LEU A CA 1
ATOM 2372 C C . LEU A 1 347 ? 2.361 -5.821 -31.045 1.00 27.49 347 LEU A C 1
ATOM 2373 O O . LEU A 1 347 ? 2.667 -5.765 -32.241 1.00 25.42 347 LEU A O 1
ATOM 2378 N N . ALA A 1 348 ? 1.127 -6.066 -30.616 1.00 27.57 348 ALA A N 1
ATOM 2379 C CA . ALA A 1 348 ? 0.006 -6.283 -31.521 1.00 25.83 348 ALA A CA 1
ATOM 2380 C C . ALA A 1 348 ? -0.354 -5.009 -32.314 1.00 28.44 348 ALA A C 1
ATOM 2381 O O . ALA A 1 348 ? -0.508 -5.053 -33.531 1.00 27.96 348 ALA A O 1
ATOM 2383 N N . VAL A 1 349 ? -0.487 -3.889 -31.606 1.00 28.66 349 VAL A N 1
ATOM 2384 C CA . VAL A 1 349 ? -0.740 -2.583 -32.208 1.00 28.73 349 VAL A CA 1
ATOM 2385 C C . VAL A 1 349 ? 0.399 -2.182 -33.154 1.00 28.50 349 VAL A C 1
ATOM 2386 O O . VAL A 1 349 ? 0.151 -1.640 -34.229 1.00 28.40 349 VAL A O 1
ATOM 2390 N N . MET A 1 350 ? 1.645 -2.451 -32.775 1.00 30.46 350 MET A N 1
ATOM 2391 C CA . MET A 1 350 ? 2.756 -2.248 -33.711 1.00 29.74 350 MET A CA 1
ATOM 2392 C C . MET A 1 350 ? 2.534 -3.045 -34.992 1.00 28.33 350 MET A C 1
ATOM 2393 O O . MET A 1 350 ? 2.679 -2.516 -36.081 1.00 27.96 350 MET A O 1
ATOM 2398 N N . HIS A 1 351 ? 2.164 -4.315 -34.855 1.00 26.98 351 HIS A N 1
ATOM 2399 C CA . HIS A 1 351 ? 1.988 -5.164 -36.015 1.00 27.35 351 HIS A CA 1
ATOM 2400 C C . HIS A 1 351 ? 0.940 -4.620 -36.975 1.00 32.29 351 HIS A C 1
ATOM 2401 O O . HIS A 1 351 ? 1.135 -4.646 -38.197 1.00 32.37 351 HIS A O 1
ATOM 2408 N N . ILE A 1 352 ? -0.170 -4.149 -36.413 1.00 28.99 352 ILE A N 1
ATOM 2409 C CA . ILE A 1 352 ? -1.318 -3.735 -37.198 1.00 28.35 352 ILE A CA 1
ATOM 2410 C C . ILE A 1 352 ? -0.991 -2.510 -38.044 1.00 30.36 352 ILE A C 1
ATOM 2411 O O . ILE A 1 352 ? -1.296 -2.447 -39.238 1.00 38.38 352 ILE A O 1
ATOM 2416 N N . VAL A 1 353 ? -0.361 -1.536 -37.419 1.00 28.54 353 VAL A N 1
ATOM 2417 C CA . VAL A 1 353 ? -0.023 -0.316 -38.102 1.00 28.70 353 VAL A CA 1
ATOM 2418 C C . VAL A 1 353 ? 1.149 -0.526 -39.070 1.00 28.89 353 VAL A C 1
ATOM 2419 O O . VAL A 1 353 ? 1.258 0.169 -40.063 1.00 29.74 353 VAL A O 1
ATOM 2423 N N . LEU A 1 354 ? 2.026 -1.475 -38.764 1.00 29.32 354 LEU A N 1
ATOM 2424 C CA . LEU A 1 354 ? 3.206 -1.728 -39.582 1.00 30.01 354 LEU A CA 1
ATOM 2425 C C . LEU A 1 354 ? 2.856 -2.531 -40.846 1.00 36.81 354 LEU A C 1
ATOM 2426 O O . LEU A 1 354 ? 3.506 -2.384 -41.889 1.00 34.19 354 LEU A O 1
ATOM 2431 N N . ALA A 1 355 ? 1.816 -3.362 -40.737 1.00 33.24 355 ALA A N 1
ATOM 2432 C CA . ALA A 1 355 ? 1.483 -4.363 -41.749 1.00 33.79 355 ALA A CA 1
ATOM 2433 C C . ALA A 1 355 ? 1.335 -3.803 -43.177 1.00 37.05 355 ALA A C 1
ATOM 2434 O O . ALA A 1 355 ? 1.897 -4.371 -44.119 1.00 35.21 355 ALA A O 1
ATOM 2436 N N . PRO A 1 356 ? 0.577 -2.698 -43.340 1.00 39.10 356 PRO A N 1
ATOM 2437 C CA . PRO A 1 356 ? 0.340 -2.122 -44.678 1.00 35.34 356 PRO A CA 1
ATOM 2438 C C . PRO A 1 356 ? 1.634 -1.753 -45.410 1.00 39.15 356 PRO A C 1
ATOM 2439 O O . PRO A 1 356 ? 1.725 -1.893 -46.626 1.00 46.74 356 PRO A O 1
ATOM 2443 N N . TRP A 1 357 ? 2.617 -1.260 -44.672 1.00 40.85 357 TRP A N 1
ATOM 2444 C CA . TRP A 1 357 ? 3.926 -0.965 -45.235 1.00 37.83 357 TRP A CA 1
ATOM 2445 C C . TRP A 1 357 ? 4.858 -2.169 -45.317 1.00 39.75 357 TRP A C 1
ATOM 2446 O O . TRP A 1 357 ? 5.709 -2.245 -46.201 1.00 46.09 357 TRP A O 1
ATOM 2457 N N . MET A 1 358 ? 4.706 -3.095 -44.376 1.00 44.92 358 MET A N 1
ATOM 2458 C CA . MET A 1 358 ? 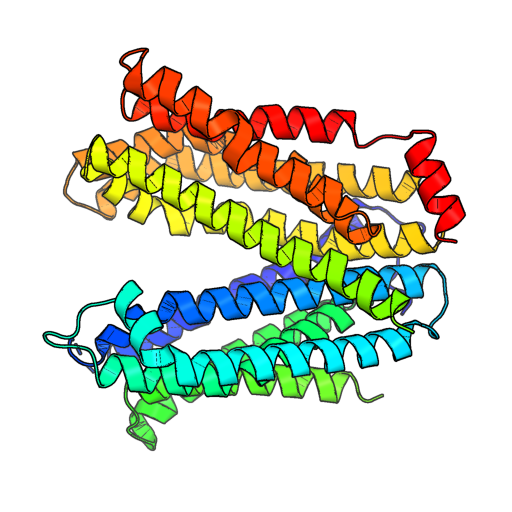5.638 -4.210 -44.201 1.00 38.80 358 MET A CA 1
ATOM 2459 C C . MET A 1 358 ? 5.407 -5.362 -45.169 1.00 44.78 358 MET A C 1
ATOM 2460 O O . MET A 1 358 ? 6.356 -5.865 -45.768 1.00 50.12 358 MET A O 1
ATOM 2465 N N . TYR A 1 359 ? 4.156 -5.790 -45.317 1.00 39.90 359 TYR A N 1
ATOM 2466 C CA . TYR A 1 359 ? 3.872 -6.989 -46.106 1.00 44.57 359 TYR A CA 1
ATOM 2467 C C . TYR A 1 359 ? 4.093 -6.880 -47.618 1.00 47.76 359 TYR A C 1
ATOM 2468 O O . TYR A 1 359 ? 4.528 -7.857 -48.234 1.00 46.25 359 TYR A O 1
ATOM 2477 N N . PRO A 1 360 ? 3.767 -5.721 -48.223 1.00 49.40 360 PRO A N 1
ATOM 2478 C CA . PRO A 1 360 ? 4.095 -5.499 -49.637 1.00 39.98 360 PRO A CA 1
ATOM 2479 C C . PRO A 1 360 ? 5.574 -5.749 -49.929 1.00 48.17 360 PRO A C 1
ATOM 2480 O O . PRO A 1 360 ? 5.906 -6.222 -51.007 1.00 53.50 360 PRO A O 1
ATOM 2484 N N . LEU A 1 361 ? 6.451 -5.458 -48.977 1.00 50.01 361 LEU A N 1
ATOM 2485 C CA . LEU A 1 361 ? 7.869 -5.761 -49.147 1.00 48.96 361 LEU A CA 1
ATOM 2486 C C . LEU A 1 361 ? 8.165 -7.259 -49.210 1.00 49.58 361 LEU A C 1
ATOM 2487 O O . LEU A 1 361 ? 9.202 -7.663 -49.722 1.00 60.74 361 LEU A O 1
ATOM 2492 N N . PHE A 1 362 ? 7.297 -8.076 -48.629 1.00 50.98 362 PHE A N 1
ATOM 2493 C CA . PHE A 1 362 ? 7.534 -9.520 -48.562 1.00 55.00 362 PHE A CA 1
ATOM 2494 C C . PHE A 1 362 ? 7.055 -10.290 -49.805 1.00 52.43 362 PHE A C 1
ATOM 2495 O O . PHE A 1 362 ? 7.487 -11.422 -50.064 1.00 44.38 362 PHE A O 1
ATOM 2503 N N . THR A 1 363 ? 6.149 -9.673 -50.555 1.00 49.34 363 THR A N 1
ATOM 2504 C CA . THR A 1 363 ? 5.544 -10.310 -51.708 1.00 45.61 363 THR A CA 1
ATOM 2505 C C . THR A 1 363 ? 5.107 -9.264 -52.707 1.00 50.73 363 THR A C 1
ATOM 2506 O O . THR A 1 363 ? 4.721 -8.160 -52.324 1.00 46.80 363 THR A O 1
ATOM 2510 N N . ARG A 1 364 ? 5.177 -9.612 -53.990 1.00 58.58 364 ARG A N 1
ATOM 2511 C CA . ARG A 1 364 ? 4.656 -8.749 -55.045 1.00 51.59 364 ARG A CA 1
ATOM 2512 C C . ARG A 1 364 ? 3.198 -9.040 -55.411 1.00 51.07 364 ARG A C 1
ATOM 2513 O O . ARG A 1 364 ? 2.559 -8.219 -56.063 1.00 56.62 364 ARG A O 1
ATOM 2521 N N . VAL A 1 365 ? 2.660 -10.180 -54.978 1.00 49.95 365 VAL A N 1
ATOM 2522 C CA . VAL A 1 365 ? 1.262 -10.513 -55.281 1.00 47.75 365 VAL A CA 1
ATOM 2523 C C . VAL A 1 365 ? 0.363 -9.770 -54.287 1.00 49.36 365 VAL A C 1
ATOM 2524 O O . VAL A 1 365 ? 0.430 -10.014 -53.070 1.00 50.40 365 VAL A O 1
ATOM 2528 N N . VAL A 1 366 ? -0.475 -8.865 -54.781 1.00 42.33 366 VAL A N 1
ATOM 2529 C CA . VAL A 1 366 ? -1.078 -7.896 -53.867 1.00 46.71 366 VAL A CA 1
ATOM 2530 C C . VAL A 1 366 ? -2.268 -8.488 -53.126 1.00 45.98 366 VAL A C 1
ATOM 2531 O O . VAL A 1 366 ? -2.634 -8.021 -52.048 1.00 47.87 366 VAL A O 1
ATOM 2535 N N . ALA A 1 367 ? -2.863 -9.524 -53.699 1.00 47.44 367 ALA A N 1
ATOM 2536 C CA . ALA A 1 367 ? -3.879 -10.277 -52.986 1.00 43.76 367 ALA A CA 1
ATOM 2537 C C . ALA A 1 367 ? -3.253 -10.922 -51.739 1.00 43.14 367 ALA A C 1
ATOM 2538 O O . ALA A 1 367 ? -3.903 -11.012 -50.692 1.00 37.90 367 ALA A O 1
ATOM 2540 N N . VAL A 1 368 ? -1.997 -11.359 -51.848 1.00 37.45 368 VAL A N 1
ATOM 2541 C CA . VAL A 1 368 ? -1.336 -11.984 -50.716 1.00 38.79 368 VAL A CA 1
ATOM 2542 C C . VAL A 1 368 ? -0.975 -10.978 -49.617 1.00 43.86 368 VAL A C 1
ATOM 2543 O O . VAL A 1 368 ? -1.131 -11.280 -48.435 1.00 46.93 368 VAL A O 1
ATOM 2547 N N . SER A 1 369 ? -0.516 -9.788 -49.987 1.00 40.84 369 SER A N 1
ATOM 2548 C CA . SER A 1 369 ? -0.194 -8.786 -48.978 1.00 39.73 369 SER A CA 1
ATOM 2549 C C . SER A 1 369 ? -1.480 -8.120 -48.464 1.00 41.25 369 SER A C 1
ATOM 2550 O O . SER A 1 369 ? -1.517 -7.596 -47.353 1.00 40.69 369 SER A O 1
ATOM 2553 N N . ASP A 1 370 ? -2.543 -8.159 -49.257 1.00 40.48 370 ASP A N 1
ATOM 2554 C CA . ASP A 1 370 ? -3.832 -7.660 -48.779 1.00 41.99 370 ASP A CA 1
ATOM 2555 C C . ASP A 1 370 ? -4.447 -8.581 -47.730 1.00 40.45 370 ASP A C 1
ATOM 2556 O O . ASP A 1 370 ? -4.976 -8.127 -46.715 1.00 38.27 370 ASP A O 1
ATOM 2561 N N . TYR A 1 371 ? -4.381 -9.881 -47.985 1.00 40.00 371 TYR A N 1
ATOM 2562 C CA . TYR A 1 371 ? -4.917 -10.854 -47.054 1.00 35.65 371 TYR A CA 1
ATOM 2563 C C . TYR A 1 371 ? -4.155 -10.809 -45.734 1.00 39.00 371 TYR A C 1
ATOM 2564 O O . TYR A 1 371 ? -4.746 -10.919 -44.656 1.00 35.02 371 TYR A O 1
ATOM 2573 N N . ALA A 1 372 ? -2.839 -10.646 -45.828 1.00 36.32 372 ALA A N 1
ATOM 2574 C CA . ALA A 1 372 ? -2.000 -10.610 -44.647 1.00 33.15 372 ALA A CA 1
ATOM 2575 C C . ALA A 1 372 ? -2.309 -9.373 -43.806 1.00 38.74 372 ALA A C 1
ATOM 2576 O O . ALA A 1 372 ? -2.231 -9.416 -42.573 1.00 40.30 372 ALA A O 1
ATOM 2578 N N . VAL A 1 373 ? -2.665 -8.279 -44.473 1.00 33.42 373 VAL A N 1
ATOM 2579 C CA . VAL A 1 373 ? -3.008 -7.042 -43.785 1.00 34.55 373 VAL A CA 1
ATOM 2580 C C . VAL A 1 373 ? -4.409 -7.132 -43.180 1.00 36.90 373 VAL A C 1
ATOM 2581 O O . VAL A 1 373 ? -4.639 -6.682 -42.047 1.00 36.54 373 VAL A O 1
ATOM 2585 N N . LEU A 1 374 ? -5.338 -7.733 -43.919 1.00 36.23 374 LEU A N 1
ATOM 2586 C CA . LEU A 1 374 ? -6.718 -7.885 -43.430 1.00 39.19 374 LEU A CA 1
ATOM 2587 C C . LEU A 1 374 ? -6.802 -8.844 -42.228 1.00 36.01 374 LEU A C 1
ATOM 2588 O O . LEU A 1 374 ? -7.607 -8.639 -41.321 1.00 33.56 374 LEU A O 1
ATOM 2593 N N . GLN A 1 375 ? -5.959 -9.878 -42.244 1.00 33.78 375 GLN A N 1
ATOM 2594 C CA . GLN A 1 375 ? -5.881 -10.878 -41.183 1.00 32.54 375 GLN A CA 1
ATOM 2595 C C . GLN A 1 375 ? -5.370 -10.235 -39.897 1.00 38.62 375 GLN A C 1
ATOM 2596 O O . GLN A 1 375 ? -5.954 -10.389 -38.806 1.00 30.30 375 GLN A O 1
ATOM 2602 N N . THR A 1 376 ? -4.268 -9.503 -40.044 1.00 36.71 376 THR A N 1
ATOM 2603 C CA . THR A 1 376 ? -3.664 -8.813 -38.929 1.00 34.25 376 THR A CA 1
ATOM 2604 C C . THR A 1 376 ? -4.630 -7.785 -38.351 1.00 37.34 376 THR A C 1
ATOM 2605 O O . THR A 1 376 ? -4.810 -7.705 -37.130 1.00 34.41 376 THR A O 1
ATOM 2609 N N . ARG A 1 377 ? -5.270 -7.015 -39.225 1.00 35.57 377 ARG A N 1
ATOM 2610 C CA . ARG A 1 377 ? -6.169 -5.967 -38.764 1.00 33.10 377 ARG A CA 1
ATOM 2611 C C . ARG A 1 377 ? -7.322 -6.537 -37.957 1.00 35.61 377 ARG A C 1
ATOM 2612 O O . ARG A 1 377 ? -7.770 -5.939 -36.964 1.00 30.92 377 ARG A O 1
ATOM 2620 N N . ILE A 1 378 ? -7.830 -7.680 -38.405 1.00 35.51 378 ILE A N 1
ATOM 2621 C CA . ILE A 1 378 ? -8.964 -8.284 -37.723 1.00 33.13 378 ILE A CA 1
ATOM 2622 C C . ILE A 1 378 ? -8.544 -9.043 -36.464 1.00 31.74 378 ILE A C 1
ATOM 2623 O O . ILE A 1 378 ? -9.092 -8.806 -35.402 1.00 37.97 378 ILE A O 1
ATOM 2628 N N . MET A 1 379 ? -7.545 -9.913 -36.579 1.00 33.30 379 MET A N 1
ATOM 2629 C CA . MET A 1 379 ? -7.206 -10.849 -35.507 1.00 34.63 379 MET A CA 1
ATOM 2630 C C . MET A 1 379 ? -6.154 -10.401 -34.484 1.00 33.49 379 MET A C 1
ATOM 2631 O O . MET A 1 379 ? -6.038 -11.013 -33.420 1.00 28.97 379 MET A O 1
ATOM 2636 N N . ALA A 1 380 ? -5.399 -9.349 -34.788 1.00 32.97 380 ALA A N 1
ATOM 2637 C CA . ALA A 1 380 ? -4.233 -9.001 -33.972 1.00 34.02 380 ALA A CA 1
ATOM 2638 C C . ALA A 1 380 ? -4.576 -8.656 -32.526 1.00 30.33 380 ALA A C 1
ATOM 2639 O O . ALA A 1 380 ? -3.884 -9.079 -31.607 1.00 29.29 380 ALA A O 1
ATOM 2641 N N . LEU A 1 381 ? -5.640 -7.890 -32.327 1.00 28.87 381 LEU A N 1
ATOM 2642 C CA . LEU A 1 381 ? -6.020 -7.483 -30.986 1.00 29.60 381 LEU A CA 1
ATOM 2643 C C . LEU A 1 381 ? -6.473 -8.668 -30.139 1.00 29.51 381 LEU A C 1
ATOM 2644 O O . LEU A 1 381 ? -6.498 -8.571 -28.910 1.00 31.28 381 LEU A O 1
ATOM 2649 N N . ALA A 1 382 ? -6.826 -9.776 -30.780 1.00 25.36 382 ALA A N 1
ATOM 2650 C CA . ALA A 1 382 ? -7.175 -10.976 -30.033 1.00 25.53 382 ALA A CA 1
ATOM 2651 C C . ALA A 1 382 ? -5.955 -11.487 -29.277 1.00 26.56 382 ALA A C 1
ATOM 2652 O O . ALA A 1 382 ? -6.090 -12.035 -28.186 1.00 27.90 382 ALA A O 1
ATOM 2654 N N . LEU A 1 383 ? -4.767 -11.269 -29.835 1.00 22.92 383 LEU A N 1
ATOM 2655 C CA . LEU A 1 383 ? -3.553 -11.860 -29.281 1.00 22.51 383 LEU A CA 1
ATOM 2656 C C . LEU A 1 383 ? -3.351 -11.619 -27.773 1.00 25.25 383 LEU A C 1
ATOM 2657 O O . LEU A 1 383 ? -3.070 -12.566 -27.043 1.00 23.89 383 LEU A O 1
ATOM 2662 N N . PRO A 1 384 ? -3.499 -10.370 -27.300 1.00 24.75 384 PRO A N 1
ATOM 2663 C CA . PRO A 1 384 ? -3.287 -10.093 -25.869 1.00 25.29 384 PRO A CA 1
ATOM 2664 C C . PRO A 1 384 ? -4.349 -10.798 -25.014 1.00 27.89 384 PRO A C 1
ATOM 2665 O O . PRO A 1 384 ? -4.109 -11.176 -23.857 1.00 23.91 384 PRO A O 1
ATOM 2669 N N . PHE A 1 385 ? -5.514 -11.018 -25.613 1.00 25.73 385 PHE A N 1
ATOM 2670 C CA . PHE A 1 385 ? -6.561 -11.772 -24.940 1.00 25.15 385 PHE A CA 1
ATOM 2671 C C . PHE A 1 385 ? -6.207 -13.258 -24.784 1.00 28.44 385 PHE A C 1
ATOM 2672 O O . PHE A 1 385 ? -6.678 -13.904 -23.853 1.00 29.03 385 PHE A O 1
ATOM 2680 N N . VAL A 1 386 ? -5.365 -13.787 -25.679 1.00 26.95 386 VAL A N 1
ATOM 2681 C CA . VAL A 1 386 ? -4.844 -15.146 -25.565 1.00 24.79 386 VAL A CA 1
ATOM 2682 C C . VAL A 1 386 ? -4.131 -15.351 -24.213 1.00 24.24 386 VAL A C 1
ATOM 2683 O O . VAL A 1 386 ? -4.155 -16.448 -23.642 1.00 26.18 386 VAL A O 1
ATOM 2687 N N . ALA A 1 387 ? -3.516 -14.291 -23.692 1.00 26.31 387 ALA A N 1
ATOM 2688 C CA . ALA A 1 387 ? -2.801 -14.374 -22.417 1.00 26.47 387 ALA A CA 1
ATOM 2689 C C . ALA A 1 387 ? -3.706 -14.832 -21.286 1.00 25.30 387 ALA A C 1
ATOM 2690 O O . ALA A 1 387 ? -3.275 -15.532 -20.373 1.00 27.14 387 ALA A O 1
ATOM 2692 N N . ILE A 1 388 ? -4.970 -14.448 -21.347 1.00 24.97 388 ILE A N 1
ATOM 2693 C CA . ILE A 1 388 ? -5.865 -14.719 -20.230 1.00 26.44 388 ILE A CA 1
ATOM 2694 C C . ILE A 1 388 ? -6.091 -16.220 -20.048 1.00 28.70 388 ILE A C 1
ATOM 2695 O O . ILE A 1 388 ? -5.910 -16.752 -18.946 1.00 30.90 388 ILE A O 1
ATOM 2700 N N . SER A 1 389 ? -6.443 -16.916 -21.127 1.00 26.58 389 SER A N 1
ATOM 2701 C CA . SER A 1 389 ? -6.642 -18.361 -21.048 1.00 25.00 389 SER A CA 1
ATOM 2702 C C . SER A 1 389 ? -5.324 -19.155 -21.050 1.00 28.18 389 SER A C 1
ATOM 2703 O O . SER A 1 389 ? -5.211 -20.183 -20.375 1.00 25.54 389 SER A O 1
ATOM 2706 N N . LEU A 1 390 ? -4.318 -18.680 -21.780 1.00 26.43 390 LEU A N 1
ATOM 2707 C CA . LEU A 1 390 ? -3.050 -19.403 -21.800 1.00 26.30 390 LEU A CA 1
ATOM 2708 C C . LEU A 1 390 ? -2.306 -19.408 -20.431 1.00 26.51 390 LEU A C 1
ATOM 2709 O O . LEU A 1 390 ? -1.746 -20.433 -20.036 1.00 25.54 390 LEU A O 1
ATOM 2714 N N . LEU A 1 391 ? -2.313 -18.285 -19.711 1.00 26.92 391 LEU A N 1
ATOM 2715 C CA . LEU A 1 391 ? -1.787 -18.238 -18.345 1.00 24.78 391 LEU A CA 1
ATOM 2716 C C . LEU A 1 391 ? -2.674 -19.034 -17.371 1.00 26.97 391 LEU A C 1
ATOM 2717 O O . LEU A 1 391 ? -2.169 -19.678 -16.439 1.00 25.11 391 LEU A O 1
ATOM 2722 N N . ALA A 1 392 ? -3.988 -19.007 -17.583 1.00 25.20 392 ALA A N 1
ATOM 2723 C CA . ALA A 1 392 ? -4.872 -19.876 -16.807 1.00 23.93 392 ALA A CA 1
ATOM 2724 C C . ALA A 1 392 ? -4.454 -21.348 -16.940 1.00 25.23 392 ALA A C 1
ATOM 2725 O O . ALA A 1 392 ? -4.515 -22.097 -15.961 1.00 25.75 392 ALA A O 1
ATOM 2727 N N . SER A 1 393 ? -4.023 -21.758 -18.139 1.00 25.49 393 SER A N 1
ATOM 2728 C CA . SER A 1 393 ? -3.537 -23.133 -18.361 1.00 28.18 393 SER A CA 1
ATOM 2729 C C . SER A 1 393 ? -2.263 -23.461 -17.581 1.00 27.88 393 SER A C 1
ATOM 2730 O O . SER A 1 393 ? -2.098 -24.559 -17.061 1.00 26.66 393 SER A O 1
ATOM 2733 N N . GLU A 1 394 ? -1.354 -22.498 -17.540 1.00 26.36 394 GLU A N 1
ATOM 2734 C CA . GLU A 1 394 ? -0.122 -22.630 -16.798 1.00 26.96 394 GLU A CA 1
ATOM 2735 C C . GLU A 1 394 ? -0.425 -22.837 -15.298 1.00 27.44 394 GLU A C 1
ATOM 2736 O O . GLU A 1 394 ? 0.220 -23.663 -14.647 1.00 26.45 394 GLU A O 1
ATOM 2742 N N . TYR A 1 395 ? -1.407 -22.090 -14.777 1.00 21.75 395 TYR A N 1
ATOM 2743 C CA . TYR A 1 395 ? -1.815 -22.156 -13.378 1.00 23.62 395 TYR A CA 1
ATOM 2744 C C . TYR A 1 395 ? -2.291 -23.564 -12.962 1.00 26.89 395 TYR A C 1
ATOM 2745 O O . TYR A 1 395 ? -1.906 -24.094 -11.910 1.00 27.91 395 TYR A O 1
ATOM 2754 N N . TYR A 1 396 ? -3.131 -24.171 -13.781 1.00 26.82 396 TYR A N 1
ATOM 2755 C CA . TYR A 1 396 ? -3.586 -25.515 -13.490 1.00 28.79 396 TYR A CA 1
ATOM 2756 C C . TYR A 1 396 ? -2.466 -26.553 -13.607 1.00 28.15 396 TYR A C 1
ATOM 2757 O O . TYR A 1 396 ? -2.433 -27.535 -12.869 1.00 32.39 396 TYR A O 1
ATOM 2766 N N . GLN A 1 397 ? -1.538 -26.327 -14.516 1.00 22.04 397 GLN A N 1
ATOM 2767 C CA . GLN A 1 397 ? -0.387 -27.198 -14.633 1.00 27.01 397 GLN A CA 1
ATOM 2768 C C . GLN A 1 397 ? 0.470 -27.086 -13.382 1.00 26.14 397 GLN A C 1
ATOM 2769 O O . GLN A 1 397 ? 0.960 -28.083 -12.853 1.00 24.81 397 GLN A O 1
ATOM 2775 N N . ALA A 1 398 ? 0.623 -25.862 -12.897 1.00 25.07 398 ALA A N 1
ATOM 2776 C CA . ALA A 1 398 ? 1.411 -25.618 -11.703 1.00 24.37 398 ALA A CA 1
ATOM 2777 C C . ALA A 1 398 ? 0.806 -26.311 -10.478 1.00 26.69 398 ALA A C 1
ATOM 2778 O O . ALA A 1 398 ? 1.550 -26.809 -9.628 1.00 27.23 398 ALA A O 1
ATOM 2780 N N . ILE A 1 399 ? -0.525 -26.343 -10.373 1.00 22.73 399 ILE A N 1
ATOM 2781 C CA . ILE A 1 399 ? -1.150 -26.895 -9.171 1.00 27.49 399 ILE A CA 1
ATOM 2782 C C . ILE A 1 399 ? -1.549 -28.374 -9.338 1.00 32.40 399 ILE A C 1
ATOM 2783 O O . ILE A 1 399 ? -2.163 -28.956 -8.439 1.00 31.04 399 ILE A O 1
ATOM 2788 N N . GLY A 1 400 ? -1.211 -28.974 -10.483 1.00 28.35 400 GLY A N 1
ATOM 2789 C CA . GLY A 1 400 ? -1.443 -30.389 -10.700 1.00 26.83 400 GLY A CA 1
ATOM 2790 C C . GLY A 1 400 ? -2.844 -30.778 -11.146 1.00 31.90 400 GLY A C 1
ATOM 2791 O O . GLY A 1 400 ? -3.335 -31.851 -10.793 1.00 34.65 400 GLY A O 1
ATOM 2792 N N . LYS A 1 401 ? -3.491 -29.916 -11.926 1.00 28.18 401 LYS A N 1
ATOM 2793 C CA . LYS A 1 401 ? -4.843 -30.180 -12.394 1.00 28.16 401 LYS A CA 1
ATOM 2794 C C . LYS A 1 401 ? -4.988 -29.959 -13.909 1.00 28.30 401 LYS A C 1
ATOM 2795 O O . LYS A 1 401 ? -5.763 -29.110 -14.352 1.00 28.99 401 LYS A O 1
ATOM 2801 N N . PRO A 1 402 ? -4.245 -30.742 -14.710 1.00 31.83 402 PRO A N 1
ATOM 2802 C CA . PRO A 1 402 ? -4.168 -30.591 -16.176 1.00 31.92 402 PRO A CA 1
ATOM 2803 C C . PRO A 1 402 ? -5.499 -30.663 -16.943 1.00 28.45 402 PRO A C 1
ATOM 2804 O O . PRO A 1 402 ? -5.542 -30.261 -18.108 1.00 30.98 402 PRO A O 1
ATOM 2808 N N . TRP A 1 403 ? -6.548 -31.172 -16.314 1.00 26.59 403 TRP A N 1
ATOM 2809 C CA . TRP A 1 403 ? -7.845 -31.270 -16.958 1.00 27.41 403 TRP A CA 1
ATOM 2810 C C . TRP A 1 403 ? -8.327 -29.888 -17.381 1.00 30.42 403 TRP A C 1
ATOM 2811 O O . TRP A 1 403 ? -8.884 -29.728 -18.478 1.00 29.03 403 TRP A O 1
ATOM 2822 N N . TYR A 1 404 ? -8.118 -28.887 -16.522 1.00 26.18 404 TYR A N 1
ATOM 2823 C CA . TYR A 1 404 ? -8.594 -27.544 -16.825 1.00 25.38 404 TYR A CA 1
ATOM 2824 C C . TYR A 1 404 ? -7.633 -26.796 -17.736 1.00 24.86 404 TYR A C 1
ATOM 2825 O O . TYR A 1 404 ? -8.010 -25.859 -18.425 1.00 27.32 404 TYR A O 1
ATOM 2834 N N . SER A 1 405 ? -6.395 -27.248 -17.759 1.00 24.29 405 SER A N 1
ATOM 2835 C CA . SER A 1 405 ? -5.443 -26.795 -18.744 1.00 25.09 405 SER A CA 1
ATOM 2836 C C . SER A 1 405 ? -5.933 -27.175 -20.120 1.00 26.72 405 SER A C 1
ATOM 2837 O O . SER A 1 405 ? -5.978 -26.340 -21.017 1.00 27.71 405 SER A O 1
ATOM 2840 N N . VAL A 1 406 ? -6.298 -28.443 -20.280 1.00 26.59 406 VAL A N 1
ATOM 2841 C CA . VAL A 1 406 ? -6.755 -28.943 -21.573 1.00 27.84 406 VAL A CA 1
ATOM 2842 C C . VAL A 1 406 ? -8.123 -28.372 -21.941 1.00 26.63 406 VAL A C 1
ATOM 2843 O O . VAL A 1 406 ? -8.357 -28.007 -23.085 1.00 27.12 406 VAL A O 1
ATOM 2847 N N . LEU A 1 407 ? -9.004 -28.260 -20.955 1.00 27.12 407 LEU A N 1
ATOM 2848 C CA . LEU A 1 407 ? -10.301 -27.621 -21.149 1.00 25.87 407 LEU A CA 1
ATOM 2849 C C . LEU A 1 407 ? -10.193 -26.221 -21.765 1.00 27.74 407 LEU A C 1
ATOM 2850 O O . LEU A 1 407 ? -10.974 -25.863 -22.642 1.00 29.73 407 LEU A O 1
ATOM 2855 N N . LEU A 1 408 ? -9.224 -25.431 -21.312 1.00 26.85 408 LEU A N 1
ATOM 2856 C CA . LEU A 1 408 ? -9.083 -24.063 -21.792 1.00 25.59 408 LEU A CA 1
ATOM 2857 C C . LEU A 1 408 ? -8.451 -24.032 -23.179 1.00 26.80 408 LEU A C 1
ATOM 2858 O O . LEU A 1 408 ? -8.778 -23.191 -24.010 1.00 27.86 408 LEU A O 1
ATOM 2863 N N . THR A 1 409 ? -7.553 -24.966 -23.441 1.00 28.09 409 THR A N 1
ATOM 2864 C CA . THR A 1 409 ? -6.937 -25.042 -24.753 1.00 26.54 409 THR A CA 1
ATOM 2865 C C . THR A 1 409 ? -7.947 -25.528 -25.808 1.00 28.72 409 THR A C 1
ATOM 2866 O O . THR A 1 409 ? -7.924 -25.091 -26.958 1.00 29.96 409 THR A O 1
ATOM 2870 N N . LEU A 1 410 ? -8.838 -26.425 -25.407 1.00 29.32 410 LEU A N 1
ATOM 2871 C CA . LEU A 1 410 ? -9.865 -26.938 -26.303 1.00 27.42 410 LEU A CA 1
ATOM 2872 C C . LEU A 1 410 ? -10.883 -25.869 -26.602 1.00 28.53 410 LEU A C 1
ATOM 2873 O O . LEU A 1 410 ? -11.385 -25.749 -27.718 1.00 29.83 410 LEU A O 1
ATOM 2878 N N . MET A 1 411 ? -11.194 -25.104 -25.569 1.00 32.18 411 MET A N 1
ATOM 2879 C CA . MET A 1 411 ? -12.140 -24.013 -25.666 1.00 29.44 411 MET A CA 1
ATOM 2880 C C . MET A 1 411 ? -11.591 -22.930 -26.574 1.00 29.10 411 MET A C 1
ATOM 2881 O O . MET A 1 411 ? -12.351 -22.243 -27.243 1.00 33.48 411 MET A O 1
ATOM 2886 N N . ARG A 1 412 ? -10.271 -22.759 -26.586 1.00 30.20 412 ARG A N 1
ATOM 2887 C CA . ARG A 1 412 ? -9.661 -21.728 -27.434 1.00 30.73 412 ARG A CA 1
ATOM 2888 C C . ARG A 1 412 ? -9.488 -22.151 -28.898 1.00 28.85 412 ARG A C 1
ATOM 2889 O O . ARG A 1 412 ? -9.801 -21.384 -29.794 1.00 32.10 412 ARG A O 1
ATOM 2897 N N . HIS A 1 413 ? -8.954 -23.344 -29.142 1.00 32.18 413 HIS A N 1
ATOM 2898 C CA . HIS A 1 413 ? -8.665 -23.773 -30.517 1.00 33.24 413 HIS A CA 1
ATOM 2899 C C . HIS A 1 413 ? -9.686 -24.663 -31.245 1.00 37.78 413 HIS A C 1
ATOM 2900 O O . HIS A 1 413 ? -9.563 -24.842 -32.445 1.00 38.97 413 HIS A O 1
ATOM 2907 N N . VAL A 1 414 ? -10.681 -25.218 -30.557 1.00 38.49 414 VAL A N 1
ATOM 2908 C CA . VAL A 1 414 ? -11.593 -26.165 -31.220 1.00 36.50 414 VAL A CA 1
ATOM 2909 C C . VAL A 1 414 ? -13.103 -25.957 -31.002 1.00 36.74 414 VAL A C 1
ATOM 2910 O O . VAL A 1 414 ? -13.827 -25.715 -31.955 1.00 40.97 414 VAL A O 1
ATOM 2914 N N . PHE A 1 415 ? -13.571 -26.081 -29.761 1.00 31.19 415 PHE A N 1
ATOM 2915 C CA . PHE A 1 415 ? -15.006 -26.106 -29.454 1.00 36.25 415 PHE A CA 1
ATOM 2916 C C . PHE A 1 415 ? -15.883 -24.939 -29.964 1.00 37.42 415 PHE A C 1
ATOM 2917 O O . PHE A 1 415 ? -17.093 -25.096 -30.150 1.00 38.49 415 PHE A O 1
ATOM 2925 N N . ILE A 1 416 ? -15.284 -23.777 -30.178 1.00 35.34 416 ILE A N 1
ATOM 2926 C CA . ILE A 1 416 ? -16.027 -22.581 -30.568 1.00 34.10 416 ILE A CA 1
ATOM 2927 C C . ILE A 1 416 ? -15.677 -22.213 -32.000 1.00 36.06 416 ILE A C 1
ATOM 2928 O O . ILE A 1 416 ? -16.560 -21.988 -32.834 1.00 38.27 416 ILE A O 1
ATOM 2933 N N . SER A 1 417 ? -14.377 -22.067 -32.235 1.00 36.82 417 SER A N 1
ATOM 2934 C CA . SER A 1 417 ? -13.810 -21.706 -33.529 1.00 32.13 417 SER A CA 1
ATOM 2935 C C . SER A 1 417 ? -14.360 -22.481 -34.722 1.00 39.35 417 SER A C 1
ATOM 2936 O O . SER A 1 417 ? -14.771 -21.873 -35.716 1.00 38.04 417 SER A O 1
ATOM 2939 N N . VAL A 1 418 ? -14.368 -23.811 -34.639 1.00 39.66 418 VAL A N 1
ATOM 2940 C CA . VAL A 1 418 ? -14.801 -24.631 -35.775 1.00 36.64 418 VAL A CA 1
ATOM 2941 C C . VAL A 1 418 ? -16.259 -24.354 -36.189 1.00 38.25 418 VAL A C 1
ATOM 2942 O O . VAL A 1 418 ? -16.517 -24.013 -37.338 1.00 37.92 418 VAL A O 1
ATOM 2946 N N . PRO A 1 419 ? -17.216 -24.498 -35.257 1.00 40.23 419 PRO A N 1
ATOM 2947 C CA . PRO A 1 419 ? -18.623 -24.249 -35.622 1.00 39.26 419 PRO A CA 1
ATOM 2948 C C . PRO A 1 419 ? -18.903 -22.806 -36.045 1.00 40.49 419 PRO A C 1
ATOM 2949 O O . PRO A 1 419 ? -19.750 -22.580 -36.899 1.00 41.87 419 PRO A O 1
ATOM 2953 N N . VAL A 1 420 ? -18.202 -21.843 -35.453 1.00 42.33 420 VAL A N 1
ATOM 2954 C CA . VAL A 1 420 ? -18.406 -20.430 -35.783 1.00 38.89 420 VAL A CA 1
ATOM 2955 C C . VAL A 1 420 ? -17.776 -20.062 -37.136 1.00 38.41 420 VAL A C 1
ATOM 2956 O O . VAL A 1 420 ? -18.331 -19.276 -37.895 1.00 39.14 420 VAL A O 1
ATOM 2960 N N . VAL A 1 421 ? -16.622 -20.638 -37.439 1.00 35.34 421 VAL A N 1
ATOM 2961 C CA . VAL A 1 421 ? -15.996 -20.405 -38.723 1.00 36.31 421 VAL A CA 1
ATOM 2962 C C . VAL A 1 421 ? -16.899 -20.942 -39.807 1.00 39.97 421 VAL A C 1
ATOM 2963 O O . VAL A 1 421 ? -17.140 -20.269 -40.812 1.00 43.42 421 VAL A O 1
ATOM 2967 N N . TYR A 1 422 ? -17.408 -22.153 -39.596 1.00 43.52 422 TYR A N 1
ATOM 2968 C CA . TYR A 1 422 ? -18.306 -22.772 -40.564 1.00 43.98 422 TYR A CA 1
ATOM 2969 C C . TYR A 1 422 ? -19.525 -21.882 -40.778 1.00 42.45 422 TYR A C 1
ATOM 2970 O O . TYR A 1 422 ? -19.913 -21.607 -41.915 1.00 40.77 422 TYR A O 1
ATOM 2979 N N . LEU A 1 423 ? -20.105 -21.418 -39.679 1.00 39.60 423 LEU A N 1
ATOM 2980 C CA . LEU A 1 423 ? -21.238 -20.507 -39.729 1.00 36.75 423 LEU A CA 1
ATOM 2981 C C . LEU A 1 423 ? -20.946 -19.247 -40.548 1.00 47.65 423 LEU A C 1
ATOM 2982 O O . LEU A 1 423 ? -21.706 -18.898 -41.455 1.00 48.90 423 LEU A O 1
ATOM 2987 N N . LEU A 1 424 ? -19.843 -18.567 -40.231 1.00 48.18 424 LEU A N 1
ATOM 2988 C CA . LEU A 1 424 ? -19.530 -17.271 -40.841 1.00 43.77 424 LEU A CA 1
ATOM 2989 C C . LEU A 1 424 ? -18.946 -17.387 -42.258 1.00 41.79 424 LEU A C 1
ATOM 2990 O O . LEU A 1 424 ? -19.274 -16.588 -43.127 1.00 40.95 424 LEU A O 1
ATOM 2995 N N . ALA A 1 425 ? -18.073 -18.361 -42.484 1.00 37.10 425 ALA A N 1
ATOM 2996 C CA . ALA A 1 425 ? -17.413 -18.483 -43.777 1.00 39.74 425 ALA A CA 1
ATOM 2997 C C . ALA A 1 425 ? -18.242 -19.224 -44.856 1.00 48.97 425 ALA A C 1
ATOM 2998 O O . ALA A 1 425 ? -18.005 -19.063 -46.060 1.00 45.88 425 ALA A O 1
ATOM 3000 N N . ILE A 1 426 ? -19.208 -20.033 -44.435 1.00 50.46 426 ILE A N 1
ATOM 3001 C CA . ILE A 1 426 ? -20.002 -20.790 -45.391 1.00 42.78 426 ILE A CA 1
ATOM 3002 C C . ILE A 1 426 ? -21.466 -20.396 -45.365 1.00 44.53 426 ILE A C 1
ATOM 3003 O O . ILE A 1 426 ? -21.971 -19.838 -46.332 1.00 55.05 426 ILE A O 1
ATOM 3008 N N . VAL A 1 427 ? -22.150 -20.688 -44.266 1.00 48.40 427 VAL A N 1
ATOM 3009 C CA . VAL A 1 427 ? -23.591 -20.436 -44.179 1.00 48.42 427 VAL A CA 1
ATOM 3010 C C . VAL A 1 427 ? -23.881 -18.966 -44.459 1.00 49.66 427 VAL A C 1
ATOM 3011 O O . VAL A 1 427 ? -24.418 -18.634 -45.517 1.00 49.82 427 VAL A O 1
ATOM 3015 N N . LEU A 1 428 ? -23.523 -18.088 -43.523 1.00 50.31 428 LEU A N 1
ATOM 3016 C CA . LEU A 1 428 ? -23.417 -16.673 -43.844 1.00 46.72 428 LEU A CA 1
ATOM 3017 C C . LEU A 1 428 ? -22.308 -16.663 -44.863 1.00 49.38 428 LEU A C 1
ATOM 3018 O O . LEU A 1 428 ? -21.419 -17.504 -44.799 1.00 58.97 428 LEU A O 1
ATOM 3023 N N . GLU A 1 429 ? -22.359 -15.781 -45.840 1.00 43.55 429 GLU A N 1
ATOM 3024 C CA . GLU A 1 429 ? -21.543 -16.029 -47.026 1.00 49.08 429 GLU A CA 1
ATOM 3025 C C . GLU A 1 429 ? -20.200 -15.316 -46.996 1.00 45.71 429 GLU A C 1
ATOM 3026 O O . GLU A 1 429 ? -19.496 -15.293 -48.005 1.00 49.64 429 GLU A O 1
ATOM 3032 N N . MET A 1 430 ? -19.853 -14.739 -45.843 1.00 48.96 430 MET A N 1
ATOM 3033 C CA . MET A 1 430 ? -18.518 -14.157 -45.597 1.00 41.57 430 MET A CA 1
ATOM 3034 C C . MET A 1 430 ? -17.532 -15.232 -45.986 1.00 43.69 430 MET A C 1
ATOM 3035 O O . MET A 1 430 ? -17.886 -16.409 -45.926 1.00 51.06 430 MET A O 1
ATOM 3040 N N . ARG A 1 431 ? -16.344 -14.914 -46.479 1.00 37.10 431 ARG A N 1
ATOM 3041 C CA . ARG A 1 431 ? -15.543 -16.081 -46.844 1.00 46.21 431 ARG A CA 1
ATOM 3042 C C . ARG A 1 431 ? -14.251 -16.193 -46.043 1.00 48.80 431 ARG A C 1
ATOM 3043 O O . ARG A 1 431 ? -14.244 -16.802 -44.967 1.00 51.36 431 ARG A O 1
ATOM 3051 N N . ILE A 1 432 ? -13.199 -15.517 -46.482 1.00 43.62 432 ILE A N 1
ATOM 3052 C CA . ILE A 1 432 ? -11.960 -15.517 -45.723 1.00 41.93 432 ILE A CA 1
ATOM 3053 C C . ILE A 1 432 ? -12.117 -14.610 -44.494 1.00 38.74 432 ILE A C 1
ATOM 3054 O O . ILE A 1 432 ? -11.607 -14.923 -43.424 1.00 36.63 432 ILE A O 1
ATOM 3059 N N . THR A 1 433 ? -12.849 -13.509 -44.651 1.00 41.03 433 THR A N 1
ATOM 3060 C CA . THR A 1 433 ? -13.158 -12.610 -43.540 1.00 37.59 433 THR A CA 1
ATOM 3061 C C . THR A 1 433 ? -13.899 -13.360 -42.446 1.00 41.54 433 THR A C 1
ATOM 3062 O O . THR A 1 433 ? -13.794 -13.024 -41.259 1.00 39.21 433 THR A O 1
ATOM 3066 N N . GLY A 1 434 ? -14.648 -14.384 -42.855 1.00 44.00 434 GLY A N 1
ATOM 3067 C CA . GLY A 1 434 ? -15.392 -15.216 -41.924 1.00 38.60 434 GLY A CA 1
ATOM 3068 C C . GLY A 1 434 ? -14.479 -16.140 -41.134 1.00 31.43 434 GLY A C 1
ATOM 3069 O O . GLY A 1 434 ? -14.717 -16.373 -39.971 1.00 34.89 434 GLY A O 1
ATOM 3070 N N . VAL A 1 435 ? -13.455 -16.681 -41.776 1.00 28.21 435 VAL A N 1
ATOM 3071 C CA . VAL A 1 435 ? -12.455 -17.463 -41.083 1.00 30.48 435 VAL A CA 1
ATOM 3072 C C . VAL A 1 435 ? -11.802 -16.630 -39.979 1.00 34.19 435 VAL A C 1
ATOM 3073 O O . VAL A 1 435 ? -11.791 -17.018 -38.809 1.00 31.57 435 VAL A O 1
ATOM 3077 N N . TYR A 1 436 ? -11.260 -15.479 -40.368 1.00 34.70 436 TYR A N 1
ATOM 3078 C CA . TYR A 1 436 ? -10.585 -14.585 -39.444 1.00 32.62 436 TYR A CA 1
ATOM 3079 C C . TYR A 1 436 ? -11.435 -14.298 -38.195 1.00 36.23 436 TYR A C 1
ATOM 3080 O O . TYR A 1 436 ? -10.947 -14.397 -37.059 1.00 38.68 436 TYR A O 1
ATOM 3089 N N . PHE A 1 437 ? -12.701 -13.945 -38.396 1.00 29.14 437 PHE A N 1
ATOM 3090 C CA . PHE A 1 437 ? -13.541 -13.616 -37.259 1.00 33.05 437 PHE A CA 1
ATOM 3091 C C . PHE A 1 437 ? -13.876 -14.871 -36.451 1.00 37.16 437 PHE A C 1
ATOM 3092 O O . PHE A 1 437 ? -13.825 -14.863 -35.220 1.00 34.57 437 PHE A O 1
ATOM 3100 N N . GLY A 1 438 ? -14.207 -15.950 -37.146 1.00 31.37 438 GLY A N 1
ATOM 3101 C CA . GLY A 1 438 ? -14.621 -17.156 -36.473 1.00 35.86 438 GLY A CA 1
ATOM 3102 C C . GLY A 1 438 ? -13.504 -17.695 -35.612 1.00 34.97 438 GLY A C 1
ATOM 3103 O O . GLY A 1 438 ? -13.719 -18.074 -34.459 1.00 31.69 438 GLY A O 1
ATOM 3104 N N . ALA A 1 439 ? -12.301 -17.695 -36.175 1.00 32.73 439 ALA A N 1
ATOM 3105 C CA . ALA A 1 439 ? -11.156 -18.344 -35.564 1.00 33.22 439 ALA A CA 1
ATOM 3106 C C . ALA A 1 439 ? -10.754 -17.687 -34.246 1.00 36.83 439 ALA A C 1
ATOM 3107 O O . ALA A 1 439 ? -10.311 -18.370 -33.322 1.00 41.28 439 ALA A O 1
ATOM 3109 N N . MET A 1 440 ? -10.925 -16.372 -34.144 1.00 34.33 440 MET A N 1
ATOM 3110 C CA . MET A 1 440 ? -10.546 -15.669 -32.919 1.00 35.52 440 MET A CA 1
ATOM 3111 C C . MET A 1 440 ? -11.656 -15.671 -31.841 1.00 31.89 440 MET A C 1
ATOM 3112 O O . MET A 1 440 ? -11.422 -15.310 -30.691 1.00 34.50 440 MET A O 1
ATOM 3117 N N . SER A 1 441 ? -12.852 -16.116 -32.202 1.00 30.48 441 SER A N 1
ATOM 3118 C CA . SER A 1 441 ? -13.963 -16.166 -31.252 1.00 32.50 441 SER A CA 1
ATOM 3119 C C . SER A 1 441 ? -13.735 -17.158 -30.096 1.00 27.60 441 SER A C 1
ATOM 3120 O O . SER A 1 441 ? -14.288 -16.987 -29.034 1.00 29.37 441 SER A O 1
ATOM 3123 N N . GLY A 1 442 ? -12.931 -18.190 -30.314 1.00 30.37 442 GLY A N 1
ATOM 3124 C CA . GLY A 1 442 ? -12.540 -19.092 -29.249 1.00 29.67 442 GLY A CA 1
ATOM 3125 C C . GLY A 1 442 ? -11.680 -18.432 -28.182 1.00 31.18 442 GLY A C 1
ATOM 3126 O O . GLY A 1 442 ? -11.761 -18.788 -27.010 1.00 30.29 442 GLY A O 1
ATOM 3127 N N . THR A 1 443 ? -10.857 -17.467 -28.591 1.00 33.16 443 THR A N 1
ATOM 3128 C CA . THR A 1 443 ? -9.997 -16.727 -27.670 1.00 26.96 443 THR A CA 1
ATOM 3129 C C . THR A 1 443 ? -10.818 -15.878 -26.720 1.00 25.05 443 THR A C 1
ATOM 3130 O O . THR A 1 443 ? -10.416 -15.604 -25.585 1.00 29.21 443 THR A O 1
ATOM 3134 N N . PHE A 1 444 ? -11.969 -15.424 -27.185 1.00 28.43 444 PHE A N 1
ATOM 3135 C CA . PHE A 1 444 ? -12.750 -14.558 -26.318 1.00 29.65 444 PHE A CA 1
ATOM 3136 C C . PHE A 1 444 ? -13.544 -15.375 -25.302 1.00 26.51 444 PHE A C 1
ATOM 3137 O O . PHE A 1 444 ? -13.465 -15.105 -24.111 1.00 26.23 444 PHE A O 1
ATOM 3145 N N . VAL A 1 445 ? -14.232 -16.414 -25.763 1.00 25.91 445 VAL A N 1
ATOM 3146 C CA . VAL A 1 445 ? -14.941 -17.332 -24.883 1.00 27.10 445 VAL A CA 1
ATOM 3147 C C . VAL A 1 445 ? -14.008 -17.907 -23.792 1.00 28.79 445 VAL A C 1
ATOM 3148 O O . VAL A 1 445 ? -14.320 -17.874 -22.599 1.00 26.47 445 VAL A O 1
ATOM 3152 N N . ALA A 1 446 ? -12.858 -18.413 -24.222 1.00 27.89 446 ALA A N 1
ATOM 3153 C CA . ALA A 1 446 ? -11.845 -18.951 -23.329 1.00 27.12 446 ALA A CA 1
ATOM 3154 C C . ALA A 1 446 ? -11.308 -17.912 -22.326 1.00 26.90 446 ALA A C 1
ATOM 3155 O O . ALA A 1 446 ? -10.902 -18.258 -21.216 1.00 26.19 446 ALA A O 1
ATOM 3157 N N . ALA A 1 447 ? -11.301 -16.639 -22.711 1.00 30.06 447 ALA A N 1
ATOM 3158 C CA . ALA A 1 447 ? -10.853 -15.579 -21.805 1.00 27.71 447 ALA A CA 1
ATOM 3159 C C . ALA A 1 447 ? -11.936 -15.357 -20.763 1.00 28.10 447 ALA A C 1
ATOM 3160 O O . ALA A 1 447 ? -11.665 -15.156 -19.592 1.00 30.50 447 ALA A O 1
ATOM 3162 N N . LEU A 1 448 ? -13.175 -15.431 -21.213 1.00 27.59 448 LEU A N 1
ATOM 3163 C CA . LEU A 1 448 ? -14.308 -15.426 -20.320 1.00 29.76 448 LEU A CA 1
ATOM 3164 C C . LEU A 1 448 ? -14.261 -16.582 -19.316 1.00 29.49 448 LEU A C 1
ATOM 3165 O O . LEU A 1 448 ? -14.555 -16.391 -18.128 1.00 30.77 448 LEU A O 1
ATOM 3170 N N . LEU A 1 449 ? -13.918 -17.775 -19.796 1.00 25.94 449 LEU A N 1
ATOM 3171 C CA . LEU A 1 449 ? -13.855 -18.946 -18.923 1.00 28.48 449 LEU A CA 1
ATOM 3172 C C . LEU A 1 449 ? -12.781 -18.753 -17.873 1.00 30.74 449 LEU A C 1
ATOM 3173 O O . LEU A 1 449 ? -13.061 -18.864 -16.687 1.00 29.82 449 LEU A O 1
ATOM 3178 N N . ALA A 1 450 ? -11.565 -18.429 -18.311 1.00 29.73 450 ALA A N 1
ATOM 3179 C CA . ALA A 1 450 ? -10.458 -18.170 -17.392 1.00 29.80 450 ALA A CA 1
ATOM 3180 C C . ALA A 1 450 ? -10.830 -17.199 -16.274 1.00 28.28 450 ALA A C 1
ATOM 3181 O O . ALA A 1 450 ? -10.627 -17.510 -15.106 1.00 29.53 450 ALA A O 1
ATOM 3183 N N . TRP A 1 451 ? -11.360 -16.034 -16.646 1.00 26.74 451 TRP A N 1
ATOM 3184 C CA . TRP A 1 451 ? -11.828 -15.015 -15.702 1.00 30.92 451 TRP A CA 1
ATOM 3185 C C . TRP A 1 451 ? -12.816 -15.553 -14.635 1.00 37.47 451 TRP A C 1
ATOM 3186 O O . TRP A 1 451 ? -12.757 -15.158 -13.464 1.00 39.02 451 TRP A O 1
ATOM 3197 N N . ARG A 1 452 ? -13.711 -16.455 -15.030 1.00 33.11 452 ARG A N 1
ATOM 3198 C CA . ARG A 1 452 ? -14.670 -17.036 -14.092 1.00 36.15 452 ARG A CA 1
ATOM 3199 C C . ARG A 1 452 ? -14.057 -18.080 -13.171 1.00 35.55 452 ARG A C 1
ATOM 3200 O O . ARG A 1 452 ? -14.423 -18.161 -11.999 1.00 39.66 452 ARG A O 1
ATOM 3208 N N . LEU A 1 453 ? -13.137 -18.880 -13.699 1.00 28.83 453 LEU A N 1
ATOM 3209 C CA . LEU A 1 453 ? -12.537 -19.949 -12.928 1.00 29.58 453 LEU A CA 1
ATOM 3210 C C . LEU A 1 453 ? -11.410 -19.474 -12.010 1.00 32.86 453 LEU A C 1
ATOM 3211 O O . LEU A 1 453 ? -11.047 -20.174 -11.084 1.00 36.90 453 LEU A O 1
ATOM 3216 N N . LEU A 1 454 ? -10.827 -18.311 -12.244 1.00 32.44 454 LEU A N 1
ATOM 3217 C CA . LEU A 1 454 ? -9.667 -18.007 -11.426 1.00 31.80 454 LEU A CA 1
ATOM 3218 C C . LEU A 1 454 ? -10.079 -17.054 -10.328 1.00 29.80 454 LEU A C 1
ATOM 3219 O O . LEU A 1 454 ? -10.076 -15.839 -10.458 1.00 35.41 454 LEU A O 1
ATOM 3224 N N . ARG A 1 455 ? -10.304 -17.633 -9.178 1.00 34.71 455 ARG A N 1
ATOM 3225 C CA . ARG A 1 455 ? -10.855 -16.896 -8.071 1.00 42.02 455 ARG A CA 1
ATOM 3226 C C . ARG A 1 455 ? -11.010 -17.905 -6.951 1.00 35.40 455 ARG A C 1
ATOM 3227 O O . ARG A 1 455 ? -10.984 -19.120 -7.201 1.00 34.68 455 ARG A O 1
ATOM 3235 N N . LEU A 1 456 ? -11.128 -17.417 -5.726 1.00 33.16 456 LEU A N 1
ATOM 3236 C CA . LEU A 1 456 ? -11.392 -18.305 -4.596 1.00 31.21 456 LEU A CA 1
ATOM 3237 C C . LEU A 1 456 ? -12.666 -19.088 -4.812 1.00 25.60 456 LEU A C 1
ATOM 3238 O O . LEU A 1 456 ? -13.676 -18.542 -5.258 1.00 25.85 456 LEU A O 1
ATOM 3243 N N . SER A 1 457 ? -12.592 -20.375 -4.509 1.00 23.44 457 SER A N 1
ATOM 3244 C CA . SER A 1 457 ? -13.744 -21.263 -4.511 1.00 25.66 457 SER A CA 1
ATOM 3245 C C . SER A 1 457 ? -13.514 -22.297 -3.429 1.00 28.67 457 SER A C 1
ATOM 3246 O O . SER A 1 457 ? -12.370 -22.525 -3.038 1.00 29.40 457 SER A O 1
ATOM 3249 N N . PRO A 1 458 ? -14.594 -22.900 -2.908 1.00 31.60 458 PRO A N 1
ATOM 3250 C CA . PRO A 1 458 ? -14.424 -24.004 -1.955 1.00 29.42 458 PRO A CA 1
ATOM 3251 C C . PRO A 1 458 ? -13.498 -25.097 -2.501 1.00 31.07 458 PRO A C 1
ATOM 3252 O O . PRO A 1 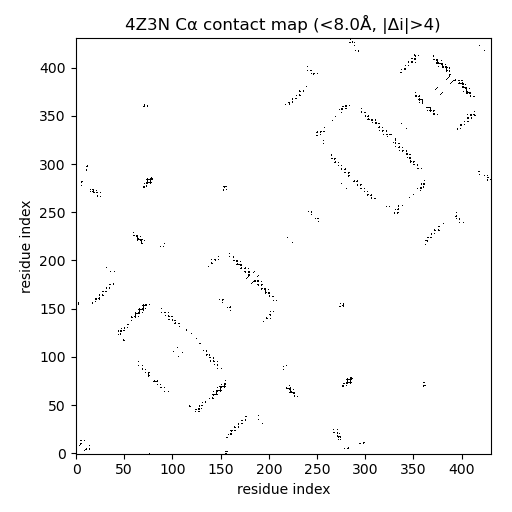458 ? -12.531 -25.474 -1.824 1.00 30.42 458 PRO A O 1
ATOM 3256 N N . ARG A 1 459 ? -13.748 -25.535 -3.733 1.00 30.40 459 ARG A N 1
ATOM 3257 C CA . ARG A 1 459 ? -12.982 -26.619 -4.350 1.00 33.12 459 ARG A CA 1
ATOM 3258 C C . ARG A 1 459 ? -11.497 -26.297 -4.470 1.00 34.19 459 ARG A C 1
ATOM 3259 O O . ARG A 1 459 ? -10.633 -27.126 -4.137 1.00 33.30 459 ARG A O 1
ATOM 3267 N N . LEU A 1 460 ? -11.198 -25.093 -4.948 1.00 29.99 460 LEU A N 1
ATOM 3268 C CA . LEU A 1 460 ? -9.807 -24.657 -5.054 1.00 29.11 460 LEU A CA 1
ATOM 3269 C C . LEU A 1 460 ? -9.082 -24.697 -3.687 1.00 29.30 460 LEU A C 1
ATOM 3270 O O . LEU A 1 460 ? -7.948 -25.154 -3.601 1.00 25.11 460 LEU A O 1
ATOM 3275 N N . LEU A 1 461 ? -9.757 -24.237 -2.630 1.00 30.09 461 LEU A N 1
ATOM 3276 C CA . LEU A 1 461 ? -9.252 -24.343 -1.253 1.00 29.83 461 LEU A CA 1
ATOM 3277 C C . LEU A 1 461 ? -9.188 -25.794 -0.738 1.00 30.44 461 LEU A C 1
ATOM 3278 O O . LEU A 1 461 ? -8.209 -26.193 -0.124 1.00 31.18 461 LEU A O 1
ATOM 3283 N N . ARG A 1 462 ? -10.213 -26.594 -0.998 1.00 30.67 462 ARG A N 1
ATOM 3284 C CA . ARG A 1 462 ? -10.083 -28.016 -0.710 1.00 34.26 462 ARG A CA 1
ATOM 3285 C C . ARG A 1 462 ? -8.879 -28.669 -1.414 1.00 33.80 462 ARG A C 1
ATOM 3286 O O . ARG A 1 462 ? -8.187 -29.488 -0.807 1.00 31.99 462 ARG A O 1
ATOM 3294 N N . TRP A 1 463 ? -8.640 -28.319 -2.681 1.00 30.83 463 TRP A N 1
ATOM 3295 C CA . TRP A 1 463 ? -7.531 -28.911 -3.449 1.00 34.38 463 TRP A CA 1
ATOM 3296 C C . TRP A 1 463 ? -6.169 -28.696 -2.785 1.00 34.15 463 TRP A C 1
ATOM 3297 O O . TRP A 1 463 ? -5.323 -29.595 -2.766 1.00 31.63 463 TRP A O 1
ATOM 3308 N N . ASN A 1 464 ? -5.975 -27.491 -2.253 1.00 33.09 464 ASN A N 1
ATOM 3309 C CA . ASN A 1 464 ? -4.779 -27.138 -1.499 1.00 31.37 464 ASN A CA 1
ATOM 3310 C C . ASN A 1 464 ? -4.666 -27.827 -0.117 1.00 32.53 464 ASN A C 1
ATOM 3311 O O . ASN A 1 464 ? -3.564 -28.168 0.327 1.00 26.93 464 ASN A O 1
ATOM 3316 N N . GLN A 1 465 ? -5.799 -28.043 0.546 1.00 31.29 465 GLN A N 1
ATOM 3317 C CA . GLN A 1 465 ? -5.825 -28.855 1.753 1.00 32.04 465 GLN A CA 1
ATOM 3318 C C . GLN A 1 465 ? -5.304 -30.276 1.476 1.00 36.24 465 GLN A C 1
ATOM 3319 O O . GLN A 1 465 ? -4.455 -30.789 2.216 1.00 40.01 465 GLN A O 1
ATOM 3325 N N . GLU A 1 466 ? -5.810 -30.902 0.412 1.00 34.25 466 GLU A N 1
ATOM 3326 C CA . GLU A 1 466 ? -5.386 -32.250 0.023 1.00 30.64 466 GLU A CA 1
ATOM 3327 C C . GLU A 1 466 ? -3.910 -32.302 -0.387 1.00 35.36 466 GLU A C 1
ATOM 3328 O O . GLU A 1 466 ? -3.220 -33.280 -0.117 1.00 35.78 466 GLU A O 1
ATOM 3334 N N . ALA A 1 467 ? -3.435 -31.251 -1.049 1.00 34.72 467 ALA A N 1
ATOM 3335 C CA . ALA A 1 467 ? -2.052 -31.206 -1.508 1.00 37.19 467 ALA A CA 1
ATOM 3336 C C . ALA A 1 467 ? -1.065 -31.189 -0.342 1.00 39.90 467 ALA A C 1
ATOM 3337 O O . ALA A 1 467 ? -0.112 -31.961 -0.321 1.00 42.91 467 ALA A O 1
ATOM 3339 N N . VAL A 1 468 ? -1.304 -30.301 0.620 1.00 38.12 468 VAL A N 1
ATOM 3340 C CA . VAL A 1 468 ? -0.443 -30.151 1.794 1.00 43.17 468 VAL A CA 1
ATOM 3341 C C . VAL A 1 468 ? -0.974 -30.893 3.034 1.00 42.18 468 VAL A C 1
ATOM 3342 O O . VAL A 1 468 ? -0.532 -31.993 3.373 1.00 41.18 468 VAL A O 1
#

Nearest PDB structures (foldseek):
  4z3p-assembly1_A  TM=1.001E+00  e=9.365E-48  Escherichia coli
  6ids-assembly1_A  TM=8.864E-01  e=1.423E-14  Vibrio cholerae
  6idr-assembly1_A  TM=9.117E-01  e=3.316E-14  Vibrio cholerae
  6z71-assembly1_B  TM=8.452E-01  e=2.215E-08  Aquifex aeolicus VF5
  6fv7-assembly1_B  TM=8.426E-01  e=1.066E-07  Aquifex aeolicus VF5

Foldseek 3Di:
DCQPQQQPHDLLVLLCVLLVLVLLLVVLVVLLVVLLVVVLVCPALVCLVLCVVVLVLLLLLLQLLLLLLLQQLLLCVLLPPCPVVVVSLVLSLVVQVVVLVVCLVCCPPCVVVVSVVRDDPPRDDVSNSVSSNVSSVLRSLSSLVSSLNSSCLNVSNSNLVSVLSVQLSVQLNVQSNCCCPVVVPRSVRSVVSNSVSSVSSSVSSVVVVPVPVVSVVLSCVLSVLSSVLVVLVVVLVVLLLVQQCVFPVLLNVLCVVCPVLLVVLLVSLVSSLSSLLSSLLSCLSNLNQVVNLVSLVSSLVVLLVSSQVSLVVCLVCLVVPQCVVDVPVSNSVSNNLLSNLQSNLSSLLSQLQSLLSNCSNLRNSVSNNVLSCLQRPDFLPVQLCCVQPVVPPNSNSNSNSNSVSSVVSSVVSVVPRDDDPVSSVSSVVSD

InterPro domains:
  IPR002528 Multi antimicrobial extrusion protein [PF01554] (38-201)
  IPR002528 Multi antimicrobial extrusion protein [PF01554] (264-423)
  IPR002528 Multi antimicrobial extrusion protein [TIGR00797] (38-435)
  IPR048279 Multidrug resistance protein MdtK-like [PIRSF006603] (23-455)
  IPR050222 Multi Antimicrobial Extrusion (MATE) [PTHR43298] (25-454)

Solvent-accessible surface area: 20651 Å² total; per-residue (Å²): 121,116,12,64,26,2,74,132,24,65,22,99,138,2,0,53,133,4,2,106,14,7,46,56,4,34,83,9,117,86,47,32,63,107,11,27,108,130,59,67,82,181,108,112,50,69,3,55,42,26,13,127,62,36,32,100,33,14,117,22,37,8,48,0,2,10,5,0,0,0,0,2,5,0,20,0,14,2,39,151,99,96,86,46,10,140,126,0,38,52,11,0,66,72,11,0,71,126,35,4,82,77,36,44,75,98,6,142,90,129,5,93,46,79,14,150,97,74,24,84,69,202,91,47,72,48,81,3,34,63,10,7,83,96,20,19,137,26,0,86,16,8,0,35,20,3,0,5,33,0,20,16,0,0,12,10,75,8,87,25,2,29,96,0,10,76,64,0,7,90,29,1,74,116,35,0,22,63,12,31,125,107,105,120,87,37,39,92,0,6,44,68,0,20,38,63,0,33,65,27,18,11,42,62,0,66,158,55,64,138,118,102,166,119,9,50,160,49,2,37,46,1,3,88,9,25,29,85,12,52,104,17,54,50,63,13,80,95,50,24,44,126,20,1,76,153,31,39,112,46,1,40,41,0,42,96,48,0,24,217,44,29,128,95,5,35,15,11,0,51,2,4,5,20,2,0,0,0,0,0,0,0,0,3,5,99,34,58,9,73,25,0,16,74,0,0,96,5,0,12,42,27,0,50,65,67,0,68,79,33,0,70,96,5,32,82,91,0,43,185,34,0,62,148,107,26,231,86,107,38,10,8,87,43,0,13,66,8,4,131,29,44,3,85,7,21,0,70,20,0,20,0,28,0,0,10,16,1,11,1,0,6,14,65,19,178,37,0,22,48,0,3,44,30,12,45,37,109,44,11,50,73,41,8,110,79,41,4,56,95,90,151,73,144,9,43,0,1,0,81,0,22,30,26,0,10,78,54,0,10,84,45,0,142,160,62,4,116,99,41,123,116,13,84,119,27,10,141,109,45,86